Protein 3H16 (pdb70)

Structure (mmCIF, N/CA/C/O backbone):
data_3H16
#
_entry.id   3H16
#
_cell.length_a   80.780
_cell.length_b   85.610
_cell.length_c   89.620
_cell.angle_alpha   90.00
_cell.angle_beta   90.00
_cell.angle_gamma   90.00
#
_symmetry.space_group_name_H-M   'P 21 21 21'
#
loop_
_entity.id
_entity.type
_entity.pdbx_description
1 polymer 'TIR protein'
2 non-polymer 'SULFATE ION'
3 water water
#
loop_
_atom_site.group_PDB
_atom_site.id
_atom_site.type_symbol
_atom_site.label_atom_id
_atom_site.label_alt_id
_atom_site.label_comp_id
_atom_site.label_asym_id
_atom_site.label_entity_id
_atom_site.label_seq_id
_atom_site.pdbx_PDB_ins_code
_atom_site.Cartn_x
_atom_site.Cartn_y
_atom_site.Cartn_z
_atom_site.occupancy
_atom_site.B_iso_or_equiv
_atom_site.auth_seq_id
_atom_site.auth_comp_id
_atom_site.auth_asym_id
_atom_site.auth_atom_id
_atom_site.pdbx_PDB_model_num
ATOM 1 N N . ALA A 1 18 ? -2.584 9.408 -3.216 1.00 72.14 163 ALA A N 1
ATOM 2 C CA . ALA A 1 18 ? -1.973 8.392 -2.309 1.00 67.86 163 ALA A CA 1
ATOM 3 C C . ALA A 1 18 ? -2.926 8.023 -1.175 1.00 64.10 163 ALA A C 1
ATOM 4 O O . ALA A 1 18 ? -3.743 8.837 -0.745 1.00 69.94 163 ALA A O 1
ATOM 6 N N . PRO A 1 19 ? -2.830 6.781 -0.679 1.00 54.21 164 PRO A N 1
ATOM 7 C CA . PRO A 1 19 ? -3.661 6.257 0.407 1.00 46.51 164 PRO A CA 1
ATOM 8 C C . PRO A 1 19 ? -3.349 6.877 1.765 1.00 40.46 164 PRO A C 1
ATOM 9 O O . PRO A 1 19 ? -2.200 7.181 2.083 1.00 38.49 164 PRO A O 1
ATOM 13 N N . PRO A 1 20 ? -4.383 7.063 2.592 1.00 37.94 165 PRO A N 1
ATOM 14 C CA . PRO A 1 20 ? -4.214 7.654 3.923 1.00 38.70 165 PRO A CA 1
ATOM 15 C C . PRO A 1 20 ? -3.514 6.785 4.970 1.00 40.77 165 PRO A C 1
ATOM 16 O O . PRO A 1 20 ? -3.165 7.283 6.041 1.00 49.86 165 PRO A O 1
ATOM 20 N N . HIS A 1 21 ? -3.303 5.503 4.677 1.00 39.70 166 HIS A N 1
ATOM 21 C CA . HIS A 1 21 ? -2.653 4.613 5.637 1.00 35.03 166 HIS A CA 1
ATOM 22 C C . HIS A 1 21 ? -1.473 3.874 5.052 1.00 33.13 166 HIS A C 1
ATOM 23 O O . HIS A 1 21 ? -1.549 3.376 3.933 1.00 33.41 166 HIS A O 1
ATOM 30 N N . ASP A 1 22 ? -0.386 3.777 5.807 1.00 30.95 167 ASP A N 1
ATOM 31 C CA . ASP A 1 22 ? 0.785 3.070 5.304 1.00 29.55 167 ASP A CA 1
ATOM 32 C C . ASP A 1 22 ? 0.604 1.564 5.439 1.00 27.44 167 ASP A C 1
ATOM 33 O O . ASP A 1 22 ? 0.943 0.809 4.529 1.00 25.94 167 ASP A O 1
ATOM 38 N N . ILE A 1 23 ? 0.048 1.135 6.570 1.00 25.07 168 ILE A N 1
ATOM 39 C CA . ILE A 1 23 ? -0.127 -0.283 6.861 1.00 22.77 168 ILE A CA 1
ATOM 40 C C . ILE A 1 23 ? -1.356 -0.567 7.721 1.00 21.86 168 ILE A C 1
ATOM 41 O O . ILE A 1 23 ? -1.705 0.219 8.603 1.00 20.71 168 ILE A O 1
ATOM 46 N N . PHE A 1 24 ? -1.999 -1.702 7.460 1.00 23.86 169 PHE A N 1
ATOM 47 C CA . PHE A 1 24 ? -3.123 -2.160 8.273 1.00 25.84 169 PHE A CA 1
ATOM 48 C C . PHE A 1 24 ? -2.690 -3.551 8.757 1.00 23.79 169 PHE A C 1
ATOM 49 O O . PHE A 1 24 ? -2.019 -4.284 8.035 1.00 25.07 169 PHE A O 1
ATOM 57 N N . ILE A 1 25 ? -3.028 -3.902 9.991 1.00 21.95 170 ILE A N 1
ATOM 58 C CA . ILE A 1 25 ? -2.618 -5.202 10.511 1.00 20.12 170 ILE A CA 1
ATOM 59 C C . ILE A 1 25 ? -3.782 -6.176 10.691 1.00 20.12 170 ILE A C 1
ATOM 60 O O . ILE A 1 25 ? -4.561 -6.057 11.631 1.00 21.12 170 ILE A O 1
ATOM 65 N N . SER A 1 26 ? -3.893 -7.142 9.789 1.00 20.17 171 SER A N 1
ATOM 66 C CA . SER A 1 26 ? -4.960 -8.129 9.859 1.00 21.27 171 SER A CA 1
ATOM 67 C C . SER A 1 26 ? -4.573 -9.191 10.886 1.00 22.51 171 SER A C 1
ATOM 68 O O . SER A 1 26 ? -3.492 -9.772 10.809 1.00 23.64 171 SER A O 1
ATOM 71 N N . HIS A 1 27 ? -5.459 -9.461 11.840 1.00 22.45 172 HIS A N 1
ATOM 72 C CA . HIS A 1 27 ? -5.151 -10.435 12.889 1.00 22.91 172 HIS A CA 1
ATOM 73 C C . HIS A 1 27 ? -6.397 -10.999 13.568 1.00 21.62 172 HIS A C 1
ATOM 74 O O . HIS A 1 27 ? -7.456 -10.381 13.542 1.00 24.16 172 HIS A O 1
ATOM 81 N N . ALA A 1 28 ? -6.262 -12.175 14.175 1.00 20.42 173 ALA A N 1
ATOM 82 C CA . ALA A 1 28 ? -7.376 -12.785 14.905 1.00 21.38 173 ALA A CA 1
ATOM 83 C C . ALA A 1 28 ? -7.514 -11.903 16.134 1.00 21.79 173 ALA A C 1
ATOM 84 O O . ALA A 1 28 ? -6.539 -11.279 16.559 1.00 22.83 173 ALA A O 1
ATOM 86 N N . TRP A 1 29 ? -8.703 -11.849 16.716 1.00 24.53 174 TRP A N 1
ATOM 87 C CA . TRP A 1 29 ? -8.894 -11.001 17.877 1.00 25.04 174 TRP A CA 1
ATOM 88 C C . TRP A 1 29 ? -7.994 -11.405 19.037 1.00 25.74 174 TRP A C 1
ATOM 89 O O . TRP A 1 29 ? -7.539 -10.546 19.792 1.00 23.80 174 TRP A O 1
ATOM 100 N N . GLU A 1 30 ? -7.713 -12.699 19.172 1.00 24.57 175 GLU A N 1
ATOM 101 C CA . GLU A 1 30 ? -6.888 -13.147 20.285 1.00 26.93 175 GLU A CA 1
ATOM 102 C C . GLU A 1 30 ? -5.473 -12.594 20.287 1.00 28.52 175 GLU A C 1
ATOM 103 O O . GLU A 1 30 ? -4.837 -12.537 21.337 1.00 29.23 175 GLU A O 1
ATOM 109 N N . ASP A 1 31 ? -4.976 -12.187 19.126 1.00 28.66 176 ASP A N 1
ATOM 110 C CA . ASP A 1 31 ? -3.622 -11.654 19.048 1.00 29.91 176 ASP A CA 1
ATOM 111 C C . ASP A 1 31 ? -3.544 -10.144 19.229 1.00 28.54 176 ASP A C 1
ATOM 112 O O . ASP A 1 31 ? -2.447 -9.587 19.241 1.00 29.32 176 ASP A O 1
ATOM 117 N N . LYS A 1 32 ? -4.684 -9.477 19.377 1.00 26.76 177 LYS A N 1
ATOM 118 C CA . LYS A 1 32 ? -4.676 -8.023 19.518 1.00 27.99 177 LYS A CA 1
ATOM 119 C C . LYS A 1 32 ? -3.984 -7.503 20.780 1.00 29.54 177 LYS A C 1
ATOM 120 O O . LYS A 1 32 ? -3.159 -6.586 20.718 1.00 30.23 177 LYS A O 1
ATOM 126 N N . ALA A 1 33 ? -4.308 -8.102 21.916 1.00 30.62 178 ALA A N 1
ATOM 127 C CA . ALA A 1 33 ? -3.747 -7.689 23.195 1.00 34.65 178 ALA A CA 1
ATOM 128 C C . ALA A 1 33 ? -2.250 -7.921 23.409 1.00 39.92 178 ALA A C 1
ATOM 129 O O . ALA A 1 33 ? -1.554 -7.021 23.862 1.00 40.80 178 ALA A O 1
ATOM 131 N N . ASP A 1 34 ? -1.749 -9.109 23.083 1.00 48.02 179 ASP A N 1
ATOM 132 C CA . ASP A 1 34 ? -0.341 -9.406 23.332 1.00 54.75 179 ASP A CA 1
ATOM 133 C C . ASP A 1 34 ? 0.653 -9.389 22.175 1.00 48.63 179 ASP A C 1
ATOM 134 O O . ASP A 1 34 ? 1.728 -9.971 22.289 1.00 46.01 179 ASP A O 1
ATOM 139 N N . PHE A 1 35 ? 0.319 -8.743 21.064 1.00 40.42 180 PHE A N 1
ATOM 140 C CA . PHE A 1 35 ? 1.264 -8.670 19.953 1.00 33.33 180 PHE A CA 1
ATOM 141 C C . PHE A 1 35 ? 0.998 -7.524 18.990 1.00 32.02 180 PHE A C 1
ATOM 142 O O . PHE A 1 35 ? 1.848 -6.647 18.799 1.00 30.58 180 PHE A O 1
ATOM 150 N N . VAL A 1 36 ? -0.181 -7.547 18.377 1.00 30.45 181 VAL A N 1
ATOM 151 C CA . VAL A 1 36 ? -0.553 -6.529 17.414 1.00 31.38 181 VAL A CA 1
ATOM 152 C C . VAL A 1 36 ? -0.460 -5.130 18.015 1.00 30.30 181 VAL A C 1
ATOM 153 O O . VAL A 1 36 ? 0.157 -4.248 17.425 1.00 31.38 181 VAL A O 1
ATOM 157 N N . GLU A 1 37 ? -1.056 -4.927 19.186 1.00 27.62 182 GLU A N 1
ATOM 158 C CA . GLU A 1 37 ? -0.993 -3.616 19.826 1.00 27.58 182 GLU A CA 1
ATOM 159 C C . GLU A 1 37 ? 0.474 -3.192 19.941 1.00 25.47 182 GLU A C 1
ATOM 160 O O . GLU A 1 37 ? 0.821 -2.037 19.679 1.00 25.37 182 GLU A O 1
ATOM 166 N N . ALA A 1 38 ? 1.331 -4.138 20.309 1.00 23.79 183 ALA A N 1
ATOM 167 C CA . ALA A 1 38 ? 2.757 -3.866 20.454 1.00 22.94 183 ALA A CA 1
ATOM 168 C C . ALA A 1 38 ? 3.438 -3.569 19.114 1.00 22.30 183 ALA A C 1
ATOM 169 O O . ALA A 1 38 ? 4.230 -2.622 19.012 1.00 21.13 183 ALA A O 1
ATOM 171 N N . LEU A 1 39 ? 3.147 -4.380 18.097 1.00 21.47 184 LEU A N 1
ATOM 172 C CA . LEU A 1 39 ? 3.751 -4.178 16.780 1.00 23.31 184 LEU A CA 1
ATOM 173 C C . LEU A 1 39 ? 3.361 -2.817 16.220 1.00 24.29 184 LEU A C 1
ATOM 174 O O . LEU A 1 39 ? 4.198 -2.108 15.672 1.00 25.02 184 LEU A O 1
ATOM 179 N N . ALA A 1 40 ? 2.092 -2.454 16.383 1.00 25.58 185 ALA A N 1
ATOM 180 C CA . ALA A 1 40 ? 1.579 -1.175 15.894 1.00 27.07 185 ALA A CA 1
ATOM 181 C C . ALA A 1 40 ? 2.248 0.017 16.571 1.00 26.14 185 ALA A C 1
ATOM 182 O O . ALA A 1 40 ? 2.605 1.000 15.908 1.00 28.30 185 ALA A O 1
ATOM 184 N N . HIS A 1 41 ? 2.409 -0.065 17.891 1.00 24.41 186 HIS A N 1
ATOM 185 C CA . HIS A 1 41 ? 3.030 1.023 18.644 1.00 22.95 186 HIS A CA 1
ATOM 186 C C . HIS A 1 41 ? 4.485 1.191 18.239 1.00 22.74 186 HIS A C 1
ATOM 187 O O . HIS A 1 41 ? 4.953 2.317 18.092 1.00 22.09 186 HIS A O 1
ATOM 194 N N . THR A 1 42 ? 5.193 0.078 18.034 1.00 24.18 187 THR A N 1
ATOM 195 C CA . THR A 1 42 ? 6.591 0.141 17.610 1.00 24.32 187 THR A CA 1
ATOM 196 C C . THR A 1 42 ? 6.667 0.756 16.217 1.00 23.44 187 THR A C 1
ATOM 197 O O . THR A 1 42 ? 7.588 1.523 15.939 1.00 25.54 187 THR A O 1
ATOM 201 N N . LEU A 1 43 ? 5.700 0.429 15.351 1.00 20.93 188 LEU A N 1
ATOM 202 C CA . LEU A 1 43 ? 5.667 0.970 13.984 1.00 20.56 188 LEU A CA 1
ATOM 203 C C . LEU A 1 43 ? 5.386 2.467 13.975 1.00 19.91 188 LEU A C 1
ATOM 204 O O . LEU A 1 43 ? 6.077 3.236 13.298 1.00 17.96 188 LEU A O 1
ATOM 209 N N . ARG A 1 44 ? 4.362 2.879 14.715 1.00 19.39 189 ARG A N 1
ATOM 210 C CA . ARG A 1 44 ? 4.009 4.287 14.783 1.00 21.00 189 ARG A CA 1
ATOM 211 C C . ARG A 1 44 ? 5.153 5.147 15.299 1.00 24.22 189 ARG A C 1
ATOM 212 O O . ARG A 1 44 ? 5.324 6.284 14.856 1.00 23.37 189 ARG A O 1
ATOM 220 N N . ALA A 1 45 ? 5.937 4.609 16.229 1.00 25.62 190 ALA A N 1
ATOM 221 C CA . ALA A 1 45 ? 7.050 5.369 16.784 1.00 28.20 190 ALA A CA 1
ATOM 222 C C . ALA A 1 45 ? 8.192 5.448 15.780 1.00 28.55 190 ALA A C 1
ATOM 223 O O . ALA A 1 45 ? 9.036 6.333 15.871 1.00 29.31 190 ALA A O 1
ATOM 225 N N . ALA A 1 46 ? 8.209 4.518 14.829 1.00 27.14 191 ALA A N 1
ATOM 226 C CA . ALA A 1 46 ? 9.242 4.480 13.803 1.00 26.75 191 ALA A CA 1
ATOM 227 C C . ALA A 1 46 ? 8.888 5.412 12.657 1.00 29.01 191 ALA A C 1
ATOM 228 O O . ALA A 1 46 ? 9.697 5.629 11.751 1.00 27.91 191 ALA A O 1
ATOM 230 N N . GLY A 1 47 ? 7.664 5.935 12.682 1.00 31.18 192 GLY A N 1
ATOM 231 C CA . GLY A 1 47 ? 7.239 6.854 11.642 1.00 34.82 192 GLY A CA 1
ATOM 232 C C . GLY A 1 47 ? 6.114 6.388 10.737 1.00 35.43 192 GLY A C 1
ATOM 233 O O . GLY A 1 47 ? 5.637 7.161 9.906 1.00 38.28 192 GLY A O 1
ATOM 234 N N . ALA A 1 48 ? 5.674 5.143 10.883 1.00 33.47 193 ALA A N 1
ATOM 235 C CA . ALA A 1 48 ? 4.599 4.646 10.030 1.00 30.46 193 ALA A CA 1
ATOM 236 C C . ALA A 1 48 ? 3.200 5.009 10.527 1.00 29.61 193 ALA A C 1
ATOM 237 O O . ALA A 1 48 ? 2.962 5.071 11.740 1.00 27.40 193 ALA A O 1
ATOM 239 N N . GLU A 1 49 ? 2.287 5.256 9.583 1.00 27.39 194 GLU A N 1
ATOM 240 C CA . GLU A 1 49 ? 0.887 5.574 9.896 1.00 25.83 194 GLU A CA 1
ATOM 241 C C . GLU A 1 49 ? 0.271 4.178 9.879 1.00 24.41 194 GLU A C 1
ATOM 242 O O . GLU A 1 49 ? 0.415 3.456 8.892 1.00 22.18 194 GLU A O 1
ATOM 248 N N . VAL A 1 50 ? -0.404 3.796 10.962 1.00 23.36 195 VAL A N 1
ATOM 249 C CA . VAL A 1 50 ? -0.965 2.449 11.093 1.00 22.44 195 VAL A CA 1
ATOM 250 C C . VAL A 1 50 ? -2.369 2.372 11.679 1.00 25.18 195 VAL A C 1
ATOM 251 O O . VAL A 1 50 ? -2.686 3.094 12.628 1.00 28.54 195 VAL A O 1
ATOM 255 N N . TRP A 1 51 ? -3.206 1.494 11.123 1.00 24.61 196 TRP A N 1
ATOM 256 C CA . TRP A 1 51 ? -4.549 1.290 11.667 1.00 25.50 196 TRP A CA 1
ATOM 257 C C . TRP A 1 51 ? -4.791 -0.214 11.790 1.00 25.08 196 TRP A C 1
ATOM 258 O O . TRP A 1 51 ? -4.266 -0.993 10.996 1.00 26.90 196 TRP A O 1
ATOM 269 N N . TYR A 1 52 ? -5.548 -0.625 12.805 1.00 24.47 197 TYR A N 1
ATOM 270 C CA . TYR A 1 52 ? -5.804 -2.046 13.026 1.00 24.41 197 TYR A CA 1
ATOM 271 C C . TYR A 1 52 ? -7.020 -2.330 13.908 1.00 25.35 197 TYR A C 1
ATOM 272 O O . TYR A 1 52 ? -7.470 -3.482 14.002 1.00 21.24 197 TYR A O 1
ATOM 281 N N . ASP A 1 53 ? -7.547 -1.297 14.559 1.00 23.97 198 ASP A N 1
ATOM 282 C CA . ASP A 1 53 ? -8.693 -1.490 15.430 1.00 24.25 198 ASP A CA 1
ATOM 283 C C . ASP A 1 53 ? -9.828 -2.236 14.738 1.00 25.05 198 ASP A C 1
ATOM 284 O O . ASP A 1 53 ? -10.426 -3.131 15.330 1.00 25.50 198 ASP A O 1
ATOM 289 N N . ASP A 1 54 ? -10.130 -1.886 13.491 1.00 25.99 199 ASP A N 1
ATOM 290 C CA . ASP A 1 54 ? -11.201 -2.570 12.780 1.00 27.87 199 ASP A CA 1
ATOM 291 C C . ASP A 1 54 ? -10.722 -3.813 12.032 1.00 25.82 199 ASP A C 1
ATOM 292 O O . ASP A 1 54 ? -11.430 -4.331 11.180 1.00 26.78 199 ASP A O 1
ATOM 297 N N . PHE A 1 55 ? -9.536 -4.311 12.337 1.00 25.01 200 PHE A N 1
ATOM 298 C CA . PHE A 1 55 ? -9.062 -5.483 11.616 1.00 26.43 200 PHE A CA 1
ATOM 299 C C . PHE A 1 55 ? -8.899 -6.740 12.470 1.00 28.05 200 PHE A C 1
ATOM 300 O O . PHE A 1 55 ? -8.190 -7.674 12.097 1.00 29.87 200 PHE A O 1
ATOM 308 N N . SER A 1 56 ? -9.566 -6.761 13.618 1.00 31.12 201 SER A N 1
ATOM 309 C CA . SER A 1 56 ? -9.525 -7.932 14.486 1.00 35.17 201 SER A CA 1
ATOM 310 C C . SER A 1 56 ? -10.550 -8.918 13.927 1.00 35.23 201 SER A C 1
ATOM 311 O O . SER A 1 56 ? -11.732 -8.603 13.819 1.00 39.11 201 SER A O 1
ATOM 314 N N . LEU A 1 57 ? -10.087 -10.101 13.553 1.00 33.84 202 LEU A N 1
ATOM 315 C CA . LEU A 1 57 ? -10.971 -11.119 13.001 1.00 31.02 202 LEU A CA 1
ATOM 316 C C . LEU A 1 57 ? -11.539 -12.028 14.086 1.00 32.19 202 LEU A C 1
ATOM 317 O O . LEU A 1 57 ? -10.804 -12.571 14.915 1.00 30.08 202 LEU A O 1
ATOM 322 N N . ARG A 1 58 ? -12.854 -12.180 14.080 1.00 34.17 203 ARG A N 1
ATOM 323 C CA . ARG A 1 58 ? -13.521 -13.041 15.039 1.00 38.62 203 ARG A CA 1
ATOM 324 C C . ARG A 1 58 ? -14.264 -14.074 14.218 1.00 35.35 203 ARG A C 1
ATOM 325 O O . ARG A 1 58 ? -14.437 -13.902 13.014 1.00 34.99 203 ARG A O 1
ATOM 333 N N . PRO A 1 59 ? -14.693 -15.176 14.847 1.00 34.13 204 PRO A N 1
ATOM 334 C CA . PRO A 1 59 ? -15.421 -16.181 14.068 1.00 34.57 204 PRO A CA 1
ATOM 335 C C . PRO A 1 59 ? -16.643 -15.538 13.415 1.00 38.58 204 PRO A C 1
ATOM 336 O O . PRO A 1 59 ? -17.412 -14.838 14.073 1.00 39.89 204 PRO A O 1
ATOM 340 N N . GLY A 1 60 ? -16.809 -15.770 12.117 1.00 43.01 205 GLY A N 1
ATOM 341 C CA . GLY A 1 60 ? -17.937 -15.201 11.406 1.00 46.92 205 GLY A CA 1
ATOM 342 C C . GLY A 1 60 ? -17.529 -14.158 10.386 1.00 47.20 205 GLY A C 1
ATOM 343 O O . GLY A 1 60 ? -18.163 -14.025 9.339 1.00 50.79 205 GLY A O 1
ATOM 344 N N . ASP A 1 61 ? -16.464 -13.421 10.684 1.00 45.01 206 ASP A N 1
ATOM 345 C CA . ASP A 1 61 ? -15.985 -12.383 9.787 1.00 39.63 206 ASP A CA 1
ATOM 346 C C . ASP A 1 61 ? -15.524 -12.915 8.439 1.00 37.80 206 ASP A C 1
ATOM 347 O O . ASP A 1 61 ? -15.149 -14.080 8.299 1.00 35.36 206 ASP A O 1
ATOM 352 N N . SER A 1 62 ? -15.554 -12.037 7.445 1.00 35.59 207 SER A N 1
ATOM 353 C CA . SER A 1 62 ? -15.110 -12.385 6.110 1.00 34.42 207 SER A CA 1
ATOM 354 C C . SER A 1 62 ? -13.664 -11.932 6.002 1.00 32.50 207 SER A C 1
ATOM 355 O O . SER A 1 62 ? -13.362 -10.764 6.201 1.00 30.84 207 SER A O 1
ATOM 358 N N . LEU A 1 63 ? -12.770 -12.861 5.699 1.00 32.38 208 LEU A N 1
ATOM 359 C CA . LEU A 1 63 ? -11.363 -12.531 5.586 1.00 33.31 208 LEU A CA 1
ATOM 360 C C . LEU A 1 63 ? -11.084 -11.670 4.359 1.00 36.00 208 LEU A C 1
ATOM 361 O O . LEU A 1 63 ? -10.417 -10.647 4.457 1.00 38.19 208 LEU A O 1
ATOM 366 N N . ARG A 1 64 ? -11.605 -12.066 3.204 1.00 40.20 209 ARG A N 1
ATOM 367 C CA . ARG A 1 64 ? -11.370 -11.311 1.975 1.00 43.35 209 ARG A CA 1
ATOM 368 C C . ARG A 1 64 ? -11.944 -9.895 2.023 1.00 41.06 209 ARG A C 1
ATOM 369 O O . ARG A 1 64 ? -11.313 -8.950 1.554 1.00 39.54 209 ARG A O 1
ATOM 377 N N . ARG A 1 65 ? -13.135 -9.758 2.593 1.00 39.85 210 ARG A N 1
ATOM 378 C CA . ARG A 1 65 ? -13.805 -8.471 2.708 1.00 39.89 210 ARG A CA 1
ATOM 379 C C . ARG A 1 65 ? -12.998 -7.505 3.559 1.00 36.92 210 ARG A C 1
ATOM 380 O O . ARG A 1 65 ? -12.965 -6.301 3.302 1.00 35.95 210 ARG A O 1
ATOM 388 N N . SER A 1 66 ? -12.347 -8.048 4.578 1.00 33.92 211 SER A N 1
ATOM 389 C CA . SER A 1 66 ? -11.530 -7.260 5.491 1.00 31.69 211 SER A CA 1
ATOM 390 C C . SER A 1 66 ? -10.238 -6.810 4.817 1.00 29.50 211 SER A C 1
ATOM 391 O O . SER A 1 66 ? -9.816 -5.657 4.950 1.00 28.79 211 SER A O 1
ATOM 394 N N . ILE A 1 67 ? -9.614 -7.741 4.106 1.00 28.07 212 ILE A N 1
ATOM 395 C CA . ILE A 1 67 ? -8.376 -7.470 3.406 1.00 28.05 212 ILE A CA 1
ATOM 396 C C . ILE A 1 67 ? -8.627 -6.399 2.357 1.00 32.10 212 ILE A C 1
ATOM 397 O O . ILE A 1 67 ? -7.799 -5.502 2.171 1.00 33.06 212 ILE A O 1
ATOM 402 N N . ASP A 1 68 ? -9.781 -6.481 1.690 1.00 34.04 213 ASP A N 1
ATOM 403 C CA . ASP A 1 68 ? -10.137 -5.510 0.655 1.00 36.09 213 ASP A CA 1
ATOM 404 C C . ASP A 1 68 ? -10.312 -4.107 1.206 1.00 34.54 213 ASP A C 1
ATOM 405 O O . ASP A 1 68 ? -9.897 -3.132 0.580 1.00 33.50 213 ASP A O 1
ATOM 410 N N . LYS A 1 69 ? -10.947 -4.003 2.369 1.00 32.12 214 LYS A N 1
ATOM 411 C CA . LYS A 1 69 ? -11.152 -2.702 2.987 1.00 31.84 214 LYS A CA 1
ATOM 412 C C . LYS A 1 69 ? -9.795 -2.138 3.364 1.00 31.02 214 LYS A C 1
ATOM 413 O O . LYS A 1 69 ? -9.610 -0.927 3.382 1.00 33.72 214 LYS A O 1
ATOM 419 N N . GLY A 1 70 ? -8.851 -3.031 3.661 1.00 29.35 215 GLY A N 1
ATOM 420 C CA . GLY A 1 70 ? -7.508 -2.624 4.041 1.00 24.39 215 GLY A CA 1
ATOM 421 C C . GLY A 1 70 ? -6.666 -2.087 2.894 1.00 21.61 215 GLY A C 1
ATOM 422 O O . GLY A 1 70 ? -6.113 -0.998 2.998 1.00 20.65 215 GLY A O 1
ATOM 423 N N . LEU A 1 71 ? -6.552 -2.845 1.807 1.00 22.36 216 LEU A N 1
ATOM 424 C CA . LEU A 1 71 ? -5.769 -2.410 0.655 1.00 22.57 216 LEU A CA 1
ATOM 425 C C . LEU A 1 71 ? -6.487 -1.263 -0.019 1.00 23.55 216 LEU A C 1
ATOM 426 O O . LEU A 1 71 ? -5.884 -0.508 -0.778 1.00 21.22 216 LEU A O 1
ATOM 431 N N . GLY A 1 72 ? -7.775 -1.132 0.293 1.00 24.75 217 GLY A N 1
ATOM 432 C CA . GLY A 1 72 ? -8.591 -0.072 -0.271 1.00 28.02 217 GLY A CA 1
ATOM 433 C C . GLY A 1 72 ? -8.099 1.320 0.074 1.00 31.20 217 GLY A C 1
ATOM 434 O O . GLY A 1 72 ? -8.415 2.285 -0.631 1.00 30.68 217 GLY A O 1
ATOM 435 N N . SER A 1 73 ? -7.334 1.440 1.159 1.00 31.67 218 SER A N 1
ATOM 436 C CA . SER A 1 73 ? -6.808 2.741 1.551 1.00 32.39 218 SER A CA 1
ATOM 437 C C . SER A 1 73 ? -5.514 2.651 2.344 1.00 30.86 218 SER A C 1
ATOM 438 O O . SER A 1 73 ? -5.217 3.521 3.161 1.00 30.58 218 SER A O 1
ATOM 441 N N . SER A 1 74 ? -4.745 1.597 2.100 1.00 28.68 219 SER A N 1
ATOM 442 C CA . SER A 1 74 ? -3.466 1.413 2.774 1.00 26.88 219 SER A CA 1
ATOM 443 C C . SER A 1 74 ? -2.466 1.010 1.708 1.00 24.99 219 SER A C 1
ATOM 444 O O . SER A 1 74 ? -2.842 0.371 0.724 1.00 23.39 219 SER A O 1
ATOM 447 N N . ARG A 1 75 ? -1.202 1.376 1.891 1.00 24.43 220 ARG A N 1
ATOM 448 C CA . ARG A 1 75 ? -0.181 1.026 0.911 1.00 27.59 220 ARG A CA 1
ATOM 449 C C . ARG A 1 75 ? 0.216 -0.439 1.018 1.00 28.92 220 ARG A C 1
ATOM 450 O O . ARG A 1 75 ? 0.466 -1.090 0.014 1.00 28.86 220 ARG A O 1
ATOM 458 N N . PHE A 1 76 ? 0.274 -0.949 2.244 1.00 30.16 221 PHE A N 1
ATOM 459 C CA . PHE A 1 76 ? 0.641 -2.335 2.484 1.00 32.64 221 PHE A CA 1
ATOM 460 C C . PHE A 1 76 ? -0.238 -2.952 3.549 1.00 32.90 221 PHE A C 1
ATOM 461 O O . PHE A 1 76 ? -1.058 -2.278 4.175 1.00 36.13 221 PHE A O 1
ATOM 469 N N . GLY A 1 77 ? -0.040 -4.245 3.764 1.00 32.07 222 GLY A N 1
ATOM 470 C CA . GLY A 1 77 ? -0.807 -4.947 4.770 1.00 27.98 222 GLY A CA 1
ATOM 471 C C . GLY A 1 77 ? 0.021 -6.048 5.395 1.00 25.20 222 GLY A C 1
ATOM 472 O O . GLY A 1 77 ? 0.852 -6.671 4.726 1.00 24.62 222 GLY A O 1
ATOM 473 N N . ILE A 1 78 ? -0.201 -6.280 6.681 1.00 21.80 223 ILE A N 1
ATOM 474 C CA . ILE A 1 78 ? 0.493 -7.327 7.410 1.00 20.99 223 ILE A CA 1
ATOM 475 C C . ILE A 1 78 ? -0.560 -8.282 7.960 1.00 20.64 223 ILE A C 1
ATOM 476 O O . ILE A 1 78 ? -1.553 -7.837 8.544 1.00 20.18 223 ILE A O 1
ATOM 481 N N . VAL A 1 79 ? -0.352 -9.583 7.788 1.00 18.75 224 VAL A N 1
ATOM 482 C CA . VAL A 1 79 ? -1.291 -10.551 8.333 1.00 19.62 224 VAL A CA 1
ATOM 483 C C . VAL A 1 79 ? -0.533 -11.368 9.381 1.00 19.55 224 VAL A C 1
ATOM 484 O O . VAL A 1 79 ? 0.500 -11.973 9.075 1.00 18.63 224 VAL A O 1
ATOM 488 N N . VAL A 1 80 ? -1.043 -11.376 10.614 1.00 17.65 225 VAL A N 1
ATOM 489 C CA . VAL A 1 80 ? -0.417 -12.116 11.701 1.00 15.75 225 VAL A CA 1
ATOM 490 C C . VAL A 1 80 ? -0.847 -13.571 11.635 1.00 17.92 225 VAL A C 1
ATOM 491 O O . VAL A 1 80 ? -1.951 -13.922 12.057 1.00 21.37 225 VAL A O 1
ATOM 495 N N . LEU A 1 81 ? 0.033 -14.413 11.101 1.00 17.51 226 LEU A N 1
ATOM 496 C CA . LEU A 1 81 ? -0.233 -15.831 10.980 1.00 18.62 226 LEU A CA 1
ATOM 497 C C . LEU A 1 81 ? 0.153 -16.571 12.262 1.00 19.62 226 LEU A C 1
ATOM 498 O O . LEU A 1 81 ? 1.279 -17.051 12.418 1.00 19.37 226 LEU A O 1
ATOM 503 N N . SER A 1 82 ? -0.802 -16.647 13.181 1.00 21.12 227 SER A N 1
ATOM 504 C CA . SER A 1 82 ? -0.615 -17.324 14.462 1.00 22.49 227 SER A CA 1
ATOM 505 C C . SER A 1 82 ? -1.528 -18.539 14.486 1.00 22.61 227 SER A C 1
ATOM 506 O O . SER A 1 82 ? -2.246 -18.797 13.522 1.00 21.87 227 SER A O 1
ATOM 509 N N . THR A 1 83 ? -1.522 -19.280 15.588 1.00 23.32 228 THR A N 1
ATOM 510 C CA . THR A 1 83 ? -2.383 -20.444 15.669 1.00 24.60 228 THR A CA 1
ATOM 511 C C . THR A 1 83 ? -3.842 -20.011 15.755 1.00 24.23 228 THR A C 1
ATOM 512 O O . THR A 1 83 ? -4.715 -20.653 15.176 1.00 25.05 228 THR A O 1
ATOM 516 N N . HIS A 1 84 ? -4.107 -18.914 16.454 1.00 25.91 229 HIS A N 1
ATOM 517 C CA . HIS A 1 84 ? -5.477 -18.416 16.552 1.00 28.82 229 HIS A CA 1
ATOM 518 C C . HIS A 1 84 ? -6.001 -17.983 15.187 1.00 26.39 229 HIS A C 1
ATOM 519 O O . HIS A 1 84 ? -7.192 -18.127 14.905 1.00 25.87 229 HIS A O 1
ATOM 526 N N . PHE A 1 85 ? -5.126 -17.432 14.346 1.00 24.50 230 PHE A N 1
ATOM 527 C CA . PHE A 1 85 ? -5.563 -17.005 13.024 1.00 24.13 230 PHE A CA 1
ATOM 528 C C . PHE A 1 85 ? -6.034 -18.222 12.242 1.00 24.08 230 PHE A C 1
ATOM 529 O O . PHE A 1 85 ? -7.123 -18.217 11.674 1.00 26.37 230 PHE A O 1
ATOM 537 N N . PHE A 1 86 ? -5.219 -19.269 12.218 1.00 23.49 231 PHE A N 1
ATOM 538 C CA . PHE A 1 86 ? -5.585 -20.477 11.496 1.00 23.68 231 PHE A CA 1
ATOM 539 C C . PHE A 1 86 ? -6.828 -21.167 12.063 1.00 24.10 231 PHE A C 1
ATOM 540 O O . PHE A 1 86 ? -7.653 -21.685 11.310 1.00 22.50 231 PHE A O 1
ATOM 548 N N . LYS A 1 87 ? -6.983 -21.163 13.383 1.00 23.62 232 LYS A N 1
ATOM 549 C CA . LYS A 1 87 ? -8.143 -21.816 13.981 1.00 25.24 232 LYS A CA 1
ATOM 550 C C . LYS A 1 87 ? -9.492 -21.183 13.626 1.00 24.25 232 LYS A C 1
ATOM 551 O O . LYS A 1 87 ? -10.538 -21.740 13.945 1.00 23.39 232 LYS A O 1
ATOM 557 N N . LYS A 1 88 ? -9.463 -20.028 12.968 1.00 23.98 233 LYS A N 1
ATOM 558 C CA . LYS A 1 88 ? -10.681 -19.342 12.529 1.00 25.07 233 LYS A CA 1
ATOM 559 C C . LYS A 1 88 ? -11.275 -20.088 11.311 1.00 27.47 233 LYS A C 1
ATOM 560 O O . LYS A 1 88 ? -12.394 -19.819 10.874 1.00 25.55 233 LYS A O 1
ATOM 566 N N . GLU A 1 89 ? -10.498 -21.015 10.762 1.00 32.48 234 GLU A N 1
ATOM 567 C CA . GLU A 1 89 ? -10.921 -21.844 9.638 1.00 36.15 234 GLU A CA 1
ATOM 568 C C . GLU A 1 89 ? -11.465 -21.132 8.413 1.00 36.69 234 GLU A C 1
ATOM 569 O O . GLU A 1 89 ? -12.620 -21.314 8.024 1.00 36.14 234 GLU A O 1
ATOM 575 N N . TRP A 1 90 ? -10.594 -20.348 7.791 1.00 37.25 235 TRP A N 1
ATOM 576 C CA . TRP A 1 90 ? -10.920 -19.586 6.595 1.00 38.73 235 TRP A CA 1
ATOM 577 C C . TRP A 1 90 ? -10.941 -20.504 5.381 1.00 39.88 235 TRP A C 1
ATOM 578 O O . TRP A 1 90 ? -10.498 -21.650 5.456 1.00 43.56 235 TRP A O 1
ATOM 589 N N . PRO A 1 91 ? -11.471 -20.010 4.245 1.00 37.14 236 PRO A N 1
ATOM 590 C CA . PRO A 1 91 ? -11.526 -20.800 3.009 1.00 34.06 236 PRO A CA 1
ATOM 591 C C . PRO A 1 91 ? -10.084 -20.871 2.498 1.00 31.85 236 PRO A C 1
ATOM 592 O O . PRO A 1 91 ? -9.409 -19.849 2.396 1.00 27.84 236 PRO A O 1
ATOM 596 N N . GLN A 1 92 ? -9.607 -22.069 2.189 1.00 30.61 237 GLN A N 1
ATOM 597 C CA . GLN A 1 92 ? -8.236 -22.226 1.724 1.00 31.57 237 GLN A CA 1
ATOM 598 C C . GLN A 1 92 ? -7.963 -21.443 0.428 1.00 31.32 237 GLN A C 1
ATOM 599 O O . GLN A 1 92 ? -6.824 -21.106 0.119 1.00 31.47 237 GLN A O 1
ATOM 605 N N . LYS A 1 93 ? -9.011 -21.147 -0.327 1.00 30.95 238 LYS A N 1
ATOM 606 C CA . LYS A 1 93 ? -8.845 -20.400 -1.556 1.00 30.86 238 LYS A CA 1
ATOM 607 C C . LYS A 1 93 ? -8.487 -18.949 -1.221 1.00 31.33 238 LYS A C 1
ATOM 608 O O . LYS A 1 93 ? -7.553 -18.386 -1.790 1.00 28.49 238 LYS A O 1
ATOM 614 N N . GLU A 1 94 ? -9.230 -18.344 -0.296 1.00 32.47 239 GLU A N 1
ATOM 615 C CA . GLU A 1 94 ? -8.958 -16.963 0.106 1.00 35.29 239 GLU A CA 1
ATOM 616 C C . GLU A 1 94 ? -7.572 -16.899 0.737 1.00 35.79 239 GLU A C 1
ATOM 617 O O . GLU A 1 94 ? -6.757 -16.029 0.407 1.00 36.58 239 GLU A O 1
ATOM 623 N N . LEU A 1 95 ? -7.314 -17.836 1.645 1.00 34.46 240 LEU A N 1
ATOM 624 C CA . LEU A 1 95 ? -6.045 -17.904 2.342 1.00 32.67 240 LEU A CA 1
ATOM 625 C C . LEU A 1 95 ? -4.893 -18.007 1.366 1.00 32.64 240 LEU A C 1
ATOM 626 O O . LEU A 1 95 ? -3.935 -17.254 1.469 1.00 27.72 240 LEU A O 1
ATOM 631 N N . ASP A 1 96 ? -4.978 -18.948 0.427 1.00 35.32 241 ASP A N 1
ATOM 632 C CA . ASP A 1 96 ? -3.924 -19.121 -0.565 1.00 40.17 241 ASP A CA 1
ATOM 633 C C . ASP A 1 96 ? -3.786 -17.867 -1.424 1.00 42.11 241 ASP A C 1
ATOM 634 O O . ASP A 1 96 ? -2.720 -17.587 -1.964 1.00 40.14 241 ASP A O 1
ATOM 639 N N . GLY A 1 97 ? -4.873 -17.112 -1.536 1.00 43.61 242 GLY A N 1
ATOM 640 C CA . GLY A 1 97 ? -4.856 -15.898 -2.327 1.00 46.37 242 GLY A CA 1
ATOM 641 C C . GLY A 1 97 ? -4.123 -14.738 -1.675 1.00 46.68 242 GLY A C 1
ATOM 642 O O . GLY A 1 97 ? -3.351 -14.045 -2.334 1.00 50.63 242 GLY A O 1
ATOM 643 N N . LEU A 1 98 ? -4.354 -14.520 -0.386 1.00 44.89 243 LEU A N 1
ATOM 644 C CA . LEU A 1 98 ? -3.707 -13.424 0.326 1.00 40.35 243 LEU A CA 1
ATOM 645 C C . LEU A 1 98 ? -2.248 -13.168 -0.015 1.00 41.29 243 LEU A C 1
ATOM 646 O O . LEU A 1 98 ? -1.796 -12.028 0.019 1.00 36.33 243 LEU A O 1
ATOM 651 N N . PHE A 1 99 ? -1.510 -14.213 -0.362 1.00 45.57 244 PHE A N 1
ATOM 652 C CA . PHE A 1 99 ? -0.098 -14.021 -0.623 1.00 53.60 244 PHE A CA 1
ATOM 653 C C . PHE A 1 99 ? 0.418 -14.085 -2.055 1.00 60.80 244 PHE A C 1
ATOM 654 O O . PHE A 1 99 ? 1.622 -14.242 -2.279 1.00 63.21 244 PHE A O 1
ATOM 662 N N . GLN A 1 100 ? -0.486 -13.955 -3.020 1.00 67.55 245 GLN A N 1
ATOM 663 C CA . GLN A 1 100 ? -0.094 -13.943 -4.425 1.00 73.65 245 GLN A CA 1
ATOM 664 C C . GLN A 1 100 ? 0.598 -12.596 -4.652 1.00 72.06 245 GLN A C 1
ATOM 665 O O . GLN A 1 100 ? 0.109 -11.563 -4.196 1.00 74.48 245 GLN A O 1
ATOM 671 N N . LEU A 1 101 ? 1.734 -12.598 -5.342 1.00 69.79 246 LEU A N 1
ATOM 672 C CA . LEU A 1 101 ? 2.450 -11.348 -5.576 1.00 63.78 246 LEU A CA 1
ATOM 673 C C . LEU A 1 101 ? 1.806 -10.524 -6.684 1.00 61.21 246 LEU A C 1
ATOM 674 O O . LEU A 1 101 ? 1.150 -11.064 -7.578 1.00 57.03 246 LEU A O 1
ATOM 679 N N . GLU A 1 102 ? 1.993 -9.210 -6.608 1.00 59.30 247 GLU A N 1
ATOM 680 C CA . GLU A 1 102 ? 1.424 -8.284 -7.584 1.00 61.82 247 GLU A CA 1
ATOM 681 C C . GLU A 1 102 ? 2.156 -8.357 -8.927 1.00 61.23 247 GLU A C 1
ATOM 682 O O . GLU A 1 102 ? 3.377 -8.522 -8.978 1.00 64.03 247 GLU A O 1
ATOM 688 N N . SER A 1 103 ? 1.402 -8.230 -10.013 1.00 59.16 248 SER A N 1
ATOM 689 C CA . SER A 1 103 ? 1.981 -8.285 -11.346 1.00 56.64 248 SER A CA 1
ATOM 690 C C . SER A 1 103 ? 3.052 -7.216 -11.535 1.00 58.03 248 SER A C 1
ATOM 691 O O . SER A 1 103 ? 3.720 -7.170 -12.565 1.00 59.48 248 SER A O 1
ATOM 694 N N . SER A 1 104 ? 3.220 -6.368 -10.528 1.00 58.73 249 SER A N 1
ATOM 695 C CA . SER A 1 104 ? 4.216 -5.307 -10.571 1.00 57.86 249 SER A CA 1
ATOM 696 C C . SER A 1 104 ? 5.503 -5.781 -9.907 1.00 53.30 249 SER A C 1
ATOM 697 O O . SER A 1 104 ? 6.513 -5.075 -9.903 1.00 51.71 249 SER A O 1
ATOM 700 N N . GLY A 1 105 ? 5.461 -6.980 -9.341 1.00 48.76 250 GLY A N 1
ATOM 701 C CA . GLY A 1 105 ? 6.626 -7.500 -8.652 1.00 45.06 250 GLY A CA 1
ATOM 702 C C . GLY A 1 105 ? 6.524 -7.120 -7.190 1.00 45.84 250 GLY A C 1
ATOM 703 O O . GLY A 1 105 ? 6.939 -7.864 -6.313 1.00 41.57 250 GLY A O 1
ATOM 704 N N . ARG A 1 106 ? 5.946 -5.950 -6.936 1.00 52.13 251 ARG A N 1
ATOM 705 C CA . ARG A 1 106 ? 5.767 -5.433 -5.585 1.00 59.11 251 ARG A CA 1
ATOM 706 C C . ARG A 1 106 ? 4.889 -6.340 -4.735 1.00 57.40 251 ARG A C 1
ATOM 707 O O . ARG A 1 106 ? 3.932 -6.937 -5.227 1.00 52.90 251 ARG A O 1
ATOM 715 N N . SER A 1 107 ? 5.227 -6.438 -3.453 1.00 57.56 252 SER A N 1
ATOM 716 C CA . SER A 1 107 ? 4.471 -7.258 -2.514 1.00 57.15 252 SER A CA 1
ATOM 717 C C . SER A 1 107 ? 3.614 -6.334 -1.668 1.00 49.26 252 SER A C 1
ATOM 718 O O . SER A 1 107 ? 4.130 -5.414 -1.037 1.00 46.06 252 SER A O 1
ATOM 721 N N . ARG A 1 108 ? 2.307 -6.565 -1.652 1.00 41.40 253 ARG A N 1
ATOM 722 C CA . ARG A 1 108 ? 1.446 -5.712 -0.855 1.00 35.54 253 ARG A CA 1
ATOM 723 C C . ARG A 1 108 ? 1.073 -6.315 0.497 1.00 33.27 253 ARG A C 1
ATOM 724 O O . ARG A 1 108 ? 0.934 -5.589 1.487 1.00 32.60 253 ARG A O 1
ATOM 732 N N . ILE A 1 109 ? 0.927 -7.634 0.561 1.00 31.03 254 ILE A N 1
ATOM 733 C CA . ILE A 1 109 ? 0.571 -8.255 1.827 1.00 31.62 254 ILE A CA 1
ATOM 734 C C . ILE A 1 109 ? 1.707 -9.082 2.437 1.00 31.84 254 ILE A C 1
ATOM 735 O O . ILE A 1 109 ? 2.046 -10.162 1.962 1.00 31.00 254 ILE A O 1
ATOM 740 N N . LEU A 1 110 ? 2.279 -8.558 3.513 1.00 31.95 255 LEU A N 1
ATOM 741 C CA . LEU A 1 110 ? 3.392 -9.202 4.191 1.00 32.55 255 LEU A CA 1
ATOM 742 C C . LEU A 1 110 ? 2.966 -10.014 5.414 1.00 30.40 255 LEU A C 1
ATOM 743 O O . LEU A 1 110 ? 2.385 -9.478 6.370 1.00 30.78 255 LEU A O 1
ATOM 748 N N . PRO A 1 111 ? 3.251 -11.328 5.402 1.00 29.07 256 PRO A N 1
ATOM 749 C CA . PRO A 1 111 ? 2.886 -12.197 6.529 1.00 27.85 256 PRO A CA 1
ATOM 750 C C . PRO A 1 111 ? 3.943 -12.254 7.640 1.00 25.88 256 PRO A C 1
ATOM 751 O O . PRO A 1 111 ? 5.151 -12.187 7.393 1.00 27.35 256 PRO A O 1
ATOM 755 N N . ILE A 1 112 ? 3.470 -12.376 8.868 1.00 27.02 257 ILE A N 1
ATOM 756 C CA . ILE A 1 112 ? 4.360 -12.502 10.001 1.00 25.75 257 ILE A CA 1
ATOM 757 C C . ILE A 1 112 ? 3.891 -13.762 10.714 1.00 26.33 257 ILE A C 1
ATOM 758 O O . ILE A 1 112 ? 2.754 -13.820 11.188 1.00 25.63 257 ILE A O 1
ATOM 763 N N . TRP A 1 113 ? 4.748 -14.780 10.751 1.00 25.72 258 TRP A N 1
ATOM 764 C CA . TRP A 1 113 ? 4.417 -16.007 11.452 1.00 26.02 258 TRP A CA 1
ATOM 765 C C . TRP A 1 113 ? 4.617 -15.688 12.919 1.00 26.09 258 TRP A C 1
ATOM 766 O O . TRP A 1 113 ? 5.583 -15.004 13.287 1.00 25.91 258 TRP A O 1
ATOM 777 N N . HIS A 1 114 ? 3.708 -16.174 13.758 1.00 25.23 259 HIS A N 1
ATOM 778 C CA . HIS A 1 114 ? 3.802 -15.898 15.183 1.00 23.84 259 HIS A CA 1
ATOM 779 C C . HIS A 1 114 ? 3.436 -17.079 16.084 1.00 23.41 259 HIS A C 1
ATOM 780 O O . HIS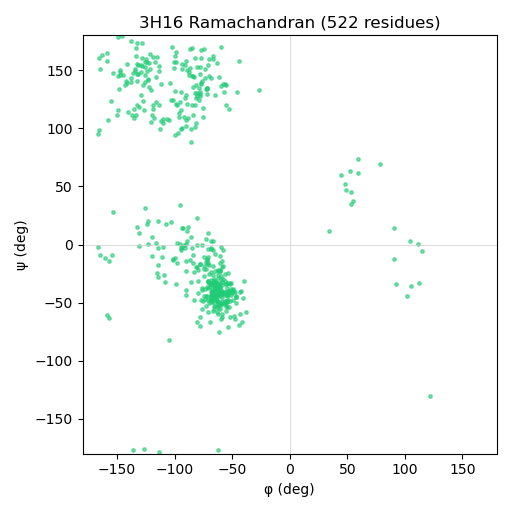 A 1 114 ? 2.288 -17.530 16.115 1.00 25.22 259 HIS A O 1
ATOM 787 N N . LYS A 1 115 ? 4.427 -17.572 16.817 1.00 25.09 260 LYS A N 1
ATOM 788 C CA . LYS A 1 115 ? 4.250 -18.687 17.746 1.00 26.45 260 LYS A CA 1
ATOM 789 C C . LYS A 1 115 ? 3.501 -19.899 17.188 1.00 25.76 260 LYS A C 1
ATOM 790 O O . LYS A 1 115 ? 2.530 -20.375 17.785 1.00 27.95 260 LYS A O 1
ATOM 796 N N . VAL A 1 116 ? 3.945 -20.401 16.043 1.00 24.77 261 VAL A N 1
ATOM 797 C CA . VAL A 1 116 ? 3.306 -21.573 15.463 1.00 23.83 261 VAL A CA 1
ATOM 798 C C . VAL A 1 116 ? 4.326 -22.663 15.221 1.00 25.10 261 VAL A C 1
ATOM 799 O O . VAL A 1 116 ? 5.522 -22.405 15.170 1.00 21.77 261 VAL A O 1
ATOM 803 N N . SER A 1 117 ? 3.836 -23.889 15.108 1.00 28.98 262 SER A N 1
ATOM 804 C CA . SER A 1 117 ? 4.684 -25.032 14.818 1.00 32.04 262 SER A CA 1
ATOM 805 C C . SER A 1 117 ? 4.425 -25.328 13.353 1.00 32.01 262 SER A C 1
ATOM 806 O O . SER A 1 117 ? 3.272 -25.274 12.903 1.00 31.20 262 SER A O 1
ATOM 809 N N . LYS A 1 118 ? 5.486 -25.638 12.616 1.00 30.89 263 LYS A N 1
ATOM 810 C CA . LYS A 1 118 ? 5.366 -25.953 11.201 1.00 29.13 263 LYS A CA 1
ATOM 811 C C . LYS A 1 118 ? 4.496 -27.197 11.022 1.00 29.83 263 LYS A C 1
ATOM 812 O O . LYS A 1 118 ? 3.549 -27.192 10.237 1.00 27.32 263 LYS A O 1
ATOM 818 N N . ASP A 1 119 ? 4.814 -28.256 11.763 1.00 30.75 264 ASP A N 1
ATOM 819 C CA . ASP A 1 119 ? 4.049 -29.499 11.677 1.00 34.40 264 ASP A CA 1
ATOM 820 C C . ASP A 1 119 ? 2.599 -29.292 12.095 1.00 35.34 264 ASP A C 1
ATOM 821 O O . ASP A 1 119 ? 1.684 -29.908 11.544 1.00 35.35 264 ASP A O 1
ATOM 826 N N . GLU A 1 120 ? 2.398 -28.417 13.071 1.00 36.17 265 GLU A N 1
ATOM 827 C CA . GLU A 1 120 ? 1.069 -28.160 13.603 1.00 37.61 265 GLU A CA 1
ATOM 828 C C . GLU A 1 120 ? 0.095 -27.452 12.664 1.00 34.43 265 GLU A C 1
ATOM 829 O O . GLU A 1 120 ? -1.118 -27.598 12.803 1.00 32.59 265 GLU A O 1
ATOM 835 N N . VAL A 1 121 ? 0.618 -26.713 11.692 1.00 31.43 266 VAL A N 1
ATOM 836 C CA . VAL A 1 121 ? -0.242 -25.954 10.808 1.00 28.61 266 VAL A CA 1
ATOM 837 C C . VAL A 1 121 ? -0.108 -26.236 9.310 1.00 29.11 266 VAL A C 1
ATOM 838 O O . VAL A 1 121 ? -0.537 -25.432 8.482 1.00 26.18 266 VAL A O 1
ATOM 842 N N . ALA A 1 122 ? 0.452 -27.389 8.964 1.00 29.58 267 ALA A N 1
ATOM 843 C CA . ALA A 1 122 ? 0.673 -27.747 7.568 1.00 32.34 267 ALA A CA 1
ATOM 844 C C . ALA A 1 122 ? -0.564 -27.981 6.694 1.00 35.57 267 ALA A C 1
ATOM 845 O O . ALA A 1 122 ? -0.491 -27.829 5.473 1.00 41.22 267 ALA A O 1
ATOM 847 N N . SER A 1 123 ? -1.686 -28.362 7.291 1.00 37.52 268 SER A N 1
ATOM 848 C CA . SER A 1 123 ? -2.893 -28.599 6.503 1.00 37.41 268 SER A CA 1
ATOM 849 C C . SER A 1 123 ? -3.510 -27.308 5.983 1.00 35.52 268 SER A C 1
ATOM 850 O O . SER A 1 123 ? -4.338 -27.343 5.074 1.00 34.33 268 SER A O 1
ATOM 853 N N . PHE A 1 124 ? -3.121 -26.176 6.567 1.00 32.39 269 PHE A N 1
ATOM 854 C CA . PHE A 1 124 ? -3.643 -24.881 6.143 1.00 31.35 269 PHE A CA 1
ATOM 855 C C . PHE A 1 124 ? -2.537 -23.919 5.725 1.00 29.90 269 PHE A C 1
ATOM 856 O O . PHE A 1 124 ? -2.832 -22.780 5.380 1.00 26.44 269 PHE A O 1
ATOM 864 N N . SER A 1 125 ? -1.277 -24.344 5.777 1.00 30.87 270 SER A N 1
ATOM 865 C CA . SER A 1 125 ? -0.187 -23.440 5.407 1.00 33.39 270 SER A CA 1
ATOM 866 C C . SER A 1 125 ? -0.428 -22.921 4.014 1.00 33.04 270 SER A C 1
ATOM 867 O O . SER A 1 125 ? -0.498 -23.689 3.063 1.00 32.73 270 SER A O 1
ATOM 870 N N . PRO A 1 126 ? -0.551 -21.603 3.873 1.00 34.33 271 PRO A N 1
ATOM 871 C CA . PRO A 1 126 ? -0.796 -21.005 2.565 1.00 37.71 271 PRO A CA 1
ATOM 872 C C . PRO A 1 126 ? 0.413 -20.898 1.647 1.00 44.03 271 PRO A C 1
ATOM 873 O O . PRO A 1 126 ? 1.550 -20.706 2.093 1.00 40.66 271 PRO A O 1
ATOM 877 N N . THR A 1 127 ? 0.127 -21.035 0.354 1.00 51.32 272 THR A N 1
ATOM 878 C CA . THR A 1 127 ? 1.111 -20.955 -0.720 1.00 60.94 272 THR A CA 1
ATOM 879 C C . THR A 1 127 ? 1.503 -19.490 -0.935 1.00 61.22 272 THR A C 1
ATOM 880 O O . THR A 1 127 ? 0.710 -18.696 -1.440 1.00 63.64 272 THR A O 1
ATOM 884 N N . MET A 1 128 ? 2.725 -19.136 -0.559 1.00 62.12 273 MET A N 1
ATOM 885 C CA . MET A 1 128 ? 3.173 -17.760 -0.700 1.00 62.42 273 MET A CA 1
ATOM 886 C C . MET A 1 128 ? 4.473 -17.643 -1.469 1.00 67.57 273 MET A C 1
ATOM 887 O O . MET A 1 128 ? 4.997 -18.636 -1.967 1.00 69.89 273 MET A O 1
ATOM 892 N N . ALA A 1 129 ? 4.986 -16.417 -1.558 1.00 71.45 274 ALA A N 1
ATOM 893 C CA . ALA A 1 129 ? 6.235 -16.135 -2.259 1.00 78.78 274 ALA A CA 1
ATOM 894 C C . ALA A 1 129 ? 7.420 -16.859 -1.620 1.00 88.48 274 ALA A C 1
ATOM 895 O O . ALA A 1 129 ? 7.259 -17.622 -0.668 1.00 88.68 274 ALA A O 1
ATOM 897 N N . ASP A 1 130 ? 8.613 -16.609 -2.149 1.00 103.84 275 ASP A N 1
ATOM 898 C CA . ASP A 1 130 ? 9.822 -17.244 -1.642 1.00 119.24 275 ASP A CA 1
ATOM 899 C C . ASP A 1 130 ? 10.513 -16.361 -0.610 1.00 123.73 275 ASP A C 1
ATOM 900 O O . ASP A 1 130 ? 10.981 -15.268 -0.931 1.00 129.19 275 ASP A O 1
ATOM 905 N N . LYS A 1 131 ? 10.573 -16.841 0.628 1.00 118.32 276 LYS A N 1
ATOM 906 C CA . LYS A 1 131 ? 11.211 -16.102 1.713 1.00 107.93 276 LYS A CA 1
ATOM 907 C C . LYS A 1 131 ? 10.630 -14.687 1.797 1.00 100.85 276 LYS A C 1
ATOM 908 O O . LYS A 1 131 ? 11.367 -13.710 1.924 1.00 104.24 276 LYS A O 1
ATOM 914 N N . LEU A 1 132 ? 9.303 -14.594 1.726 1.00 92.19 277 LEU A N 1
ATOM 915 C CA . LEU A 1 132 ? 8.588 -13.318 1.775 1.00 82.91 277 LEU A CA 1
ATOM 916 C C . LEU A 1 132 ? 8.006 -13.000 3.152 1.00 80.33 277 LEU A C 1
ATOM 917 O O . LEU A 1 132 ? 7.573 -11.875 3.406 1.00 85.56 277 LEU A O 1
ATOM 922 N N . ALA A 1 133 ? 8.003 -13.986 4.042 1.00 74.45 278 ALA A N 1
ATOM 923 C CA . ALA A 1 133 ? 7.436 -13.799 5.371 1.00 63.74 278 ALA A CA 1
ATOM 924 C C . ALA A 1 133 ? 8.435 -13.496 6.486 1.00 56.53 278 ALA A C 1
ATOM 925 O O . ALA A 1 133 ? 9.624 -13.813 6.393 1.00 54.73 278 ALA A O 1
ATOM 927 N N . PHE A 1 134 ? 7.924 -12.866 7.539 1.00 47.65 279 PHE A N 1
ATOM 928 C CA . PHE A 1 134 ? 8.707 -12.535 8.722 1.00 39.94 279 PHE A CA 1
ATOM 929 C C . PHE A 1 134 ? 8.371 -13.645 9.721 1.00 36.00 279 PHE A C 1
ATOM 930 O O . PHE A 1 134 ? 7.410 -14.389 9.512 1.00 34.16 279 PHE A O 1
ATOM 938 N N . ASN A 1 135 ? 9.154 -13.779 10.787 1.00 30.21 280 ASN A N 1
ATOM 939 C CA . ASN A 1 135 ? 8.890 -14.818 11.791 1.00 26.75 280 ASN A CA 1
ATOM 940 C C . ASN A 1 135 ? 9.377 -14.261 13.113 1.00 25.98 280 ASN A C 1
ATOM 941 O O . ASN A 1 135 ? 10.573 -14.009 13.267 1.00 26.60 280 ASN A O 1
ATOM 946 N N . THR A 1 136 ? 8.476 -14.053 14.071 1.00 23.04 281 THR A N 1
ATOM 947 C CA . THR A 1 136 ? 8.924 -13.505 15.336 1.00 21.01 281 THR A CA 1
ATOM 948 C C . THR A 1 136 ? 9.831 -14.462 16.097 1.00 22.78 281 THR A C 1
ATOM 949 O O . THR A 1 136 ? 10.363 -14.103 17.143 1.00 22.62 281 THR A O 1
ATOM 953 N N . SER A 1 137 ? 10.007 -15.674 15.560 1.00 24.20 282 SER A N 1
ATOM 954 C CA . SER A 1 137 ? 10.878 -16.693 16.146 1.00 26.19 282 SER A CA 1
ATOM 955 C C . SER A 1 137 ? 12.308 -16.445 15.704 1.00 27.45 282 SER A C 1
ATOM 956 O O . SER A 1 137 ? 13.255 -16.875 16.362 1.00 27.88 282 SER A O 1
ATOM 959 N N . THR A 1 138 ? 12.470 -15.761 14.579 1.00 28.41 283 THR A N 1
ATOM 960 C CA . THR A 1 138 ? 13.807 -15.496 14.071 1.00 30.83 283 THR A CA 1
ATOM 961 C C . THR A 1 138 ? 14.171 -14.018 14.178 1.00 32.42 283 THR A C 1
ATOM 962 O O . THR A 1 138 ? 15.335 -13.635 13.988 1.00 33.81 283 THR A O 1
ATOM 966 N N . LYS A 1 139 ? 13.172 -13.197 14.499 1.00 30.81 284 LYS A N 1
ATOM 967 C CA . LYS A 1 139 ? 13.371 -11.761 14.627 1.00 28.85 284 LYS A CA 1
ATOM 968 C C . LYS A 1 139 ? 12.485 -11.131 15.682 1.00 28.88 284 LYS A C 1
ATOM 969 O O . LYS A 1 139 ? 11.369 -11.587 15.935 1.00 29.58 284 LYS A O 1
ATOM 975 N N . SER A 1 140 ? 12.996 -10.076 16.304 1.00 28.42 285 SER A N 1
ATOM 976 C CA . SER A 1 140 ? 12.250 -9.363 17.328 1.00 26.17 285 SER A CA 1
ATOM 977 C C . SER A 1 140 ? 11.387 -8.326 16.626 1.00 25.13 285 SER A C 1
ATOM 978 O O . SER A 1 140 ? 11.559 -8.080 15.436 1.00 24.31 285 SER A O 1
ATOM 981 N N . VAL A 1 141 ? 10.452 -7.735 17.360 1.00 25.84 286 VAL A N 1
ATOM 982 C CA . VAL A 1 141 ? 9.581 -6.704 16.814 1.00 26.47 286 VAL A CA 1
ATOM 983 C C . VAL A 1 141 ? 10.393 -5.544 16.218 1.00 26.94 286 VAL A C 1
ATOM 984 O O . VAL A 1 141 ? 10.041 -5.029 15.154 1.00 25.46 286 VAL A O 1
ATOM 988 N N . ASP A 1 142 ? 11.473 -5.141 16.893 1.00 27.76 287 ASP A N 1
ATOM 989 C CA . ASP A 1 142 ? 12.328 -4.057 16.397 1.00 28.79 287 ASP A CA 1
ATOM 990 C C . ASP A 1 142 ? 12.911 -4.400 15.033 1.00 29.13 287 ASP A C 1
ATOM 991 O O . ASP A 1 142 ? 12.814 -3.612 14.083 1.00 25.59 287 ASP A O 1
ATOM 996 N N . GLU A 1 143 ? 13.532 -5.573 14.951 1.00 32.06 288 GLU A N 1
ATOM 997 C CA . GLU A 1 143 ? 14.135 -6.045 13.710 1.00 37.16 288 GLU A CA 1
ATOM 998 C C . GLU A 1 143 ? 13.138 -6.035 12.550 1.00 32.97 288 GLU A C 1
ATOM 999 O O . GLU A 1 143 ? 13.444 -5.547 11.468 1.00 31.84 288 GLU A O 1
ATOM 1005 N N . ILE A 1 144 ? 11.947 -6.579 12.790 1.00 30.06 289 ILE A N 1
ATOM 1006 C CA . ILE A 1 144 ? 10.888 -6.642 11.780 1.00 27.33 289 ILE A CA 1
ATOM 1007 C C . ILE A 1 144 ? 10.392 -5.243 11.394 1.00 27.34 289 ILE A C 1
ATOM 1008 O O . ILE A 1 144 ? 10.108 -4.976 10.225 1.00 23.57 289 ILE A O 1
ATOM 1013 N N . VAL A 1 145 ? 10.275 -4.358 12.383 1.00 29.30 290 VAL A N 1
ATOM 1014 C CA . VAL A 1 145 ? 9.828 -2.995 12.120 1.00 31.44 290 VAL A CA 1
ATOM 1015 C C . VAL A 1 145 ? 10.897 -2.262 11.322 1.00 31.28 290 VAL A C 1
ATOM 1016 O O . VAL A 1 145 ? 10.581 -1.421 10.495 1.00 33.73 290 VAL A O 1
ATOM 1020 N N . ALA A 1 146 ? 12.163 -2.578 11.563 1.00 31.01 291 ALA A N 1
ATOM 1021 C CA . ALA A 1 146 ? 13.230 -1.937 10.808 1.00 30.07 291 ALA A CA 1
ATOM 1022 C C . ALA A 1 146 ? 13.065 -2.361 9.360 1.00 31.19 291 ALA A C 1
ATOM 1023 O O . ALA A 1 146 ? 13.143 -1.543 8.447 1.00 31.57 291 ALA A O 1
ATOM 1025 N N . ASP A 1 147 ? 12.823 -3.649 9.149 1.00 31.55 292 ASP A N 1
ATOM 1026 C CA . ASP A 1 147 ? 12.661 -4.166 7.797 1.00 32.71 292 ASP A CA 1
ATOM 1027 C C . ASP A 1 147 ? 11.437 -3.583 7.119 1.00 32.15 292 ASP A C 1
ATOM 1028 O O . ASP A 1 147 ? 11.507 -3.147 5.972 1.00 30.79 292 ASP A O 1
ATOM 1033 N N . LEU A 1 148 ? 10.315 -3.576 7.832 1.00 32.61 293 LEU A N 1
ATOM 1034 C CA . LEU A 1 148 ? 9.082 -3.040 7.286 1.00 32.40 293 LEU A CA 1
ATOM 1035 C C . LEU A 1 148 ? 9.267 -1.582 6.887 1.00 34.62 293 LEU A C 1
ATOM 1036 O O . LEU A 1 148 ? 8.779 -1.154 5.834 1.00 35.42 293 LEU A O 1
ATOM 1041 N N . MET A 1 149 ? 9.975 -0.813 7.711 1.00 34.98 294 MET A N 1
ATOM 1042 C CA . MET A 1 149 ? 10.189 0.587 7.376 1.00 36.59 294 MET A CA 1
ATOM 1043 C C . MET A 1 149 ? 10.999 0.670 6.081 1.00 38.24 294 MET A C 1
ATOM 1044 O O . MET A 1 149 ? 10.742 1.527 5.227 1.00 39.77 294 MET A O 1
ATOM 1049 N N . ALA A 1 150 ? 11.976 -0.220 5.936 1.00 38.41 295 ALA A N 1
ATOM 1050 C CA . ALA A 1 150 ? 12.784 -0.245 4.730 1.00 38.72 295 ALA A CA 1
ATOM 1051 C C . ALA A 1 150 ? 11.834 -0.444 3.557 1.00 39.72 295 ALA A C 1
ATOM 1052 O O . ALA A 1 150 ? 11.961 0.213 2.525 1.00 39.81 295 ALA A O 1
ATOM 1054 N N . ILE A 1 151 ? 10.870 -1.344 3.735 1.00 40.54 296 ILE A N 1
ATOM 1055 C CA . ILE A 1 151 ? 9.881 -1.640 2.702 1.00 43.75 296 ILE A CA 1
ATOM 1056 C C . ILE A 1 151 ? 8.898 -0.493 2.416 1.00 49.03 296 ILE A C 1
ATOM 1057 O O . ILE A 1 151 ? 8.428 -0.351 1.288 1.00 52.04 296 ILE A O 1
ATOM 1062 N N . ILE A 1 152 ? 8.589 0.317 3.426 1.00 54.12 297 ILE A N 1
ATOM 1063 C CA . ILE A 1 152 ? 7.661 1.442 3.265 1.00 58.76 297 ILE A CA 1
ATOM 1064 C C . ILE A 1 152 ? 8.313 2.647 2.588 1.00 63.67 297 ILE A C 1
ATOM 1065 O O . ILE A 1 152 ? 7.619 3.540 2.105 1.00 65.31 297 ILE A O 1
ATOM 1070 N N . ARG A 1 153 ? 9.641 2.667 2.549 1.00 66.55 298 ARG A N 1
ATOM 1071 C CA . ARG A 1 153 ? 10.374 3.778 1.949 1.00 68.21 298 ARG A CA 1
ATOM 1072 C C . ARG A 1 153 ? 10.982 3.464 0.582 1.00 65.17 298 ARG A C 1
ATOM 1073 O O . ARG A 1 153 ? 10.762 2.352 0.067 1.00 65.70 298 ARG A O 1
ATOM 1081 N N . ALA B 1 18 ? 1.661 -35.558 -13.494 1.00 75.23 163 ALA B N 1
ATOM 1082 C CA . ALA B 1 18 ? 2.437 -36.827 -13.372 1.00 74.58 163 ALA B CA 1
ATOM 1083 C C . ALA B 1 18 ? 1.623 -37.913 -12.668 1.00 74.00 163 ALA B C 1
ATOM 1084 O O . ALA B 1 18 ? 1.496 -39.028 -13.176 1.00 76.02 163 ALA B O 1
ATOM 1086 N N . PRO B 1 19 ? 1.073 -37.609 -11.477 1.00 70.95 164 PRO B N 1
ATOM 1087 C CA . PRO B 1 19 ? 0.283 -38.630 -10.780 1.00 64.80 164 PRO B CA 1
ATOM 1088 C C . PRO B 1 19 ? -1.051 -38.827 -11.488 1.00 54.58 164 PRO B C 1
ATOM 1089 O O . PRO B 1 19 ? -1.722 -37.862 -11.844 1.00 56.31 164 PRO B O 1
ATOM 1093 N N . PRO B 1 20 ? -1.445 -40.086 -11.709 1.00 42.94 165 PRO B N 1
ATOM 1094 C CA . PRO B 1 20 ? -2.712 -40.378 -12.383 1.00 39.33 165 PRO B CA 1
ATOM 1095 C C . PRO B 1 20 ? -3.945 -40.062 -11.532 1.00 38.46 165 PRO B C 1
ATOM 1096 O O . PRO B 1 20 ? -5.061 -39.980 -12.051 1.00 41.75 165 PRO B O 1
ATOM 1100 N N . HIS B 1 21 ? -3.743 -39.892 -10.227 1.00 36.43 166 HIS B N 1
ATOM 1101 C CA . HIS B 1 21 ? -4.839 -39.567 -9.316 1.00 32.12 166 HIS B CA 1
ATOM 1102 C C . HIS B 1 21 ? -4.516 -38.279 -8.570 1.00 29.27 166 HIS B C 1
ATOM 1103 O O . HIS B 1 21 ? -3.349 -37.974 -8.318 1.00 23.56 166 HIS B O 1
ATOM 1110 N N . ASP B 1 22 ? -5.546 -37.517 -8.225 1.00 26.94 167 ASP B N 1
ATOM 1111 C CA . ASP B 1 22 ? -5.314 -36.286 -7.495 1.00 27.67 167 ASP B CA 1
ATOM 1112 C C . ASP B 1 22 ? -5.362 -36.602 -6.010 1.00 25.89 167 ASP B C 1
ATOM 1113 O O . ASP B 1 22 ? -4.508 -36.163 -5.232 1.00 22.63 167 ASP B O 1
ATOM 1118 N N . ILE B 1 23 ? -6.348 -37.411 -5.637 1.00 24.59 168 ILE B N 1
ATOM 1119 C CA . ILE B 1 23 ? -6.581 -37.739 -4.246 1.00 24.53 168 ILE B CA 1
ATOM 1120 C C . ILE B 1 23 ? -7.024 -39.159 -3.972 1.00 24.97 168 ILE B C 1
ATOM 1121 O O . ILE B 1 23 ? -7.877 -39.705 -4.684 1.00 25.37 168 ILE B O 1
ATOM 1126 N N . PHE B 1 24 ? -6.450 -39.759 -2.932 1.00 24.65 169 PHE B N 1
ATOM 1127 C CA . PHE B 1 24 ? -6.879 -41.086 -2.506 1.00 24.20 169 PHE B CA 1
ATOM 1128 C C . PHE B 1 24 ? -7.434 -40.839 -1.110 1.00 23.38 169 PHE B C 1
ATOM 1129 O O . PHE B 1 24 ? -6.922 -39.984 -0.397 1.00 23.36 169 PHE B O 1
ATOM 1137 N N . ILE B 1 25 ? -8.492 -41.551 -0.733 1.00 25.59 170 ILE B N 1
ATOM 1138 C CA . ILE B 1 25 ? -9.110 -41.362 0.585 1.00 26.94 170 ILE B CA 1
ATOM 1139 C C . ILE B 1 25 ? -8.975 -42.550 1.548 1.00 27.31 170 ILE B C 1
ATOM 1140 O O . ILE B 1 25 ? -9.736 -43.519 1.457 1.00 29.14 170 ILE B O 1
ATOM 1145 N N . SER B 1 26 ? -8.014 -42.468 2.466 1.00 28.27 171 SER B N 1
ATOM 1146 C CA . SER B 1 26 ? -7.799 -43.519 3.463 1.00 29.35 171 SER B CA 1
ATOM 1147 C C . SER B 1 26 ? -8.960 -43.451 4.463 1.00 29.30 171 SER B C 1
ATOM 1148 O O . SER B 1 26 ? -9.322 -42.367 4.934 1.00 30.05 171 SER B O 1
ATOM 1151 N N . HIS B 1 27 ? -9.538 -44.599 4.797 1.00 25.77 172 HIS B N 1
ATOM 1152 C CA . HIS B 1 27 ? -10.676 -44.624 5.703 1.00 24.28 172 HIS B CA 1
ATOM 1153 C C . HIS B 1 27 ? -10.942 -46.032 6.218 1.00 25.24 172 HIS B C 1
ATOM 1154 O O . HIS B 1 27 ? -10.521 -47.020 5.604 1.00 24.84 172 HIS B O 1
ATOM 1161 N N . ALA B 1 28 ? -11.666 -46.112 7.332 1.00 25.09 173 ALA B N 1
ATOM 1162 C CA . ALA B 1 28 ? -12.047 -47.391 7.934 1.00 27.02 173 ALA B CA 1
ATOM 1163 C C . ALA B 1 28 ? -13.236 -47.920 7.118 1.00 28.61 173 ALA B C 1
ATOM 1164 O O . ALA B 1 28 ? -14.168 -47.170 6.817 1.00 30.43 173 ALA B O 1
ATOM 1166 N N . TRP B 1 29 ? -13.218 -49.202 6.766 1.00 31.24 174 TRP B N 1
ATOM 1167 C CA . TRP B 1 29 ? -14.290 -49.758 5.942 1.00 33.50 174 TRP B CA 1
ATOM 1168 C C . TRP B 1 29 ? -15.698 -49.321 6.338 1.00 34.48 174 TRP B C 1
ATOM 1169 O O . TRP B 1 29 ? -16.536 -49.036 5.480 1.00 35.53 174 TRP B O 1
ATOM 1180 N N . GLU B 1 30 ? -15.956 -49.259 7.635 1.00 34.63 175 GLU B N 1
ATOM 1181 C CA . GLU B 1 30 ? -17.264 -48.860 8.125 1.00 33.95 175 GLU B CA 1
ATOM 1182 C C . GLU B 1 30 ? -17.710 -47.490 7.614 1.00 35.11 175 GLU B C 1
ATOM 1183 O O . GLU B 1 30 ? -18.902 -47.218 7.539 1.00 35.99 175 GLU B O 1
ATOM 1189 N N . ASP B 1 31 ? -16.763 -46.626 7.259 1.00 34.86 176 ASP B N 1
ATOM 1190 C CA . ASP B 1 31 ? -17.119 -45.297 6.772 1.00 35.61 176 ASP B CA 1
ATOM 1191 C C . ASP B 1 31 ? -17.217 -45.184 5.258 1.00 36.22 176 ASP B C 1
ATOM 1192 O O . ASP B 1 31 ? -17.567 -44.121 4.753 1.00 35.68 176 ASP B O 1
ATOM 1197 N N . LYS B 1 32 ? -16.913 -46.260 4.534 1.00 37.28 177 LYS B N 1
ATOM 1198 C CA . LYS B 1 32 ? -16.988 -46.218 3.074 1.00 40.54 177 LYS B CA 1
ATOM 1199 C C . LYS B 1 32 ? -18.406 -45.972 2.592 1.00 44.07 177 LYS B C 1
ATOM 1200 O O . LYS B 1 32 ? -18.676 -45.008 1.871 1.00 42.52 177 LYS B O 1
ATOM 1206 N N . ALA B 1 33 ? -19.304 -46.859 2.995 1.00 52.17 178 ALA B N 1
ATOM 1207 C CA . ALA B 1 33 ? -20.701 -46.782 2.606 1.00 60.81 178 ALA B CA 1
ATOM 1208 C C . ALA B 1 33 ? -21.277 -45.376 2.626 1.00 65.19 178 ALA B C 1
ATOM 1209 O O . ALA B 1 33 ? -21.604 -44.823 1.580 1.00 64.84 178 ALA B O 1
ATOM 1211 N N . ASP B 1 34 ? -21.380 -44.799 3.816 1.00 68.19 179 ASP B N 1
ATOM 1212 C CA . ASP B 1 34 ? -21.970 -43.476 3.991 1.00 73.95 179 ASP B CA 1
ATOM 1213 C C . ASP B 1 34 ? -21.145 -42.236 3.645 1.00 68.67 179 ASP B C 1
ATOM 1214 O O . ASP B 1 34 ? -21.436 -41.549 2.661 1.00 74.63 179 ASP B O 1
ATOM 1219 N N . PHE B 1 35 ? -20.125 -41.952 4.451 1.00 59.45 180 PHE B N 1
ATOM 1220 C CA . PHE B 1 35 ? -19.298 -40.754 4.281 1.00 44.64 180 PHE B CA 1
ATOM 1221 C C . PHE B 1 35 ? -18.380 -40.663 3.069 1.00 39.99 180 PHE B C 1
ATOM 1222 O O . PHE B 1 35 ? -18.562 -39.812 2.199 1.00 38.65 180 PHE B O 1
ATOM 1230 N N . VAL B 1 36 ? -17.378 -41.528 3.032 1.00 34.68 181 VAL B N 1
ATOM 1231 C CA . VAL B 1 36 ? -16.406 -41.525 1.959 1.00 32.28 181 VAL B CA 1
ATOM 1232 C C . VAL B 1 36 ? -17.020 -41.490 0.567 1.00 34.04 181 VAL B C 1
ATOM 1233 O O . VAL B 1 36 ? -16.503 -40.812 -0.320 1.00 35.49 181 VAL B O 1
ATOM 1237 N N . GLU B 1 37 ? -18.123 -42.202 0.371 1.00 36.15 182 GLU B N 1
ATOM 1238 C CA . GLU B 1 37 ? -18.771 -42.218 -0.932 1.00 37.10 182 GLU B CA 1
ATOM 1239 C C . GLU B 1 37 ? -19.337 -40.838 -1.232 1.00 36.48 182 GLU B C 1
ATOM 1240 O O . GLU B 1 37 ? -19.096 -40.283 -2.302 1.00 34.32 182 GLU B O 1
ATOM 1246 N N . ALA B 1 38 ? -20.077 -40.282 -0.280 1.00 37.43 183 ALA B N 1
ATOM 1247 C CA . ALA B 1 38 ? -20.655 -38.954 -0.446 1.00 39.08 183 ALA B CA 1
ATOM 1248 C C . ALA B 1 38 ? -19.547 -37.971 -0.785 1.00 38.22 183 ALA B C 1
ATOM 1249 O O . ALA B 1 38 ? -19.655 -37.182 -1.722 1.00 40.58 183 ALA B O 1
ATOM 1251 N N . LEU B 1 39 ? -18.476 -38.032 -0.008 1.00 36.03 184 LEU B N 1
ATOM 1252 C CA . LEU B 1 39 ? -17.327 -37.160 -0.200 1.00 33.22 184 LEU B CA 1
ATOM 1253 C C . LEU B 1 39 ? -16.670 -37.343 -1.578 1.00 32.19 184 LEU B C 1
ATOM 1254 O O . LEU B 1 39 ? -16.298 -36.366 -2.235 1.00 32.18 184 LEU B O 1
ATOM 1259 N N . ALA B 1 40 ? -16.537 -38.596 -2.008 1.00 31.90 185 ALA B N 1
ATOM 1260 C CA . ALA B 1 40 ? -15.920 -38.918 -3.296 1.00 32.92 185 ALA B CA 1
ATOM 1261 C C . ALA B 1 40 ? -16.731 -38.347 -4.447 1.00 35.56 185 ALA B C 1
ATOM 1262 O O . ALA B 1 40 ? -16.173 -37.798 -5.394 1.00 33.51 185 ALA B O 1
ATOM 1264 N N . HIS B 1 41 ? -18.049 -38.487 -4.360 1.00 42.65 186 HIS B N 1
ATOM 1265 C CA . HIS B 1 41 ? -18.944 -37.977 -5.390 1.00 50.08 186 HIS B CA 1
ATOM 1266 C C . HIS B 1 41 ? -18.769 -36.460 -5.486 1.00 44.50 186 HIS B C 1
ATOM 1267 O O . HIS B 1 41 ? -18.468 -35.923 -6.562 1.00 40.42 186 HIS B O 1
ATOM 1274 N N . THR B 1 42 ? -18.938 -35.785 -4.348 1.00 38.12 187 THR B N 1
ATOM 1275 C CA . THR B 1 42 ? -18.804 -34.333 -4.272 1.00 32.33 187 THR B CA 1
ATOM 1276 C C . THR B 1 42 ? -17.472 -33.829 -4.808 1.00 30.74 187 THR B C 1
ATOM 1277 O O . THR B 1 42 ? -17.431 -32.824 -5.513 1.00 30.89 187 THR B O 1
ATOM 1281 N N . LEU B 1 43 ? -16.387 -34.515 -4.468 1.00 29.44 188 LEU B N 1
ATOM 1282 C CA . LEU B 1 43 ? -15.070 -34.132 -4.947 1.00 30.06 188 LEU B CA 1
ATOM 1283 C C . LEU B 1 43 ? -14.946 -34.283 -6.467 1.00 32.82 188 LEU B C 1
ATOM 1284 O O . LEU B 1 43 ? -14.428 -33.391 -7.144 1.00 34.25 188 LEU B O 1
ATOM 1289 N N . ARG B 1 44 ? -15.410 -35.407 -7.010 1.00 34.14 189 ARG B N 1
ATOM 1290 C CA . ARG B 1 44 ? -15.335 -35.628 -8.458 1.00 36.17 189 ARG B CA 1
ATOM 1291 C C . ARG B 1 44 ? -16.195 -34.612 -9.207 1.00 35.91 189 ARG B C 1
ATOM 1292 O O . ARG B 1 44 ? -15.802 -34.106 -10.258 1.00 36.31 189 ARG B O 1
ATOM 1300 N N . ALA B 1 45 ? -17.370 -34.323 -8.657 1.00 33.70 190 ALA B N 1
ATOM 1301 C CA . ALA B 1 45 ? -18.278 -33.350 -9.249 1.00 30.70 190 ALA B CA 1
ATOM 1302 C C . ALA B 1 45 ? -17.576 -32.008 -9.329 1.00 30.98 190 ALA B C 1
ATOM 1303 O O . ALA B 1 45 ? -17.899 -31.190 -10.188 1.00 35.21 190 ALA B O 1
ATOM 1305 N N . ALA B 1 46 ? -16.619 -31.778 -8.434 1.00 29.02 191 ALA B N 1
ATOM 1306 C CA . ALA B 1 46 ? -15.894 -30.516 -8.428 1.00 27.25 191 ALA B CA 1
ATOM 1307 C C . ALA B 1 46 ? -14.650 -30.576 -9.305 1.00 28.15 191 ALA B C 1
ATOM 1308 O O . ALA B 1 46 ? -13.900 -29.601 -9.404 1.00 26.31 191 ALA B O 1
ATOM 1310 N N . GLY B 1 47 ? -14.421 -31.722 -9.936 1.00 27.80 192 GLY B N 1
ATOM 1311 C CA . GLY B 1 47 ? -13.278 -31.828 -10.822 1.00 30.06 192 GLY B CA 1
ATOM 1312 C C . GLY B 1 47 ? -12.074 -32.601 -10.332 1.00 32.28 192 GLY B C 1
ATOM 1313 O O . GLY B 1 47 ? -11.065 -32.667 -11.029 1.00 33.22 192 GLY B O 1
ATOM 1314 N N . ALA B 1 48 ? -12.150 -33.187 -9.144 1.00 33.12 193 ALA B N 1
ATOM 1315 C CA . ALA B 1 48 ? -11.009 -33.947 -8.658 1.00 33.87 193 ALA B CA 1
ATOM 1316 C C . ALA B 1 48 ? -11.097 -35.385 -9.146 1.00 35.58 193 ALA B C 1
ATOM 1317 O O . ALA B 1 48 ? -12.184 -35.925 -9.341 1.00 37.01 193 ALA B O 1
ATOM 1319 N N . GLU B 1 49 ? -9.938 -35.987 -9.368 1.00 39.30 194 GLU B N 1
ATOM 1320 C CA . GLU B 1 49 ? -9.849 -37.374 -9.804 1.00 41.63 194 GLU B CA 1
ATOM 1321 C C . GLU B 1 49 ? -9.621 -38.111 -8.482 1.00 39.88 194 GLU B C 1
ATOM 1322 O O . GLU B 1 49 ? -8.573 -37.954 -7.848 1.00 40.15 194 GLU B O 1
ATOM 1328 N N . VAL B 1 50 ? -10.605 -38.908 -8.072 1.00 35.51 195 VAL B N 1
ATOM 1329 C CA . VAL B 1 50 ? -10.550 -39.601 -6.792 1.00 31.09 195 VAL B CA 1
ATOM 1330 C C . VAL B 1 50 ? -10.667 -41.124 -6.803 1.00 30.97 195 VAL B C 1
ATOM 1331 O O . VAL B 1 50 ? -11.523 -41.680 -7.494 1.00 32.27 195 VAL B O 1
ATOM 1335 N N . TRP B 1 51 ? -9.808 -41.787 -6.029 1.00 30.67 196 TRP B N 1
ATOM 1336 C CA . TRP B 1 51 ? -9.886 -43.234 -5.868 1.00 30.83 196 TRP B CA 1
ATOM 1337 C C . TRP B 1 51 ? -9.811 -43.533 -4.374 1.00 32.11 196 TRP B C 1
ATOM 1338 O O . TRP B 1 51 ? -9.174 -42.801 -3.615 1.00 30.37 196 TRP B O 1
ATOM 1349 N N . TYR B 1 52 ? -10.500 -44.588 -3.953 1.00 33.01 197 TYR B N 1
ATOM 1350 C CA . TYR B 1 52 ? -10.547 -44.959 -2.542 1.00 35.67 197 TYR B CA 1
ATOM 1351 C C . TYR B 1 52 ? -11.062 -46.382 -2.309 1.00 36.57 197 TYR B C 1
ATOM 1352 O O . TYR B 1 52 ? -11.014 -46.882 -1.188 1.00 39.13 197 TYR B O 1
ATOM 1361 N N . ASP B 1 53 ? -11.563 -47.030 -3.352 1.00 36.33 198 ASP B N 1
ATOM 1362 C CA . ASP B 1 53 ? -12.093 -48.370 -3.194 1.00 34.59 198 ASP B CA 1
ATOM 1363 C C . ASP B 1 53 ? -11.098 -49.363 -2.588 1.00 35.39 198 ASP B C 1
ATOM 1364 O O . ASP B 1 53 ? -11.473 -50.188 -1.754 1.00 30.29 198 ASP B O 1
ATOM 1369 N N . ASP B 1 54 ? -9.834 -49.287 -3.002 1.00 37.04 199 ASP B N 1
ATOM 1370 C CA . ASP B 1 54 ? -8.809 -50.185 -2.478 1.00 40.07 199 ASP B CA 1
ATOM 1371 C C . ASP B 1 54 ? -8.073 -49.528 -1.329 1.00 39.71 199 ASP B C 1
ATOM 1372 O O . ASP B 1 54 ? -6.870 -49.738 -1.145 1.00 41.85 199 ASP B O 1
ATOM 1377 N N . PHE B 1 55 ? -8.797 -48.728 -0.557 1.00 37.00 200 PHE B N 1
ATOM 1378 C CA . PHE B 1 55 ? -8.199 -48.032 0.565 1.00 34.28 200 PHE B CA 1
ATOM 1379 C C . PHE B 1 55 ? -9.012 -48.146 1.846 1.00 33.92 200 PHE B C 1
ATOM 1380 O O . PHE B 1 55 ? -8.786 -47.391 2.799 1.00 35.67 200 PHE B O 1
ATOM 1388 N N . SER B 1 56 ? -9.954 -49.088 1.868 1.00 31.45 201 SER B N 1
ATOM 1389 C CA . SER B 1 56 ? -10.762 -49.327 3.062 1.00 30.41 201 SER B CA 1
ATOM 1390 C C . SER B 1 56 ? -9.849 -50.087 4.013 1.00 28.51 201 SER B C 1
ATOM 1391 O O . SER B 1 56 ? -9.089 -50.954 3.587 1.00 25.70 201 SER B O 1
ATOM 1394 N N . LEU B 1 57 ? -9.915 -49.769 5.297 1.00 26.66 202 LEU B N 1
ATOM 1395 C CA . LEU B 1 57 ? -9.059 -50.442 6.253 1.00 25.76 202 LEU B CA 1
ATOM 1396 C C . LEU B 1 57 ? -9.806 -51.327 7.255 1.00 26.80 202 LEU B C 1
ATOM 1397 O O . LEU B 1 57 ? -10.959 -51.059 7.621 1.00 23.43 202 LEU B O 1
ATOM 1402 N N . ARG B 1 58 ? -9.126 -52.391 7.678 1.00 29.71 203 ARG B N 1
ATOM 1403 C CA . ARG B 1 58 ? -9.645 -53.359 8.642 1.00 33.33 203 ARG B CA 1
ATOM 1404 C C . ARG B 1 58 ? -8.546 -53.643 9.673 1.00 31.38 203 ARG B C 1
ATOM 1405 O O . ARG B 1 58 ? -7.358 -53.563 9.353 1.00 28.83 203 ARG B O 1
ATOM 1413 N N . PRO B 1 59 ? -8.929 -53.992 10.919 1.00 31.34 204 PRO B N 1
ATOM 1414 C CA . PRO B 1 59 ? -7.945 -54.272 11.970 1.00 31.31 204 PRO B CA 1
ATOM 1415 C C . PRO B 1 59 ? -6.851 -55.163 11.434 1.00 32.96 204 PRO B C 1
ATOM 1416 O O . PRO B 1 59 ? -7.139 -56.167 10.800 1.00 32.63 204 PRO B O 1
ATOM 1420 N N . GLY B 1 60 ? -5.599 -54.797 11.673 1.00 33.95 205 GLY B N 1
ATOM 1421 C CA . GLY B 1 60 ? -4.517 -55.627 11.186 1.00 38.20 205 GLY B CA 1
ATOM 1422 C C . GLY B 1 60 ? -3.878 -55.083 9.931 1.00 41.45 205 GLY B C 1
ATOM 1423 O O . GLY B 1 60 ? -2.649 -55.069 9.827 1.00 41.45 205 GLY B O 1
ATOM 1424 N N . ASP B 1 61 ? -4.699 -54.643 8.978 1.00 42.74 206 ASP B N 1
ATOM 1425 C CA . ASP B 1 61 ? -4.179 -54.081 7.736 1.00 43.31 206 ASP B CA 1
ATOM 1426 C C . ASP B 1 61 ? -3.039 -53.130 8.040 1.00 38.95 206 ASP B C 1
ATOM 1427 O O . ASP B 1 61 ? -2.936 -52.607 9.154 1.00 37.14 206 ASP B O 1
ATOM 1432 N N . SER B 1 62 ? -2.190 -52.900 7.045 1.00 33.21 207 SER B N 1
ATOM 1433 C CA . SER B 1 62 ? -1.056 -52.009 7.213 1.00 29.22 207 SER B CA 1
ATOM 1434 C C . SER B 1 62 ? -1.330 -50.599 6.707 1.00 29.67 207 SER B C 1
ATOM 1435 O O . SER B 1 62 ? -1.186 -50.327 5.510 1.00 28.97 207 SER B O 1
ATOM 1438 N N . LEU B 1 63 ? -1.720 -49.703 7.611 1.00 29.34 208 LEU B N 1
ATOM 1439 C CA . LEU B 1 63 ? -1.963 -48.319 7.226 1.00 31.03 208 LEU B CA 1
ATOM 1440 C C . LEU B 1 63 ? -0.695 -47.862 6.513 1.00 35.32 208 LEU B C 1
ATOM 1441 O O . LEU B 1 63 ? -0.749 -47.167 5.496 1.00 32.84 208 LEU B O 1
ATOM 1446 N N . ARG B 1 64 ? 0.445 -48.287 7.056 1.00 43.38 209 ARG B N 1
ATOM 1447 C CA . ARG B 1 64 ? 1.760 -47.969 6.508 1.00 50.35 209 ARG B CA 1
ATOM 1448 C C . ARG B 1 64 ? 1.808 -48.128 4.986 1.00 47.47 209 ARG B C 1
ATOM 1449 O O . ARG B 1 64 ? 1.903 -47.146 4.254 1.00 43.19 209 ARG B O 1
ATOM 1457 N N . ARG B 1 65 ? 1.732 -49.374 4.523 1.00 46.71 210 ARG B N 1
ATOM 1458 C CA . ARG B 1 65 ? 1.798 -49.683 3.099 1.00 47.20 210 ARG B CA 1
ATOM 1459 C C . ARG B 1 65 ? 0.684 -49.047 2.297 1.00 45.06 210 ARG B C 1
ATOM 1460 O O . ARG B 1 65 ? 0.897 -48.630 1.158 1.00 42.87 210 ARG B O 1
ATOM 1468 N N . SER B 1 66 ? -0.506 -48.982 2.884 1.00 42.76 211 SER B N 1
ATOM 1469 C CA . SER B 1 66 ? -1.644 -48.389 2.198 1.00 41.62 211 SER B CA 1
ATOM 1470 C C . SER B 1 66 ? -1.349 -46.941 1.821 1.00 39.36 211 SER B C 1
ATOM 1471 O O . SER B 1 66 ? -1.690 -46.496 0.720 1.00 39.17 211 SER B O 1
ATOM 1474 N N . ILE B 1 67 ? -0.718 -46.213 2.740 1.00 36.95 212 ILE B N 1
ATOM 1475 C CA . ILE B 1 67 ? -0.379 -44.815 2.516 1.00 34.99 212 ILE B CA 1
ATOM 1476 C C . ILE B 1 67 ? 0.680 -44.685 1.429 1.00 39.49 212 ILE B C 1
ATOM 1477 O O . ILE B 1 67 ? 0.573 -43.823 0.556 1.00 39.64 212 ILE B O 1
ATOM 1482 N N . ASP B 1 68 ? 1.702 -45.538 1.479 1.00 46.17 213 ASP B N 1
ATOM 1483 C CA . ASP B 1 68 ? 2.770 -45.504 0.475 1.00 52.26 213 ASP B CA 1
ATOM 1484 C C . ASP B 1 68 ? 2.160 -45.680 -0.903 1.00 50.92 213 ASP B C 1
ATOM 1485 O O . ASP B 1 68 ? 2.431 -44.906 -1.815 1.00 52.37 213 ASP B O 1
ATOM 1490 N N . LYS B 1 69 ? 1.330 -46.709 -1.038 1.00 49.56 214 LYS B N 1
ATOM 1491 C CA . LYS B 1 69 ? 0.652 -47.009 -2.290 1.00 47.02 214 LYS B CA 1
ATOM 1492 C C . LYS B 1 69 ? -0.121 -45.785 -2.760 1.00 46.36 214 LYS B C 1
ATOM 1493 O O . LYS B 1 69 ? 0.102 -45.291 -3.868 1.00 46.82 214 LYS B O 1
ATOM 1499 N N . GLY B 1 70 ? -1.025 -45.298 -1.910 1.00 44.86 215 GLY B N 1
ATOM 1500 C CA . GLY B 1 70 ? -1.820 -44.134 -2.260 1.00 41.06 215 GLY B CA 1
ATOM 1501 C C . GLY B 1 70 ? -0.998 -42.934 -2.705 1.00 38.41 215 GLY B C 1
ATOM 1502 O O . GLY B 1 70 ? -1.361 -42.230 -3.651 1.00 36.84 215 GLY B O 1
ATOM 1503 N N . LEU B 1 71 ? 0.119 -42.702 -2.025 1.00 35.39 216 LEU B N 1
ATOM 1504 C CA . LEU B 1 71 ? 0.975 -41.575 -2.344 1.00 34.56 216 LEU B CA 1
ATOM 1505 C C . LEU B 1 71 ? 1.833 -41.836 -3.570 1.00 37.87 216 LEU B C 1
ATOM 1506 O O . LEU B 1 71 ? 2.367 -40.905 -4.176 1.00 37.64 216 LEU B O 1
ATOM 1511 N N . GLY B 1 72 ? 1.947 -43.104 -3.946 1.00 40.67 217 GLY B N 1
ATOM 1512 C CA . GLY B 1 72 ? 2.745 -43.456 -5.106 1.00 45.29 217 GLY B CA 1
ATOM 1513 C C . GLY B 1 72 ? 2.096 -43.122 -6.439 1.00 46.42 217 GLY B C 1
ATOM 1514 O O . GLY B 1 72 ? 2.782 -43.036 -7.458 1.00 49.32 217 GLY B O 1
ATOM 1515 N N . SER B 1 73 ? 0.779 -42.925 -6.439 1.00 44.73 218 SER B N 1
ATOM 1516 C CA . SER B 1 73 ? 0.050 -42.617 -7.669 1.00 42.06 218 SER B CA 1
ATOM 1517 C C . SER B 1 73 ? -0.873 -41.405 -7.527 1.00 39.81 218 SER B C 1
ATOM 1518 O O . SER B 1 73 ? -1.545 -41.021 -8.482 1.00 39.53 218 SER B O 1
ATOM 1521 N N . SER B 1 74 ? -0.914 -40.810 -6.339 1.00 36.73 219 SER B N 1
ATOM 1522 C CA . SER B 1 74 ? -1.775 -39.660 -6.101 1.00 34.49 219 SER B CA 1
ATOM 1523 C C . SER B 1 74 ? -0.957 -38.450 -5.718 1.00 35.74 219 SER B C 1
ATOM 1524 O O . SER B 1 74 ? 0.196 -38.571 -5.308 1.00 34.26 219 SER B O 1
ATOM 1527 N N . ARG B 1 75 ? -1.569 -37.281 -5.847 1.00 38.62 220 ARG B N 1
ATOM 1528 C CA . ARG B 1 75 ? -0.916 -36.028 -5.508 1.00 42.62 220 ARG B CA 1
ATOM 1529 C C . ARG B 1 75 ? -1.045 -35.792 -4.012 1.00 40.00 220 ARG B C 1
ATOM 1530 O O . ARG B 1 75 ? -0.076 -35.460 -3.335 1.00 37.69 220 ARG B O 1
ATOM 1538 N N . PHE B 1 76 ? -2.259 -35.961 -3.504 1.00 37.52 221 PHE B N 1
ATOM 1539 C CA . PHE B 1 76 ? -2.524 -35.786 -2.085 1.00 37.40 221 PHE B CA 1
ATOM 1540 C C . PHE B 1 76 ? -3.366 -36.956 -1.600 1.00 34.96 221 PHE B C 1
ATOM 1541 O O . PHE B 1 76 ? -3.982 -37.680 -2.391 1.00 34.39 221 PHE B O 1
ATOM 1549 N N . GLY B 1 77 ? -3.378 -37.141 -0.290 1.00 32.54 222 GLY B N 1
ATOM 1550 C CA . GLY B 1 77 ? -4.168 -38.198 0.290 1.00 28.42 222 GLY B CA 1
ATOM 1551 C C . GLY B 1 77 ? -4.995 -37.564 1.377 1.00 27.09 222 GLY B C 1
ATOM 1552 O O . GLY B 1 77 ? -4.612 -36.530 1.926 1.00 22.94 222 GLY B O 1
ATOM 1553 N N . ILE B 1 78 ? -6.138 -38.171 1.665 1.00 26.50 223 ILE B N 1
ATOM 1554 C CA . ILE B 1 78 ? -7.049 -37.704 2.709 1.00 27.96 223 ILE B CA 1
ATOM 1555 C C . ILE B 1 78 ? -7.233 -38.882 3.653 1.00 26.98 223 ILE B C 1
ATOM 1556 O O . ILE B 1 78 ? -7.284 -40.036 3.214 1.00 26.87 223 ILE B O 1
ATOM 1561 N N . VAL B 1 79 ? -7.307 -38.610 4.948 1.00 26.28 224 VAL B N 1
ATOM 1562 C CA . VAL B 1 79 ? -7.551 -39.685 5.890 1.00 24.67 224 VAL B CA 1
ATOM 1563 C C . VAL B 1 79 ? -8.749 -39.262 6.741 1.00 23.64 224 VAL B C 1
ATOM 1564 O O . VAL B 1 79 ? -8.763 -38.174 7.323 1.00 25.31 224 VAL B O 1
ATOM 1568 N N . VAL B 1 80 ? -9.784 -40.095 6.761 1.00 23.40 225 VAL B N 1
ATOM 1569 C CA . VAL B 1 80 ? -10.969 -39.785 7.551 1.00 23.55 225 VAL B CA 1
ATOM 1570 C C . VAL B 1 80 ? -10.730 -40.226 8.987 1.00 26.64 225 VAL B C 1
ATOM 1571 O O . VAL B 1 80 ? -10.626 -41.426 9.272 1.00 26.67 225 VAL B O 1
ATOM 1575 N N . LEU B 1 81 ? -10.616 -39.253 9.888 1.00 27.98 226 LEU B N 1
ATOM 1576 C CA . LEU B 1 81 ? -10.390 -39.569 11.291 1.00 29.04 226 LEU B CA 1
ATOM 1577 C C . LEU B 1 81 ? -11.708 -39.644 12.046 1.00 28.02 226 LEU B C 1
ATOM 1578 O O . LEU B 1 81 ? -12.285 -38.628 12.412 1.00 28.10 226 LEU B O 1
ATOM 1583 N N . SER B 1 82 ? -12.184 -40.862 12.270 1.00 28.23 227 SER B N 1
ATOM 1584 C CA . SER B 1 82 ? -13.433 -41.079 12.994 1.00 28.50 227 SER B CA 1
ATOM 1585 C C . SER B 1 82 ? -13.243 -42.158 14.057 1.00 29.77 227 SER B C 1
ATOM 1586 O O . SER B 1 82 ? -12.200 -42.817 14.122 1.00 30.55 227 SER B O 1
ATOM 1589 N N . THR B 1 83 ? -14.268 -42.348 14.878 1.00 29.96 228 THR B N 1
ATOM 1590 C CA . THR B 1 83 ? -14.225 -43.363 15.917 1.00 28.86 228 THR B CA 1
ATOM 1591 C C . THR B 1 83 ? -13.874 -44.713 15.305 1.00 28.68 228 THR B C 1
ATOM 1592 O O . THR B 1 83 ? -13.080 -45.459 15.875 1.00 28.59 228 THR B O 1
ATOM 1596 N N . HIS B 1 84 ? -14.481 -45.019 14.156 1.00 28.64 229 HIS B N 1
ATOM 1597 C CA . HIS B 1 84 ? -14.249 -46.277 13.434 1.00 27.81 229 HIS B CA 1
ATOM 1598 C C . HIS B 1 84 ? -12.798 -46.463 13.049 1.00 25.85 229 HIS B C 1
ATOM 1599 O O . HIS B 1 84 ? -12.267 -47.570 13.112 1.00 24.09 229 HIS B O 1
ATOM 1606 N N . PHE B 1 85 ? -12.160 -45.381 12.621 1.00 25.45 230 PHE B N 1
ATOM 1607 C CA . PHE B 1 85 ? -10.764 -45.473 12.236 1.00 25.84 230 PHE B CA 1
ATOM 1608 C C . PHE B 1 85 ? -9.920 -45.579 13.502 1.00 26.30 230 PHE B C 1
ATOM 1609 O O . PHE B 1 85 ? -8.828 -46.157 13.486 1.00 28.27 230 PHE B O 1
ATOM 1617 N N . PHE B 1 86 ? -10.430 -45.035 14.605 1.00 25.17 231 PHE B N 1
ATOM 1618 C CA . PHE B 1 86 ? -9.696 -45.098 15.867 1.00 27.84 231 PHE B CA 1
ATOM 1619 C C . PHE B 1 86 ? -9.778 -46.480 16.509 1.00 29.63 231 PHE B C 1
ATOM 1620 O O . PHE B 1 86 ? -8.791 -46.975 17.057 1.00 28.82 231 PHE B O 1
ATOM 1628 N N . LYS B 1 87 ? -10.948 -47.103 16.435 1.00 31.64 232 LYS B N 1
ATOM 1629 C CA . LYS B 1 87 ? -11.136 -48.411 17.028 1.00 35.23 232 LYS B CA 1
ATOM 1630 C C . LYS B 1 87 ? -10.418 -49.533 16.306 1.00 34.77 232 LYS B C 1
ATOM 1631 O O . LYS B 1 87 ? -10.644 -50.699 16.606 1.00 33.69 232 LYS B O 1
ATOM 1637 N N . LYS B 1 88 ? -9.548 -49.190 15.362 1.00 34.46 233 LYS B N 1
ATOM 1638 C CA . LYS B 1 88 ? -8.802 -50.215 14.636 1.00 37.66 233 LYS B CA 1
ATOM 1639 C C . LYS B 1 88 ? -7.524 -50.598 15.391 1.00 43.43 233 LYS B C 1
ATOM 1640 O O . LYS B 1 88 ? -6.884 -51.599 15.071 1.00 43.67 233 LYS B O 1
ATOM 1646 N N . GLU B 1 89 ? -7.155 -49.795 16.387 1.00 51.13 234 GLU B N 1
ATOM 1647 C CA . GLU B 1 89 ? -5.961 -50.051 17.193 1.00 57.72 234 GLU B CA 1
ATOM 1648 C C . GLU B 1 89 ? -4.665 -50.090 16.382 1.00 54.26 234 GLU B C 1
ATOM 1649 O O . GLU B 1 89 ? -3.985 -51.113 16.342 1.00 51.08 234 GLU B O 1
ATOM 1655 N N . TRP B 1 90 ? -4.316 -48.987 15.738 1.00 50.67 235 TRP B N 1
ATOM 1656 C CA . TRP B 1 90 ? -3.090 -48.967 14.960 1.00 46.69 235 TRP B CA 1
ATOM 1657 C C . TRP B 1 90 ? -1.935 -48.713 15.909 1.00 47.07 235 TRP B C 1
ATOM 1658 O O . TRP B 1 90 ? -2.045 -47.878 16.805 1.00 45.33 235 TRP B O 1
ATOM 1669 N N . PRO B 1 91 ? -0.814 -49.432 15.736 1.00 49.04 236 PRO B N 1
ATOM 1670 C CA . PRO B 1 91 ? 0.354 -49.238 16.606 1.00 49.87 236 PRO B CA 1
ATOM 1671 C C . PRO B 1 91 ? 0.943 -47.870 16.264 1.00 50.33 236 PRO B C 1
ATOM 1672 O O . PRO B 1 91 ? 0.686 -47.344 15.177 1.00 52.57 236 PRO B O 1
ATOM 1676 N N . GLN B 1 92 ? 1.728 -47.288 17.166 1.00 49.37 237 GLN B N 1
ATOM 1677 C CA . GLN B 1 92 ? 2.318 -45.976 16.887 1.00 47.70 237 GLN B CA 1
ATOM 1678 C C . GLN B 1 92 ? 3.118 -45.985 15.579 1.00 48.50 237 GLN B C 1
ATOM 1679 O O . GLN B 1 92 ? 3.023 -45.062 14.770 1.00 46.02 237 GLN B O 1
ATOM 1685 N N . LYS B 1 93 ? 3.906 -47.037 15.384 1.00 50.48 238 LYS B N 1
ATOM 1686 C CA . LYS B 1 93 ? 4.735 -47.170 14.195 1.00 54.67 238 LYS B CA 1
ATOM 1687 C C . LYS B 1 93 ? 3.897 -47.207 12.907 1.00 53.24 238 LYS B C 1
ATOM 1688 O O . LYS B 1 93 ? 4.419 -47.017 11.806 1.00 51.90 238 LYS B O 1
ATOM 1694 N N . GLU B 1 94 ? 2.598 -47.441 13.043 1.00 50.48 239 GLU B N 1
ATOM 1695 C CA . GLU B 1 94 ? 1.728 -47.508 11.879 1.00 47.82 239 GLU B CA 1
ATOM 1696 C C . GLU B 1 94 ? 1.169 -46.120 11.559 1.00 44.51 239 GLU B C 1
ATOM 1697 O O . GLU B 1 94 ? 0.775 -45.842 10.427 1.00 42.39 239 GLU B O 1
ATOM 1703 N N . LEU B 1 95 ? 1.142 -45.254 12.567 1.00 40.57 240 LEU B N 1
ATOM 1704 C CA . LEU B 1 95 ? 0.634 -43.905 12.406 1.00 37.51 240 LEU B CA 1
ATOM 1705 C C . LEU B 1 95 ? 1.689 -42.942 11.891 1.00 40.93 240 LEU B C 1
ATOM 1706 O O . LEU B 1 95 ? 1.368 -42.009 11.161 1.00 40.22 240 LEU B O 1
ATOM 1711 N N . ASP B 1 96 ? 2.946 -43.184 12.260 1.00 45.14 241 ASP B N 1
ATOM 1712 C CA . ASP B 1 96 ? 4.072 -42.324 11.879 1.00 51.03 241 ASP B CA 1
ATOM 1713 C C . ASP B 1 96 ? 4.139 -41.787 10.444 1.00 54.73 241 ASP B C 1
ATOM 1714 O O . ASP B 1 96 ? 4.519 -40.633 10.232 1.00 57.14 241 ASP B O 1
ATOM 1719 N N . GLY B 1 97 ? 3.791 -42.607 9.459 1.00 57.52 242 GLY B N 1
ATOM 1720 C CA . GLY B 1 97 ? 3.852 -42.140 8.085 1.00 59.91 242 GLY B CA 1
ATOM 1721 C C . GLY B 1 97 ? 2.792 -41.101 7.758 1.00 60.37 242 GLY B C 1
ATOM 1722 O O . GLY B 1 97 ? 2.968 -40.268 6.867 1.00 61.01 242 GLY B O 1
ATOM 1723 N N . LEU B 1 98 ? 1.694 -41.151 8.504 1.00 59.08 243 LEU B N 1
ATOM 1724 C CA . LEU B 1 98 ? 0.555 -40.262 8.318 1.00 56.56 243 LEU B CA 1
ATOM 1725 C C . LEU B 1 98 ? 0.828 -38.794 8.635 1.00 58.55 243 LEU B C 1
ATOM 1726 O O . LEU B 1 98 ? -0.076 -37.962 8.558 1.00 59.19 243 LEU B O 1
ATOM 1731 N N . PHE B 1 99 ? 2.064 -38.463 8.986 1.00 60.63 244 PHE B N 1
ATOM 1732 C CA . PHE B 1 99 ? 2.386 -37.081 9.326 1.00 62.47 244 PHE B CA 1
ATOM 1733 C C . PHE B 1 99 ? 3.367 -36.435 8.362 1.00 62.56 244 PHE B C 1
ATOM 1734 O O . PHE B 1 99 ? 3.394 -35.212 8.224 1.00 62.77 244 PHE B O 1
ATOM 1742 N N . GLN B 1 100 ? 4.166 -37.264 7.699 1.00 62.02 245 GLN B N 1
ATOM 1743 C CA . GLN B 1 100 ? 5.180 -36.794 6.767 1.00 61.61 245 GLN B CA 1
ATOM 1744 C C . GLN B 1 100 ? 4.870 -35.442 6.123 1.00 58.57 245 GLN B C 1
ATOM 1745 O O . GLN B 1 100 ? 3.757 -35.193 5.651 1.00 55.74 245 GLN B O 1
ATOM 1751 N N . LEU B 1 101 ? 5.869 -34.569 6.123 1.00 57.82 246 LEU B N 1
ATOM 1752 C CA . LEU B 1 101 ? 5.734 -33.237 5.548 1.00 58.93 246 LEU B CA 1
ATOM 1753 C C . LEU B 1 101 ? 6.630 -33.081 4.318 1.00 61.22 246 LEU B C 1
ATOM 1754 O O . LEU B 1 101 ? 7.650 -33.762 4.186 1.00 60.83 246 LEU B O 1
ATOM 1759 N N . GLU B 1 102 ? 6.241 -32.191 3.414 1.00 63.70 247 GLU B N 1
ATOM 1760 C CA . GLU B 1 102 ? 7.022 -31.944 2.209 1.00 67.99 247 GLU B CA 1
ATOM 1761 C C . GLU B 1 102 ? 7.804 -30.645 2.368 1.00 68.81 247 GLU B C 1
ATOM 1762 O O . GLU B 1 102 ? 7.581 -29.887 3.313 1.00 70.89 247 GLU B O 1
ATOM 1768 N N . SER B 1 103 ? 8.718 -30.400 1.436 1.00 69.39 248 SER B N 1
ATOM 1769 C CA . SER B 1 103 ? 9.545 -29.203 1.448 1.00 65.92 248 SER B CA 1
ATOM 1770 C C . SER B 1 103 ? 8.720 -27.930 1.644 1.00 61.81 248 SER B C 1
ATOM 1771 O O . SER B 1 103 ? 9.125 -27.037 2.387 1.00 57.90 248 SER B O 1
ATOM 1774 N N . SER B 1 104 ? 7.564 -27.854 0.985 1.00 58.14 249 SER B N 1
ATOM 1775 C CA . SER B 1 104 ? 6.680 -26.687 1.088 1.00 57.17 249 SER B CA 1
ATOM 1776 C C . SER B 1 104 ? 6.209 -26.456 2.521 1.00 58.84 249 SER B C 1
ATOM 1777 O O . SER B 1 104 ? 5.605 -25.426 2.830 1.00 60.95 249 SER B O 1
ATOM 1780 N N . GLY B 1 105 ? 6.475 -27.424 3.390 1.00 59.49 250 GLY B N 1
ATOM 1781 C CA . GLY B 1 105 ? 6.054 -27.302 4.772 1.00 56.97 250 GLY B CA 1
ATOM 1782 C C . GLY B 1 105 ? 4.677 -27.910 4.911 1.00 54.78 250 GLY B C 1
ATOM 1783 O O . GLY B 1 105 ? 4.185 -28.138 6.016 1.00 54.88 250 GLY B O 1
ATOM 1784 N N . ARG B 1 106 ? 4.054 -28.176 3.768 1.00 52.52 251 ARG B N 1
ATOM 1785 C CA . ARG B 1 106 ? 2.727 -28.764 3.751 1.00 49.38 251 ARG B CA 1
ATOM 1786 C C . ARG B 1 106 ? 2.823 -30.286 3.731 1.00 48.69 251 ARG B C 1
ATOM 1787 O O . ARG B 1 106 ? 3.845 -30.850 3.345 1.00 44.03 251 ARG B O 1
ATOM 1795 N N . SER B 1 107 ? 1.752 -30.941 4.166 1.00 51.63 252 SER B N 1
ATOM 1796 C CA . SER B 1 107 ? 1.704 -32.395 4.201 1.00 55.06 252 SER B CA 1
ATOM 1797 C C . SER B 1 107 ? 0.916 -32.894 3.004 1.00 51.22 252 SER B C 1
ATOM 1798 O O . SER B 1 107 ? 0.051 -32.189 2.492 1.00 47.26 252 SER B O 1
ATOM 1801 N N . ARG B 1 108 ? 1.222 -34.103 2.549 1.00 47.85 253 ARG B N 1
ATOM 1802 C CA . ARG B 1 108 ? 0.506 -34.665 1.411 1.00 46.38 253 ARG B CA 1
ATOM 1803 C C . ARG B 1 108 ? -0.680 -35.473 1.907 1.00 43.93 253 ARG B C 1
ATOM 1804 O O . ARG B 1 108 ? -1.438 -36.032 1.119 1.00 43.52 253 ARG B O 1
ATOM 1812 N N . ILE B 1 109 ? -0.834 -35.532 3.223 1.00 42.05 254 ILE B N 1
ATOM 1813 C CA . ILE B 1 109 ? -1.950 -36.247 3.816 1.00 39.07 254 ILE B CA 1
ATOM 1814 C C . ILE B 1 109 ? -2.797 -35.278 4.632 1.00 35.07 254 ILE B C 1
ATOM 1815 O O . ILE B 1 109 ? -2.373 -34.764 5.670 1.00 30.37 254 ILE B O 1
ATOM 1820 N N . LEU B 1 110 ? -4.001 -35.028 4.132 1.00 30.63 255 LEU B N 1
ATOM 1821 C CA . LEU B 1 110 ? -4.929 -34.121 4.772 1.00 25.34 255 LEU B CA 1
ATOM 1822 C C . LEU B 1 110 ? -5.930 -34.905 5.583 1.00 24.04 255 LEU B C 1
ATOM 1823 O O . LEU B 1 110 ? -6.640 -35.769 5.059 1.00 25.81 255 LEU B O 1
ATOM 1828 N N . PRO B 1 111 ? -5.980 -34.641 6.891 1.00 23.53 256 PRO B N 1
ATOM 1829 C CA . PRO B 1 111 ? -6.923 -35.347 7.762 1.00 23.52 256 PRO B CA 1
ATOM 1830 C C . PRO B 1 111 ? -8.259 -34.614 7.844 1.00 23.74 256 PRO B C 1
ATOM 1831 O O . PRO B 1 111 ? -8.317 -33.388 7.721 1.00 23.49 256 PRO B O 1
ATOM 1835 N N . ILE B 1 112 ? -9.331 -35.365 8.048 1.00 25.05 257 ILE B N 1
ATOM 1836 C CA . ILE B 1 112 ? -10.654 -34.774 8.174 1.00 24.61 257 ILE B CA 1
ATOM 1837 C C . ILE B 1 112 ? -11.311 -35.412 9.388 1.00 24.13 257 ILE B C 1
ATOM 1838 O O . ILE B 1 112 ? -11.613 -36.608 9.366 1.00 24.06 257 ILE B O 1
ATOM 1843 N N . TRP B 1 113 ? -11.510 -34.623 10.445 1.00 23.57 258 TRP B N 1
ATOM 1844 C CA . TRP B 1 113 ? -12.148 -35.111 11.663 1.00 22.20 258 TRP B CA 1
ATOM 1845 C C . TRP B 1 113 ? -13.615 -35.300 11.347 1.00 21.57 258 TRP B C 1
ATOM 1846 O O . TRP B 1 113 ? -14.236 -34.435 10.739 1.00 22.80 258 TRP B O 1
ATOM 1857 N N . HIS B 1 114 ? -14.168 -36.433 11.760 1.00 23.04 259 HIS B N 1
ATOM 1858 C CA . HIS B 1 114 ? -15.562 -36.738 11.490 1.00 24.94 259 HIS B CA 1
ATOM 1859 C C . HIS B 1 114 ? -16.301 -37.347 12.692 1.00 26.53 259 HIS B C 1
ATOM 1860 O O . HIS B 1 114 ? -16.035 -38.485 13.110 1.00 26.41 259 HIS B O 1
ATOM 1867 N N . LYS B 1 115 ? -17.228 -36.567 13.238 1.00 27.31 260 LYS B N 1
ATOM 1868 C CA . LYS B 1 115 ? -18.034 -36.981 14.376 1.00 28.34 260 LYS B CA 1
ATOM 1869 C C . LYS B 1 115 ? -17.201 -37.461 15.565 1.00 26.54 260 LYS B C 1
ATOM 1870 O O . LYS B 1 115 ? -17.602 -38.356 16.308 1.00 26.17 260 LYS B O 1
ATOM 1876 N N . VAL B 1 116 ? -16.040 -36.840 15.750 1.00 26.39 261 VAL B N 1
ATOM 1877 C CA . VAL B 1 116 ? -15.155 -37.180 16.861 1.00 24.53 261 VAL B CA 1
ATOM 1878 C C . VAL B 1 116 ? -14.877 -35.969 17.759 1.00 26.18 261 VAL B C 1
ATOM 1879 O O . VAL B 1 116 ? -14.890 -34.820 17.305 1.00 26.42 261 VAL B O 1
ATOM 1883 N N . SER B 1 117 ? -14.631 -36.239 19.038 1.00 27.35 262 SER B N 1
ATOM 1884 C CA . SER B 1 117 ? -14.308 -35.181 19.987 1.00 27.85 262 SER B CA 1
ATOM 1885 C C . SER B 1 117 ? -12.786 -35.072 20.035 1.00 28.88 262 SER B C 1
ATOM 1886 O O . SER B 1 117 ? -12.075 -36.035 19.734 1.00 27.73 262 SER B O 1
ATOM 1889 N N . LYS B 1 118 ? -12.297 -33.895 20.406 1.00 31.18 263 LYS B N 1
ATOM 1890 C CA . LYS B 1 118 ? -10.863 -33.634 20.513 1.00 33.31 263 LYS B CA 1
ATOM 1891 C C . LYS B 1 118 ? -10.216 -34.561 21.551 1.00 33.77 263 LYS B C 1
ATOM 1892 O O . LYS B 1 118 ? -9.127 -35.099 21.327 1.00 31.31 263 LYS B O 1
ATOM 1898 N N . ASP B 1 119 ? -10.886 -34.746 22.685 1.00 35.00 264 ASP B N 1
ATOM 1899 C CA . ASP B 1 119 ? -10.360 -35.615 23.737 1.00 38.84 264 ASP B CA 1
ATOM 1900 C C . ASP B 1 119 ? -10.252 -37.012 23.170 1.00 36.54 264 ASP B C 1
ATOM 1901 O O . ASP B 1 119 ? -9.317 -37.748 23.471 1.00 31.61 264 ASP B O 1
ATOM 1906 N N . GLU B 1 120 ? -11.225 -37.360 22.335 1.00 36.27 265 GLU B N 1
ATOM 1907 C CA . GLU B 1 120 ? -11.267 -38.665 21.693 1.00 36.41 265 GLU B CA 1
ATOM 1908 C C . GLU B 1 120 ? -10.045 -38.792 20.783 1.00 34.94 265 GLU B C 1
ATOM 1909 O O . GLU B 1 120 ? -9.367 -39.824 20.766 1.00 37.46 265 GLU B O 1
ATOM 1915 N N . VAL B 1 121 ? -9.765 -37.729 20.036 1.00 32.10 266 VAL B N 1
ATOM 1916 C CA . VAL B 1 121 ? -8.626 -37.713 19.133 1.00 27.79 266 VAL B CA 1
ATOM 1917 C C . VAL B 1 121 ? -7.348 -37.870 19.960 1.00 26.84 266 VAL B C 1
ATOM 1918 O O . VAL B 1 121 ? -6.559 -38.779 19.715 1.00 26.07 266 VAL B O 1
ATOM 1922 N N . ALA B 1 122 ? -7.159 -37.010 20.955 1.00 23.07 267 ALA B N 1
ATOM 1923 C CA . ALA B 1 122 ? -5.979 -37.108 21.814 1.00 24.43 267 ALA B CA 1
ATOM 1924 C C . ALA B 1 122 ? -5.764 -38.525 22.342 1.00 25.35 267 ALA B C 1
ATOM 1925 O O . ALA B 1 122 ? -4.624 -38.982 22.433 1.00 26.17 267 ALA B O 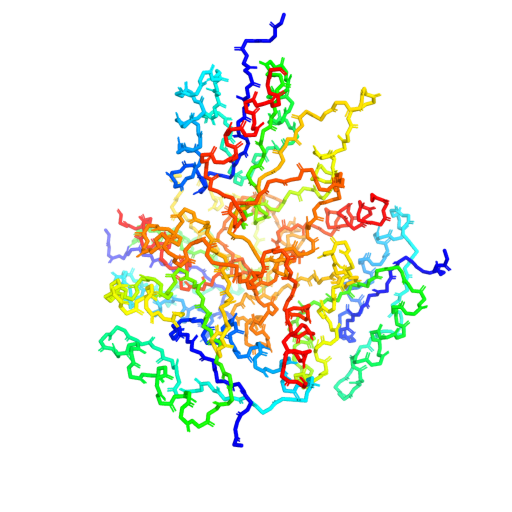1
ATOM 1927 N N . SER B 1 123 ? -6.850 -39.209 22.705 1.00 28.84 268 SER B N 1
ATOM 1928 C CA . SER B 1 123 ? -6.759 -40.577 23.220 1.00 32.96 268 SER B CA 1
ATOM 1929 C C . SER B 1 123 ? -6.130 -41.510 22.193 1.00 37.18 268 SER B C 1
ATOM 1930 O O . SER B 1 123 ? -5.359 -42.411 22.535 1.00 37.96 268 SER B O 1
ATOM 1933 N N . PHE B 1 124 ? -6.464 -41.290 20.929 1.00 40.00 269 PHE B N 1
ATOM 1934 C CA . PHE B 1 124 ? -5.928 -42.111 19.864 1.00 43.51 269 PHE B CA 1
ATOM 1935 C C . PHE B 1 124 ? -4.493 -41.703 19.548 1.00 41.73 269 PHE B C 1
ATOM 1936 O O . PHE B 1 124 ? -3.607 -42.555 19.451 1.00 43.86 269 PHE B O 1
ATOM 1944 N N . SER B 1 125 ? -4.265 -40.398 19.403 1.00 37.43 270 SER B N 1
ATOM 1945 C CA . SER B 1 125 ? -2.945 -39.879 19.066 1.00 33.68 270 SER B CA 1
ATOM 1946 C C . SER B 1 125 ? -2.787 -38.419 19.477 1.00 34.27 270 SER B C 1
ATOM 1947 O O . SER B 1 125 ? -3.344 -37.527 18.841 1.00 35.00 270 SER B O 1
ATOM 1950 N N . PRO B 1 126 ? -2.001 -38.158 20.536 1.00 33.48 271 PRO B N 1
ATOM 1951 C CA . PRO B 1 126 ? -1.756 -36.804 21.047 1.00 32.57 271 PRO B CA 1
ATOM 1952 C C . PRO B 1 126 ? -1.300 -35.821 19.970 1.00 33.32 271 PRO B C 1
ATOM 1953 O O . PRO B 1 126 ? -1.836 -34.718 19.858 1.00 34.26 271 PRO B O 1
ATOM 1957 N N . THR B 1 127 ? -0.310 -36.220 19.181 1.00 32.76 272 THR B N 1
ATOM 1958 C CA . THR B 1 127 ? 0.213 -35.354 18.128 1.00 33.58 272 THR B CA 1
ATOM 1959 C C . THR B 1 127 ? -0.882 -34.951 17.135 1.00 33.97 272 THR B C 1
ATOM 1960 O O . THR B 1 127 ? -0.966 -33.795 16.716 1.00 30.66 272 THR B O 1
ATOM 1964 N N . MET B 1 128 ? -1.726 -35.910 16.776 1.00 35.67 273 MET B N 1
ATOM 1965 C CA . MET B 1 128 ? -2.812 -35.681 15.829 1.00 38.00 273 MET B CA 1
ATOM 1966 C C . MET B 1 128 ? -3.857 -34.695 16.356 1.00 34.58 273 MET B C 1
ATOM 1967 O O . MET B 1 128 ? -4.474 -33.947 15.582 1.00 30.98 273 MET B O 1
ATOM 1972 N N . ALA B 1 129 ? -4.045 -34.694 17.672 1.00 28.75 274 ALA B N 1
ATOM 1973 C CA . ALA B 1 129 ? -5.033 -33.835 18.302 1.00 25.91 274 ALA B CA 1
ATOM 1974 C C . ALA B 1 129 ? -4.647 -32.363 18.296 1.00 26.86 274 ALA B C 1
ATOM 1975 O O . ALA B 1 129 ? -5.479 -31.494 18.569 1.00 25.17 274 ALA B O 1
ATOM 1977 N N . ASP B 1 130 ? -3.384 -32.088 17.992 1.00 28.40 275 ASP B N 1
ATOM 1978 C CA . ASP B 1 130 ? -2.891 -30.722 17.951 1.00 31.22 275 ASP B CA 1
ATOM 1979 C C . ASP B 1 130 ? -2.577 -30.253 16.536 1.00 30.52 275 ASP B C 1
ATOM 1980 O O . ASP B 1 130 ? -2.171 -29.115 16.332 1.00 29.93 275 ASP B O 1
ATOM 1985 N N . LYS B 1 131 ? -2.751 -31.128 15.556 1.00 30.53 276 LYS B N 1
ATOM 1986 C CA . LYS B 1 131 ? -2.483 -30.764 14.169 1.00 30.26 276 LYS B CA 1
ATOM 1987 C C . LYS B 1 131 ? -3.768 -30.183 13.571 1.00 26.16 276 LYS B C 1
ATOM 1988 O O . LYS B 1 131 ? -4.797 -30.840 13.558 1.00 22.10 276 LYS B O 1
ATOM 1994 N N . LEU B 1 132 ? -3.716 -28.946 13.094 1.00 24.58 277 LEU B N 1
ATOM 1995 C CA . LEU B 1 132 ? -4.907 -28.342 12.529 1.00 25.04 277 LEU B CA 1
ATOM 1996 C C . LEU B 1 132 ? -5.393 -29.177 11.348 1.00 26.11 277 LEU B C 1
ATOM 1997 O O . LEU B 1 132 ? -4.596 -29.625 10.510 1.00 28.28 277 LEU B O 1
ATOM 2002 N N . ALA B 1 133 ? -6.701 -29.401 11.285 1.00 22.52 278 ALA B N 1
ATOM 2003 C CA . ALA B 1 133 ? -7.252 -30.207 10.217 1.00 21.67 278 ALA B CA 1
ATOM 2004 C C . ALA B 1 133 ? -8.632 -29.750 9.763 1.00 21.56 278 ALA B C 1
ATOM 2005 O O . ALA B 1 133 ? -9.168 -28.778 10.271 1.00 22.55 278 ALA B O 1
ATOM 2007 N N . PHE B 1 134 ? -9.194 -30.444 8.778 1.00 23.03 279 PHE B N 1
ATOM 2008 C CA . PHE B 1 134 ? -10.533 -30.134 8.304 1.00 24.31 279 PHE B CA 1
ATOM 2009 C C . PHE B 1 134 ? -11.447 -30.893 9.251 1.00 25.70 279 PHE B C 1
ATOM 2010 O O . PHE B 1 134 ? -11.108 -31.991 9.710 1.00 26.21 279 PHE B O 1
ATOM 2018 N N . ASN B 1 135 ? -12.597 -30.298 9.540 1.00 26.61 280 ASN B N 1
ATOM 2019 C CA . ASN B 1 135 ? -13.558 -30.849 10.488 1.00 26.82 280 ASN B CA 1
ATOM 2020 C C . ASN B 1 135 ? -14.993 -30.766 9.919 1.00 26.43 280 ASN B C 1
ATOM 2021 O O . ASN B 1 135 ? -15.506 -29.666 9.701 1.00 27.78 280 ASN B O 1
ATOM 2026 N N . THR B 1 136 ? -15.649 -31.904 9.693 1.00 24.20 281 THR B N 1
ATOM 2027 C CA . THR B 1 136 ? -17.010 -31.862 9.153 1.00 23.71 281 THR B CA 1
ATOM 2028 C C . THR B 1 136 ? -18.002 -31.291 10.173 1.00 24.20 281 THR B C 1
ATOM 2029 O O . THR B 1 136 ? -19.185 -31.113 9.881 1.00 22.63 281 THR B O 1
ATOM 2033 N N . SER B 1 137 ? -17.506 -30.993 11.368 1.00 25.35 282 SER B N 1
ATOM 2034 C CA . SER B 1 137 ? -18.337 -30.448 12.430 1.00 27.82 282 SER B CA 1
ATOM 2035 C C . SER B 1 137 ? -18.321 -28.925 12.344 1.00 28.25 282 SER B C 1
ATOM 2036 O O . SER B 1 137 ? -19.152 -28.246 12.952 1.00 25.36 282 SER B O 1
ATOM 2039 N N . THR B 1 138 ? -17.372 -28.396 11.573 1.00 27.90 283 THR B N 1
ATOM 2040 C CA . THR B 1 138 ? -17.231 -26.954 11.419 1.00 27.95 283 THR B CA 1
ATOM 2041 C C . THR B 1 138 ? -17.384 -26.492 9.977 1.00 28.26 283 THR B C 1
ATOM 2042 O O . THR B 1 138 ? -17.464 -25.299 9.701 1.00 31.22 283 THR B O 1
ATOM 2046 N N . LYS B 1 139 ? -17.414 -27.440 9.056 1.00 28.13 284 LYS B N 1
ATOM 2047 C CA . LYS B 1 139 ? -17.590 -27.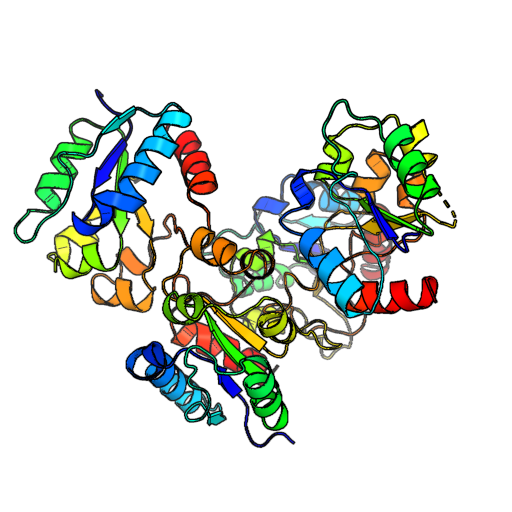119 7.652 1.00 27.33 284 LYS B CA 1
ATOM 2048 C C . LYS B 1 139 ? -18.413 -28.216 7.008 1.00 28.43 284 LYS B C 1
ATOM 2049 O O . LYS B 1 139 ? -18.326 -29.381 7.404 1.00 28.75 284 LYS B O 1
ATOM 2055 N N . SER B 1 140 ? -19.236 -27.843 6.036 1.00 27.09 285 SER B N 1
ATOM 2056 C CA . SER B 1 140 ? -20.044 -28.828 5.329 1.00 28.80 285 SER B CA 1
ATOM 2057 C C . SER B 1 140 ? -19.087 -29.570 4.390 1.00 28.92 285 SER B C 1
ATOM 2058 O O . SER B 1 140 ? -17.939 -29.146 4.208 1.00 31.66 285 SER B O 1
ATOM 2061 N N . VAL B 1 141 ? -19.531 -30.674 3.803 1.00 26.69 286 VAL B N 1
ATOM 2062 C CA . VAL B 1 141 ? -18.653 -31.379 2.891 1.00 25.50 286 VAL B CA 1
ATOM 2063 C C . VAL B 1 141 ? -18.302 -30.488 1.703 1.00 25.84 286 VAL B C 1
ATOM 2064 O O . VAL B 1 141 ? -17.192 -30.561 1.171 1.00 23.30 286 VAL B O 1
ATOM 2068 N N . ASP B 1 142 ? -19.240 -29.636 1.296 1.00 25.49 287 ASP B N 1
ATOM 2069 C CA . ASP B 1 142 ? -18.991 -28.739 0.173 1.00 27.34 287 ASP B CA 1
ATOM 2070 C C . ASP B 1 142 ? -17.874 -27.754 0.477 1.00 26.69 287 ASP B C 1
ATOM 2071 O O . ASP B 1 142 ? -16.970 -27.549 -0.336 1.00 26.72 287 ASP B O 1
ATOM 2076 N N . GLU B 1 143 ? -17.939 -27.142 1.650 1.00 27.56 288 GLU B N 1
ATOM 2077 C CA . GLU B 1 143 ? -16.924 -26.181 2.039 1.00 29.42 288 GLU B CA 1
ATOM 2078 C C . GLU B 1 143 ? -15.579 -26.878 2.082 1.00 27.57 288 GLU B C 1
ATOM 2079 O O . GLU B 1 143 ? -14.590 -26.349 1.574 1.00 26.89 288 GLU B O 1
ATOM 2085 N N . ILE B 1 144 ? -15.545 -28.074 2.666 1.00 25.47 289 ILE B N 1
ATOM 2086 C CA . ILE B 1 144 ? -14.297 -28.829 2.740 1.00 24.49 289 ILE B CA 1
ATOM 2087 C C . ILE B 1 144 ? -13.803 -29.155 1.324 1.00 24.15 289 ILE B C 1
ATOM 2088 O O . ILE B 1 144 ? -12.607 -29.067 1.042 1.00 21.78 289 ILE B O 1
ATOM 2093 N N . VAL B 1 145 ? -14.726 -29.526 0.439 1.00 23.85 290 VAL B N 1
ATOM 2094 C CA . VAL B 1 145 ? -14.359 -29.853 -0.926 1.00 24.09 290 VAL B CA 1
ATOM 2095 C C . VAL B 1 145 ? -13.791 -28.618 -1.640 1.00 24.51 290 VAL B C 1
ATOM 2096 O O . VAL B 1 145 ? -12.853 -28.733 -2.439 1.00 22.66 290 VAL B O 1
ATOM 2100 N N . ALA B 1 146 ? -14.345 -27.441 -1.351 1.00 21.54 291 ALA B N 1
ATOM 2101 C CA . ALA B 1 146 ? -13.825 -26.221 -1.967 1.00 21.81 291 ALA B CA 1
ATOM 2102 C C . ALA B 1 146 ? -12.372 -26.033 -1.509 1.00 23.49 291 ALA B C 1
ATOM 2103 O O . ALA B 1 146 ? -11.509 -25.688 -2.315 1.00 26.14 291 ALA B O 1
ATOM 2105 N N . ASP B 1 147 ? -12.102 -26.269 -0.223 1.00 25.50 292 ASP B N 1
ATOM 2106 C CA . AS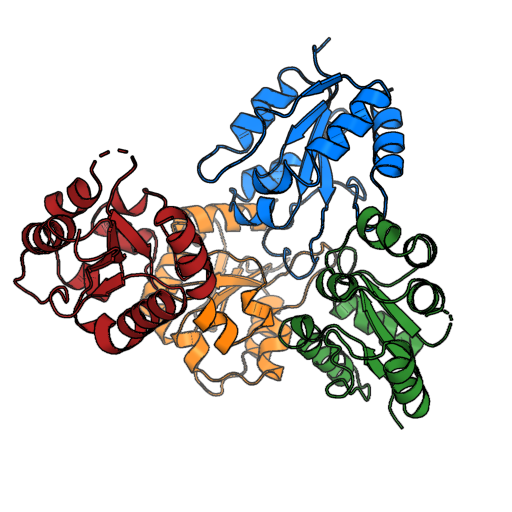P B 1 147 ? -10.743 -26.145 0.302 1.00 28.08 292 ASP B CA 1
ATOM 2107 C C . ASP B 1 147 ? -9.800 -27.150 -0.366 1.00 28.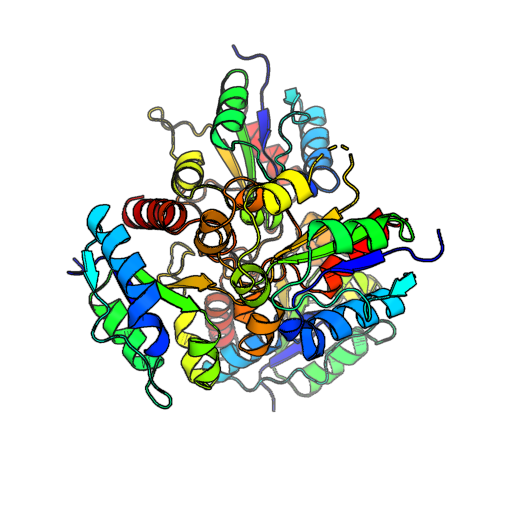96 292 ASP B C 1
ATOM 2108 O O . ASP B 1 147 ? -8.665 -26.813 -0.710 1.00 27.58 292 ASP B O 1
ATOM 2113 N N . LEU B 1 148 ? -10.272 -28.384 -0.547 1.00 28.05 293 LEU B N 1
ATOM 2114 C CA . LEU B 1 148 ? -9.464 -29.423 -1.165 1.00 28.12 293 LEU B CA 1
ATOM 2115 C C . LEU B 1 148 ? -9.145 -29.111 -2.627 1.00 28.96 293 LEU B C 1
ATOM 2116 O O . LEU B 1 148 ? -8.038 -29.379 -3.095 1.00 28.52 293 LEU B O 1
ATOM 2121 N N . MET B 1 149 ? -10.111 -28.547 -3.346 1.00 29.13 294 MET B N 1
ATOM 2122 C CA . MET B 1 149 ? -9.898 -28.185 -4.742 1.00 30.01 294 MET B CA 1
ATOM 2123 C C . MET B 1 149 ? -8.899 -27.037 -4.790 1.00 30.76 294 MET B C 1
ATOM 2124 O O . MET B 1 149 ? -8.083 -26.947 -5.705 1.00 33.39 294 MET B O 1
ATOM 2129 N N . ALA B 1 150 ? -8.968 -26.157 -3.796 1.00 29.00 295 ALA B N 1
ATOM 2130 C CA . ALA B 1 150 ? -8.054 -25.032 -3.727 1.00 27.35 295 ALA B CA 1
ATOM 2131 C C . ALA B 1 150 ? -6.641 -25.561 -3.553 1.00 29.10 295 ALA B C 1
ATOM 2132 O O . ALA B 1 150 ? -5.707 -25.071 -4.187 1.00 27.86 295 ALA B O 1
ATOM 2134 N N . ILE B 1 151 ? -6.499 -26.566 -2.688 1.00 31.49 296 ILE B N 1
ATOM 2135 C CA . ILE B 1 151 ? -5.211 -27.188 -2.399 1.00 34.78 296 ILE B CA 1
ATOM 2136 C C . ILE B 1 151 ? -4.696 -27.984 -3.591 1.00 38.76 296 ILE B C 1
ATOM 2137 O O . ILE B 1 151 ? -3.490 -28.065 -3.818 1.00 40.81 296 ILE B O 1
ATOM 2142 N N . ILE B 1 152 ? -5.605 -28.576 -4.352 1.00 42.45 297 ILE B N 1
ATOM 2143 C CA . ILE B 1 152 ? -5.209 -29.336 -5.528 1.00 45.03 297 ILE B CA 1
ATOM 2144 C C . ILE B 1 152 ? -4.651 -28.384 -6.594 1.00 46.93 297 ILE B C 1
ATOM 2145 O O . ILE B 1 152 ? -3.632 -28.671 -7.224 1.00 42.87 297 ILE B O 1
ATOM 2150 N N . ARG B 1 153 ? -5.327 -27.251 -6.779 1.00 50.23 298 ARG B N 1
ATOM 2151 C CA . ARG B 1 153 ? -4.947 -26.248 -7.774 1.00 55.12 298 ARG B CA 1
ATOM 2152 C C . ARG B 1 153 ? -3.818 -25.290 -7.384 1.00 58.50 298 ARG B C 1
ATOM 2153 O O . ARG B 1 153 ? -2.738 -25.318 -7.984 1.00 59.38 298 ARG B O 1
ATOM 2161 N N . ASP B 1 154 ? -4.078 -24.438 -6.394 1.00 60.94 299 ASP B N 1
ATOM 2162 C CA . ASP B 1 154 ? -3.099 -23.455 -5.926 1.00 63.94 299 ASP B CA 1
ATOM 2163 C C . ASP B 1 154 ? -1.763 -24.084 -5.561 1.00 66.48 299 ASP B C 1
ATOM 2164 O O . ASP B 1 154 ? -0.723 -23.573 -6.030 1.00 71.14 299 ASP B O 1
ATOM 2169 N N . PRO C 1 20 ? 26.473 -44.793 26.829 1.00 65.00 165 PRO C N 1
ATOM 2170 C CA . PRO C 1 20 ? 25.460 -44.642 27.903 1.00 64.74 165 PRO C CA 1
ATOM 2171 C C . PRO C 1 20 ? 24.093 -44.254 27.329 1.00 62.44 165 PRO C C 1
ATOM 2172 O O . PRO C 1 20 ? 23.208 -45.094 27.178 1.00 66.47 165 PRO C O 1
ATOM 2176 N N . HIS C 1 21 ? 23.936 -42.973 27.018 1.00 56.94 166 HIS C N 1
ATOM 2177 C CA . HIS C 1 21 ? 22.705 -42.438 26.445 1.00 47.46 166 HIS C CA 1
ATOM 2178 C C . HIS C 1 21 ? 23.125 -41.391 25.438 1.00 41.47 166 HIS C C 1
ATOM 2179 O O . HIS C 1 21 ? 24.068 -40.644 25.687 1.00 36.23 166 HIS C O 1
ATOM 2186 N N . ASP C 1 22 ? 22.441 -41.318 24.305 1.00 37.93 167 ASP C N 1
ATOM 2187 C CA . ASP C 1 22 ? 22.804 -40.310 23.327 1.00 38.00 167 ASP C CA 1
ATOM 2188 C C . ASP C 1 22 ? 22.247 -38.969 23.771 1.00 36.29 167 ASP C C 1
ATOM 2189 O O . ASP C 1 22 ? 22.997 -38.036 24.057 1.00 35.60 167 ASP C O 1
ATOM 2194 N N . ILE C 1 23 ? 20.923 -38.896 23.857 1.00 35.31 168 ILE C N 1
ATOM 2195 C CA . ILE C 1 23 ? 20.231 -37.666 24.224 1.00 35.73 168 ILE C CA 1
ATOM 2196 C C . ILE C 1 23 ? 19.280 -37.819 25.413 1.00 35.59 168 ILE C C 1
ATOM 2197 O O . ILE C 1 23 ? 18.655 -38.869 25.596 1.00 37.97 168 ILE C O 1
ATOM 2202 N N . PHE C 1 24 ? 19.185 -36.764 26.219 1.00 34.40 169 PHE C N 1
ATOM 2203 C CA . PHE C 1 24 ? 18.243 -36.727 27.325 1.00 32.29 169 PHE C CA 1
ATOM 2204 C C . PHE C 1 24 ? 17.477 -35.432 27.043 1.00 30.96 169 PHE C C 1
ATOM 2205 O O . PHE C 1 24 ? 18.071 -34.446 26.614 1.00 30.11 169 PHE C O 1
ATOM 2213 N N . ILE C 1 25 ? 16.162 -35.434 27.249 1.00 27.99 170 ILE C N 1
ATOM 2214 C CA . ILE C 1 25 ? 15.354 -34.250 26.941 1.00 26.60 170 ILE C CA 1
ATOM 2215 C C . ILE C 1 25 ? 14.898 -33.440 28.153 1.00 26.85 170 ILE C C 1
ATOM 2216 O O . ILE C 1 25 ? 14.006 -33.867 28.898 1.00 29.56 170 ILE C O 1
ATOM 2221 N N . SER C 1 26 ? 15.511 -32.273 28.331 1.00 25.86 171 SER C N 1
ATOM 2222 C CA . SER C 1 26 ? 15.186 -31.372 29.429 1.00 27.78 171 SER C CA 1
ATOM 2223 C C . SER C 1 26 ? 13.949 -30.587 29.009 1.00 26.76 171 SER C C 1
ATOM 2224 O O . SER C 1 26 ? 13.943 -29.956 27.939 1.00 25.17 171 SER C O 1
ATOM 2227 N N . HIS C 1 27 ? 12.911 -30.607 29.845 1.00 23.24 172 HIS C N 1
ATOM 2228 C CA . HIS C 1 27 ? 11.658 -29.925 29.501 1.00 23.31 172 HIS C CA 1
ATOM 2229 C C . HIS C 1 27 ? 10.712 -29.686 30.678 1.00 22.22 172 HIS C C 1
ATOM 2230 O O . HIS C 1 27 ? 10.819 -30.334 31.721 1.00 22.05 172 HIS C O 1
ATOM 2237 N N . ALA C 1 28 ? 9.761 -28.775 30.473 1.00 21.47 173 ALA C N 1
ATOM 2238 C CA . ALA C 1 28 ? 8.740 -28.455 31.469 1.00 19.04 173 ALA C CA 1
ATOM 2239 C C . ALA C 1 28 ? 7.740 -29.607 31.404 1.00 20.60 173 ALA C C 1
ATOM 2240 O O . ALA C 1 28 ? 7.389 -30.061 30.313 1.00 19.21 173 ALA C O 1
ATOM 2242 N N . TRP C 1 29 ? 7.271 -30.072 32.558 1.00 24.88 174 TRP C N 1
ATOM 2243 C CA . TRP C 1 29 ? 6.355 -31.204 32.589 1.00 25.86 174 TRP C CA 1
ATOM 2244 C C . TRP C 1 29 ? 5.149 -31.060 31.667 1.00 27.15 174 TRP C C 1
ATOM 2245 O O . TRP C 1 29 ? 4.667 -32.048 31.111 1.00 28.30 174 TRP C O 1
ATOM 2256 N N . GLU C 1 30 ? 4.667 -29.838 31.490 1.00 27.82 175 GLU C N 1
ATOM 2257 C CA . GLU C 1 30 ? 3.516 -29.616 30.618 1.00 28.56 175 GLU C CA 1
ATOM 2258 C C . GLU C 1 30 ? 3.771 -29.990 29.154 1.00 27.83 175 GLU C C 1
ATOM 2259 O O . GLU C 1 30 ? 2.828 -30.254 28.415 1.00 29.47 175 GLU C O 1
ATOM 2265 N N . ASP C 1 31 ? 5.032 -30.038 28.732 1.00 25.40 176 ASP C N 1
ATOM 2266 C CA . ASP C 1 31 ? 5.325 -30.365 27.342 1.00 23.94 176 ASP C CA 1
ATOM 2267 C C . ASP C 1 31 ? 5.652 -31.833 27.060 1.00 23.08 176 ASP C C 1
ATOM 2268 O O . ASP C 1 31 ? 5.905 -32.205 25.905 1.00 21.20 176 ASP C O 1
ATOM 2273 N N . LYS C 1 32 ? 5.639 -32.667 28.092 1.00 19.98 177 LYS C N 1
ATOM 2274 C CA . LYS C 1 32 ? 5.957 -34.081 27.899 1.00 21.18 177 LYS C CA 1
ATOM 2275 C C . LYS C 1 32 ? 4.993 -34.817 26.982 1.00 20.12 177 LYS C C 1
ATOM 2276 O O . LYS C 1 32 ? 5.387 -35.379 25.946 1.00 17.55 177 LYS C O 1
ATOM 2282 N N . ALA C 1 33 ? 3.731 -34.819 27.387 1.00 20.38 178 ALA C N 1
ATOM 2283 C CA . ALA C 1 33 ? 2.679 -35.506 26.659 1.00 22.90 178 ALA C CA 1
ATOM 2284 C C . ALA C 1 33 ? 2.475 -35.047 25.211 1.00 25.78 178 ALA C C 1
ATOM 2285 O O . ALA C 1 33 ? 2.452 -35.867 24.297 1.00 21.57 178 ALA C O 1
ATOM 2287 N N . ASP C 1 34 ? 2.352 -33.742 25.005 1.00 32.10 179 ASP C N 1
ATOM 2288 C CA . ASP C 1 34 ? 2.109 -33.208 23.674 1.00 38.17 179 ASP C CA 1
ATOM 2289 C C . ASP C 1 34 ? 3.319 -32.780 22.855 1.00 35.05 179 ASP C C 1
ATOM 2290 O O . ASP C 1 34 ? 3.157 -32.082 21.855 1.00 36.23 179 ASP C O 1
ATOM 2295 N N . PHE C 1 35 ? 4.526 -33.161 23.256 1.00 31.79 180 PHE C N 1
ATOM 2296 C CA . PHE C 1 35 ? 5.686 -32.783 22.447 1.00 29.69 180 PHE C CA 1
ATOM 2297 C C . PHE C 1 35 ? 6.932 -33.638 22.604 1.00 28.25 180 PHE C C 1
ATOM 2298 O O . PHE C 1 35 ? 7.370 -34.266 21.641 1.00 27.09 180 PHE C O 1
ATOM 2306 N N . VAL C 1 36 ? 7.524 -33.662 23.796 1.00 26.77 181 VAL C N 1
ATOM 2307 C CA . VAL C 1 36 ? 8.730 -34.451 23.939 1.00 28.44 181 VAL C CA 1
ATOM 2308 C C . VAL C 1 36 ? 8.496 -35.955 23.766 1.00 29.90 181 VAL C C 1
ATOM 2309 O O . VAL C 1 36 ? 9.372 -36.657 23.275 1.00 29.93 181 VAL C O 1
ATOM 2313 N N . GLU C 1 37 ? 7.325 -36.463 24.128 1.00 33.41 182 GLU C N 1
ATOM 2314 C CA . GLU C 1 37 ? 7.093 -37.891 23.937 1.00 36.13 182 GLU C CA 1
ATOM 2315 C C . GLU C 1 37 ? 7.252 -38.217 22.446 1.00 34.21 182 GLU C C 1
ATOM 2316 O O . GLU C 1 37 ? 7.978 -39.143 22.078 1.00 34.18 182 GLU C O 1
ATOM 2322 N N . ALA C 1 38 ? 6.599 -37.436 21.590 1.00 29.51 183 ALA C N 1
ATOM 2323 C CA . ALA C 1 38 ? 6.675 -37.657 20.146 1.00 27.21 183 ALA C CA 1
ATOM 2324 C C . ALA C 1 38 ? 8.082 -37.408 19.601 1.00 26.22 183 ALA C C 1
ATOM 2325 O O . ALA C 1 38 ? 8.535 -38.093 18.687 1.00 27.27 183 ALA C O 1
ATOM 2327 N N . LEU C 1 39 ? 8.770 -36.423 20.163 1.00 27.03 184 LEU C N 1
ATOM 2328 C CA . LEU C 1 39 ? 10.125 -36.109 19.732 1.00 26.28 184 LEU C CA 1
ATOM 2329 C C . LEU C 1 39 ? 11.070 -37.270 20.029 1.00 27.47 184 LEU C C 1
ATOM 2330 O O . LEU C 1 39 ? 11.869 -37.652 19.180 1.00 30.02 184 LEU C O 1
ATOM 2335 N N . ALA C 1 40 ? 10.980 -37.824 21.234 1.00 26.90 185 ALA C N 1
ATOM 2336 C CA . ALA C 1 40 ? 11.835 -38.939 21.634 1.00 27.52 185 ALA C CA 1
ATOM 2337 C C . ALA C 1 40 ? 11.566 -40.149 20.761 1.00 28.99 185 ALA C C 1
ATOM 2338 O O . ALA C 1 40 ? 12.474 -40.912 20.455 1.00 29.82 185 ALA C O 1
ATOM 2340 N N . HIS C 1 41 ? 10.311 -40.325 20.362 1.00 32.32 186 HIS C N 1
ATOM 2341 C CA . HIS C 1 41 ? 9.937 -41.449 19.500 1.00 36.39 186 HIS C CA 1
ATOM 2342 C C . HIS C 1 41 ? 10.544 -41.318 18.091 1.00 38.23 186 HIS C C 1
ATOM 2343 O O . HIS C 1 41 ? 10.996 -42.310 17.505 1.00 42.75 186 HIS C O 1
ATOM 2350 N N . THR C 1 42 ? 10.551 -40.096 17.557 1.00 37.58 187 THR C N 1
ATOM 2351 C CA . THR C 1 42 ? 11.105 -39.846 16.233 1.00 34.27 187 THR C CA 1
ATOM 2352 C C . THR C 1 42 ? 12.620 -39.974 16.240 1.00 34.23 187 THR C C 1
ATOM 2353 O O . THR C 1 42 ? 13.216 -40.362 15.239 1.00 35.21 187 THR C O 1
ATOM 2357 N N . LEU C 1 43 ? 13.244 -39.639 17.365 1.00 33.61 188 LEU C N 1
ATOM 2358 C CA . LEU C 1 43 ? 14.696 -39.755 17.503 1.00 33.54 188 LEU C CA 1
ATOM 2359 C C . LEU C 1 43 ? 15.082 -41.233 17.590 1.00 35.51 188 LEU C C 1
ATOM 2360 O O . LEU C 1 43 ? 16.036 -41.680 16.951 1.00 38.99 188 LEU C O 1
ATOM 2365 N N . ARG C 1 44 ? 14.336 -41.990 18.386 1.00 35.89 189 ARG C N 1
ATOM 2366 C CA . ARG C 1 44 ? 14.620 -43.410 18.555 1.00 36.89 189 ARG C CA 1
ATOM 2367 C C . ARG C 1 44 ? 14.438 -44.179 17.260 1.00 36.47 189 ARG C C 1
ATOM 2368 O O . ARG C 1 44 ? 15.136 -45.162 17.020 1.00 39.18 189 ARG C O 1
ATOM 2376 N N . ALA C 1 45 ? 13.494 -43.730 16.437 1.00 34.32 190 ALA C N 1
ATOM 2377 C CA . ALA C 1 45 ? 13.234 -44.361 15.149 1.00 31.47 190 ALA C CA 1
ATOM 2378 C C . ALA C 1 45 ? 14.378 -44.023 14.200 1.00 31.40 190 ALA C C 1
ATOM 2379 O O . ALA C 1 45 ? 14.592 -44.715 13.207 1.00 34.20 190 ALA C O 1
ATOM 2381 N N . ALA C 1 46 ? 15.108 -42.954 14.506 1.00 30.88 191 ALA C N 1
ATOM 2382 C CA . ALA C 1 46 ? 16.254 -42.552 13.685 1.00 33.11 191 ALA C CA 1
ATOM 2383 C C . ALA C 1 46 ? 17.489 -43.270 14.236 1.00 35.61 191 ALA C C 1
ATOM 2384 O O . ALA C 1 46 ? 18.617 -43.058 13.777 1.00 35.19 191 ALA C O 1
ATOM 2386 N N . GLY C 1 47 ? 17.256 -44.114 15.236 1.00 36.90 192 GLY C N 1
ATOM 2387 C CA . GLY C 1 47 ? 18.334 -44.866 15.838 1.00 41.01 192 GLY C CA 1
ATOM 2388 C C . GLY C 1 47 ? 19.150 -44.036 16.800 1.00 43.46 192 GLY C C 1
ATOM 2389 O O . GLY C 1 47 ? 20.299 -43.708 16.516 1.00 47.02 192 GLY C O 1
ATOM 2390 N N . ALA C 1 48 ? 18.555 -43.684 17.936 1.00 42.39 193 ALA C N 1
ATOM 2391 C CA . ALA C 1 48 ? 19.248 -42.895 18.951 1.00 41.51 193 ALA C CA 1
ATOM 2392 C C . ALA C 1 48 ? 18.732 -43.277 20.331 1.00 44.64 193 ALA C C 1
ATOM 2393 O O . ALA C 1 48 ? 17.529 -43.396 20.525 1.00 42.15 193 ALA C O 1
ATOM 2395 N N . GLU C 1 49 ? 19.634 -43.498 21.281 1.00 53.22 194 GLU C N 1
ATOM 2396 C CA . GLU C 1 49 ? 19.201 -43.844 22.624 1.00 60.84 194 GLU C CA 1
ATOM 2397 C C . GLU C 1 49 ? 18.779 -42.527 23.251 1.00 47.52 194 GLU C C 1
ATOM 2398 O O . GLU C 1 49 ? 19.557 -41.580 23.303 1.00 37.24 194 GLU C O 1
ATOM 2404 N N . VAL C 1 50 ? 17.542 -42.470 23.725 1.00 35.54 195 VAL C N 1
ATOM 2405 C CA . VAL C 1 50 ? 17.001 -41.250 24.307 1.00 26.49 195 VAL C CA 1
ATOM 2406 C C . VAL C 1 50 ? 16.135 -41.529 25.517 1.00 26.74 195 VAL C C 1
ATOM 2407 O O . VAL C 1 50 ? 15.352 -42.475 25.520 1.00 23.94 195 VAL C O 1
ATOM 2411 N N . TRP C 1 51 ? 16.263 -40.702 26.545 1.00 30.63 196 TRP C N 1
ATOM 2412 C CA . TRP C 1 51 ? 15.416 -40.862 27.718 1.00 35.53 196 TRP C CA 1
ATOM 2413 C C . TRP C 1 51 ? 15.042 -39.473 28.200 1.00 34.38 196 TRP C C 1
ATOM 2414 O O . TRP C 1 51 ? 15.751 -38.509 27.919 1.00 33.09 196 TRP C O 1
ATOM 2425 N N . TYR C 1 52 ? 13.925 -39.358 28.910 1.00 33.56 197 TYR C N 1
ATOM 2426 C CA . TYR C 1 52 ? 13.485 -38.040 29.333 1.00 32.17 197 TYR C CA 1
ATOM 2427 C C . TYR C 1 52 ? 12.564 -38.016 30.535 1.00 31.94 197 TYR C C 1
ATOM 2428 O O . TYR C 1 52 ? 12.347 -36.947 31.108 1.00 33.40 197 TYR C O 1
ATOM 2437 N N . ASP C 1 53 ? 12.007 -39.167 30.912 1.00 30.27 198 ASP C N 1
ATOM 2438 C CA . ASP C 1 53 ? 11.097 -39.224 32.062 1.00 27.29 198 ASP C CA 1
ATOM 2439 C C . ASP C 1 53 ? 11.685 -38.607 33.329 1.00 28.48 198 ASP C C 1
ATOM 2440 O O . ASP C 1 53 ? 10.959 -38.033 34.150 1.00 28.38 198 ASP C O 1
ATOM 2445 N N . ASP C 1 54 ? 12.998 -38.730 33.492 1.00 28.91 199 ASP C N 1
ATOM 2446 C CA . ASP C 1 54 ? 13.665 -38.203 34.675 1.00 31.67 199 ASP C CA 1
ATOM 2447 C C . ASP C 1 54 ? 14.037 -36.738 34.552 1.00 32.34 199 ASP C C 1
ATOM 2448 O O . ASP C 1 54 ? 14.708 -36.193 35.432 1.00 32.29 199 ASP C O 1
ATOM 2453 N N . PHE C 1 55 ? 13.598 -36.093 33.478 1.00 30.58 200 PHE C N 1
ATOM 2454 C CA . PHE C 1 55 ? 13.931 -34.691 33.282 1.00 31.69 200 PHE C CA 1
ATOM 2455 C C . PHE C 1 55 ? 12.726 -33.774 33.071 1.00 31.60 200 PHE C C 1
ATOM 2456 O O . PHE C 1 55 ? 12.817 -32.774 32.356 1.00 30.43 200 PHE C O 1
ATOM 2464 N N . SER C 1 56 ? 11.600 -34.126 33.690 1.00 33.38 201 SER C N 1
ATOM 2465 C CA . SER C 1 56 ? 10.381 -33.319 33.614 1.00 36.01 201 SER C CA 1
ATOM 2466 C C . SER C 1 56 ? 10.450 -32.320 34.749 1.00 36.14 201 SER C C 1
ATOM 2467 O O . SER C 1 56 ? 10.308 -32.692 35.912 1.00 39.36 201 SER C O 1
ATOM 2470 N N . LEU C 1 57 ? 10.658 -31.055 34.408 1.00 35.13 202 LEU C N 1
ATOM 2471 C CA . LEU C 1 57 ? 10.773 -30.004 35.407 1.00 34.72 202 LEU C CA 1
ATOM 2472 C C . LEU C 1 57 ? 9.447 -29.411 35.895 1.00 36.95 202 LEU C C 1
ATOM 2473 O O . LEU C 1 57 ? 8.539 -29.133 35.109 1.00 37.67 202 LEU C O 1
ATOM 2478 N N . ARG C 1 58 ? 9.354 -29.237 37.209 1.00 39.14 203 ARG C N 1
ATOM 2479 C CA . ARG C 1 58 ? 8.190 -28.646 37.856 1.00 41.97 203 ARG C CA 1
ATOM 2480 C C . ARG C 1 58 ? 8.730 -27.497 38.696 1.00 39.61 203 ARG C C 1
ATOM 2481 O O . ARG C 1 58 ? 9.908 -27.495 39.058 1.00 36.81 203 ARG C O 1
ATOM 2489 N N . PRO C 1 59 ? 7.885 -26.505 39.019 1.00 39.30 204 PRO C N 1
ATOM 2490 C CA . PRO C 1 59 ? 8.389 -25.394 39.826 1.00 40.37 204 PRO C CA 1
ATOM 2491 C C . PRO C 1 59 ? 8.976 -25.946 41.126 1.00 43.26 204 PRO C C 1
ATOM 2492 O O . PRO C 1 59 ? 8.411 -26.861 41.731 1.00 48.31 204 PRO C O 1
ATOM 2496 N N . GLY C 1 60 ? 10.115 -25.406 41.545 1.00 43.85 205 GLY C N 1
ATOM 2497 C CA . GLY C 1 60 ? 10.745 -25.902 42.751 1.00 42.75 205 GLY C CA 1
ATOM 2498 C C . GLY C 1 60 ? 11.956 -26.732 42.374 1.00 41.97 205 GLY C C 1
ATOM 2499 O O . GLY C 1 60 ? 12.968 -26.714 43.071 1.00 41.67 205 GLY C O 1
ATOM 2500 N N . ASP C 1 61 ? 11.856 -27.467 41.269 1.00 41.22 206 ASP C N 1
ATOM 2501 C CA . ASP C 1 61 ? 12.975 -28.278 40.811 1.00 40.46 206 ASP C CA 1
ATOM 2502 C C . ASP C 1 61 ? 14.155 -27.359 40.551 1.00 39.41 206 ASP C C 1
ATOM 2503 O O . ASP C 1 61 ? 14.014 -26.136 40.549 1.00 34.67 206 ASP C O 1
ATOM 2508 N N . SER C 1 62 ? 15.316 -27.963 40.320 1.00 40.59 207 SER C N 1
ATOM 2509 C CA . SER C 1 62 ? 16.536 -27.216 40.030 1.00 42.46 207 SER C CA 1
ATOM 2510 C C . SER C 1 62 ? 16.959 -27.492 38.600 1.00 40.19 207 SER C C 1
ATOM 2511 O O . SER C 1 62 ? 17.222 -28.637 38.240 1.00 38.94 207 SER C O 1
ATOM 2514 N N . LEU C 1 63 ? 17.024 -26.445 37.786 1.00 38.06 208 LEU C N 1
ATOM 2515 C CA . LEU C 1 63 ? 17.439 -26.606 36.400 1.00 34.85 208 LEU C CA 1
ATOM 2516 C C . LEU C 1 63 ? 18.911 -26.994 36.372 1.00 34.41 208 LEU C C 1
ATOM 2517 O O . LEU C 1 63 ? 19.318 -27.871 35.615 1.00 30.72 208 LEU C O 1
ATOM 2522 N N . ARG C 1 64 ? 19.703 -26.340 37.211 1.00 38.79 209 ARG C N 1
ATOM 2523 C CA . ARG C 1 64 ? 21.136 -26.607 37.284 1.00 42.84 209 ARG C CA 1
ATOM 2524 C C . ARG C 1 64 ? 21.405 -28.093 37.526 1.00 41.13 209 ARG C C 1
ATOM 2525 O O . ARG C 1 64 ? 22.139 -28.734 36.766 1.00 36.58 209 ARG C O 1
ATOM 2533 N N . ARG C 1 65 ? 20.803 -28.645 38.574 1.00 41.74 210 ARG C N 1
ATOM 2534 C CA . ARG C 1 65 ? 21.011 -30.053 38.877 1.00 45.45 210 ARG C CA 1
ATOM 2535 C C . ARG C 1 65 ? 20.595 -30.957 37.716 1.00 41.84 210 ARG C C 1
ATOM 2536 O O . ARG C 1 65 ? 21.429 -31.669 37.147 1.00 40.91 210 ARG C O 1
ATOM 2544 N N . SER C 1 66 ? 19.313 -30.922 37.362 1.00 37.79 211 SER C N 1
ATOM 2545 C CA . SER C 1 66 ? 18.797 -31.742 36.271 1.00 34.77 211 SER C CA 1
ATOM 2546 C C . SER C 1 66 ? 19.783 -31.858 35.110 1.00 33.96 211 SER C C 1
ATOM 2547 O O . SER C 1 66 ? 20.189 -32.960 34.740 1.00 34.85 211 SER C O 1
ATOM 2550 N N . ILE C 1 67 ? 20.170 -30.715 34.546 1.00 33.50 212 ILE C N 1
ATOM 2551 C CA . ILE C 1 67 ? 21.108 -30.661 33.423 1.00 33.84 212 ILE C CA 1
ATOM 2552 C C . ILE C 1 67 ? 22.435 -31.393 33.679 1.00 36.72 212 ILE C C 1
ATOM 2553 O O . ILE C 1 67 ? 22.931 -32.112 32.809 1.00 33.95 212 ILE C O 1
ATOM 2558 N N . ASP C 1 68 ? 23.013 -31.201 34.862 1.00 40.90 213 ASP C N 1
ATOM 2559 C CA . ASP C 1 68 ? 24.275 -31.852 35.205 1.00 45.36 213 ASP C CA 1
ATOM 2560 C C . ASP C 1 68 ? 24.096 -33.359 35.288 1.00 41.83 213 ASP C C 1
ATOM 2561 O O . ASP C 1 68 ? 24.932 -34.129 34.809 1.00 39.30 213 ASP C O 1
ATOM 2566 N N . LYS C 1 69 ? 23.002 -33.770 35.915 1.00 37.83 214 LYS C N 1
ATOM 2567 C CA . LYS C 1 69 ? 22.677 -35.181 36.063 1.00 36.08 214 LYS C CA 1
ATOM 2568 C C . LYS C 1 69 ? 22.623 -35.878 34.696 1.00 38.21 214 LYS C C 1
ATOM 2569 O O . LYS C 1 69 ? 23.213 -36.948 34.494 1.00 39.18 214 LYS C O 1
ATOM 2575 N N . GLY C 1 70 ? 21.912 -35.252 33.761 1.00 39.01 215 GLY C N 1
ATOM 2576 C CA . GLY C 1 70 ? 21.767 -35.810 32.430 1.00 40.78 215 GLY C CA 1
ATOM 2577 C C . GLY C 1 70 ? 23.057 -35.811 31.643 1.00 41.29 215 GLY C C 1
ATOM 2578 O O . GLY C 1 70 ? 23.352 -36.778 30.935 1.00 43.69 215 GLY C O 1
ATOM 2579 N N . LEU C 1 71 ? 23.815 -34.721 31.754 1.00 39.83 216 LEU C N 1
ATOM 2580 C CA . LEU C 1 71 ? 25.094 -34.588 31.060 1.00 36.49 216 LEU C CA 1
ATOM 2581 C C . LEU C 1 71 ? 26.086 -35.594 31.633 1.00 37.15 216 LEU C C 1
ATOM 2582 O O . LEU C 1 71 ? 27.091 -35.922 31.005 1.00 37.34 216 LEU C O 1
ATOM 2587 N N . GLY C 1 72 ? 25.783 -36.085 32.829 1.00 38.78 217 GLY C N 1
ATOM 2588 C CA . GLY C 1 72 ? 26.643 -37.055 33.468 1.00 41.63 217 GLY C CA 1
ATOM 2589 C C . GLY C 1 72 ? 26.434 -38.465 32.952 1.00 44.40 217 GLY C C 1
ATOM 2590 O O . GLY C 1 72 ? 27.300 -39.321 33.125 1.00 44.30 217 GLY C O 1
ATOM 2591 N N . SER C 1 73 ? 25.291 -38.723 32.323 1.00 45.84 218 SER C N 1
ATOM 2592 C CA . SER C 1 73 ? 25.015 -40.059 31.795 1.00 47.77 218 SER C CA 1
ATOM 2593 C C . SER C 1 73 ? 24.540 -40.030 30.345 1.00 47.28 218 SER C C 1
ATOM 2594 O O . SER C 1 73 ? 24.103 -41.044 29.801 1.00 48.06 218 SER C O 1
ATOM 2597 N N . SER C 1 74 ? 24.637 -38.865 29.716 1.00 46.80 219 SER C N 1
ATOM 2598 C CA . SER C 1 74 ? 24.212 -38.721 28.334 1.00 44.32 219 SER C CA 1
ATOM 2599 C C . SER C 1 74 ? 25.227 -37.913 27.534 1.00 42.62 219 SER C C 1
ATOM 2600 O O . SER C 1 74 ? 25.882 -37.019 28.064 1.00 39.81 219 SER C O 1
ATOM 2603 N N . ARG C 1 75 ? 25.362 -38.241 26.257 1.00 41.83 220 ARG C N 1
ATOM 2604 C CA . ARG C 1 75 ? 26.310 -37.553 25.398 1.00 43.93 220 ARG C CA 1
ATOM 2605 C C . ARG C 1 75 ? 25.879 -36.123 25.144 1.00 43.39 220 ARG C C 1
ATOM 2606 O O . ARG C 1 75 ? 26.689 -35.197 25.216 1.00 43.13 220 ARG C O 1
ATOM 2614 N N . PHE C 1 76 ? 24.595 -35.948 24.851 1.00 42.81 221 PHE C N 1
ATOM 2615 C CA . PHE C 1 76 ? 24.040 -34.624 24.582 1.00 41.10 221 PHE C CA 1
ATOM 2616 C C . PHE C 1 76 ? 22.739 -34.404 25.341 1.00 39.57 221 PHE C C 1
ATOM 2617 O O . PHE C 1 76 ? 22.158 -35.331 25.907 1.00 42.05 221 PHE C O 1
ATOM 2625 N N . GLY C 1 77 ? 22.284 -33.162 25.343 1.00 37.57 222 GLY C N 1
ATOM 2626 C CA . GLY C 1 77 ? 21.046 -32.848 26.016 1.00 33.17 222 GLY C CA 1
ATOM 2627 C C . GLY C 1 77 ? 20.212 -31.895 25.189 1.00 31.71 222 GLY C C 1
ATOM 2628 O O . GLY C 1 77 ? 20.747 -31.019 24.512 1.00 30.85 222 GLY C O 1
ATOM 2629 N N . ILE C 1 78 ? 18.899 -32.072 25.209 1.00 29.72 223 ILE C N 1
ATOM 2630 C CA . ILE C 1 78 ? 18.038 -31.167 24.473 1.00 27.64 223 ILE C CA 1
ATOM 2631 C C . ILE C 1 78 ? 17.257 -30.380 25.499 1.00 28.00 223 ILE C C 1
ATOM 2632 O O . ILE C 1 78 ? 16.832 -30.935 26.509 1.00 27.34 223 ILE C O 1
ATOM 2637 N N . VAL C 1 79 ? 17.107 -29.082 25.262 1.00 28.60 224 VAL C N 1
ATOM 2638 C CA . VAL C 1 79 ? 16.328 -28.246 26.162 1.00 30.77 224 VAL C CA 1
ATOM 2639 C C . VAL C 1 79 ? 15.186 -27.686 25.332 1.00 30.07 224 VAL C C 1
ATOM 2640 O O . VAL C 1 79 ? 15.425 -27.004 24.329 1.00 31.39 224 VAL C O 1
ATOM 2644 N N . VAL C 1 80 ? 13.952 -27.983 25.732 1.00 27.20 225 VAL C N 1
ATOM 2645 C CA . VAL C 1 80 ? 12.789 -27.493 24.999 1.00 24.15 225 VAL C CA 1
ATOM 2646 C C . VAL C 1 80 ? 12.380 -26.147 25.573 1.00 24.01 225 VAL C C 1
ATOM 2647 O O . VAL C 1 80 ? 11.761 -26.089 26.628 1.00 22.59 225 VAL C O 1
ATOM 2651 N N . LEU C 1 81 ? 12.736 -25.072 24.871 1.00 25.55 226 LEU C N 1
ATOM 2652 C CA . LEU C 1 81 ? 12.414 -23.716 25.302 1.00 25.19 226 LEU C CA 1
ATOM 2653 C C . LEU C 1 81 ? 11.025 -23.320 24.837 1.00 26.03 226 LEU C C 1
ATOM 2654 O O . LEU C 1 81 ? 10.838 -22.911 23.689 1.00 24.38 226 LEU C O 1
ATOM 2659 N N . SER C 1 82 ? 10.064 -23.426 25.749 1.00 25.45 227 SER C N 1
ATOM 2660 C CA . SER C 1 82 ? 8.666 -23.113 25.468 1.00 24.80 227 SER C CA 1
ATOM 2661 C C . SER C 1 82 ? 8.091 -22.148 26.497 1.00 25.56 227 SER C C 1
ATOM 2662 O O . SER C 1 82 ? 8.736 -21.826 27.500 1.00 25.52 227 SER C O 1
ATOM 2665 N N . THR C 1 83 ? 6.869 -21.695 26.255 1.00 26.77 228 THR C N 1
ATOM 2666 C CA . THR C 1 83 ? 6.219 -20.795 27.193 1.00 28.96 228 THR C CA 1
ATOM 2667 C C . THR C 1 83 ? 6.266 -21.438 28.570 1.00 29.23 228 THR C C 1
ATOM 2668 O O . THR C 1 83 ? 6.749 -20.839 29.535 1.00 30.23 228 THR C O 1
ATOM 2672 N N . HIS C 1 84 ? 5.776 -22.671 28.645 1.00 29.06 229 HIS C N 1
ATOM 2673 C CA . HIS C 1 84 ? 5.753 -23.419 29.893 1.00 27.63 229 HIS C CA 1
ATOM 2674 C C . HIS C 1 84 ? 7.132 -23.538 30.535 1.00 26.05 229 HIS C C 1
ATOM 2675 O O . HIS C 1 84 ? 7.245 -23.548 31.753 1.00 22.73 229 HIS C O 1
ATOM 2682 N N . PHE C 1 85 ? 8.184 -23.639 29.732 1.00 25.06 230 PHE C N 1
ATOM 2683 C CA . PHE C 1 85 ? 9.511 -23.734 30.316 1.00 26.51 230 PHE C CA 1
ATOM 2684 C C . PHE C 1 85 ? 9.838 -22.450 31.093 1.00 27.08 230 PHE C C 1
ATOM 2685 O O . PHE C 1 85 ? 10.255 -22.510 32.251 1.00 25.48 230 PHE C O 1
ATOM 2693 N N . PHE C 1 86 ? 9.609 -21.297 30.463 1.00 28.57 231 PHE C N 1
ATOM 2694 C CA . PHE C 1 86 ? 9.896 -19.995 31.073 1.00 28.85 231 PHE C CA 1
ATOM 2695 C C . PHE C 1 86 ? 8.939 -19.570 32.178 1.00 29.52 231 PHE C C 1
ATOM 2696 O O . PHE C 1 86 ? 9.235 -18.646 32.931 1.00 31.28 231 PHE C O 1
ATOM 2704 N N . LYS C 1 87 ? 7.788 -20.224 32.277 1.00 33.13 232 LYS C N 1
ATOM 2705 C CA . LYS C 1 87 ? 6.834 -19.865 33.319 1.00 34.14 232 LYS C CA 1
ATOM 2706 C C . LYS C 1 87 ? 7.255 -20.513 34.612 1.00 33.68 232 LYS C C 1
ATOM 2707 O O . LYS C 1 87 ? 6.622 -20.336 35.645 1.00 33.40 232 LYS C O 1
ATOM 2713 N N . LYS C 1 88 ? 8.354 -21.252 34.543 1.00 35.50 233 LYS C N 1
ATOM 2714 C CA . LYS C 1 88 ? 8.911 -21.922 35.714 1.00 39.80 233 LYS C CA 1
ATOM 2715 C C . LYS C 1 88 ? 9.737 -20.911 36.508 1.00 44.56 233 LYS C C 1
ATOM 2716 O O . LYS C 1 88 ? 9.999 -21.109 37.693 1.00 45.95 233 LYS C O 1
ATOM 2722 N N . GLU C 1 89 ? 10.129 -19.821 35.847 1.00 51.05 234 GLU C N 1
ATOM 2723 C CA . GLU C 1 89 ? 10.909 -18.760 36.485 1.00 55.30 234 GLU C CA 1
ATOM 2724 C C . GLU C 1 89 ? 12.237 -19.254 37.033 1.00 53.91 234 GLU C C 1
ATOM 2725 O O . GLU C 1 89 ? 12.402 -19.388 38.243 1.00 55.93 234 GLU C O 1
ATOM 2731 N N . TRP C 1 90 ? 13.181 -19.516 36.136 1.00 50.96 235 TRP C N 1
ATOM 2732 C CA . TRP C 1 90 ? 14.505 -19.989 36.522 1.00 48.71 235 TRP C CA 1
ATOM 2733 C C . TRP C 1 90 ? 15.418 -18.802 36.819 1.00 51.57 235 TRP C C 1
ATOM 2734 O O . TRP C 1 90 ? 15.223 -17.712 36.274 1.00 53.54 235 TRP C O 1
ATOM 2745 N N . PRO C 1 91 ? 16.417 -18.987 37.701 1.00 51.64 236 PRO C N 1
ATOM 2746 C CA . PRO C 1 91 ? 17.312 -17.864 37.993 1.00 51.34 236 PRO C CA 1
ATOM 2747 C C . PRO C 1 91 ? 18.065 -17.554 36.702 1.00 51.61 236 PRO C C 1
ATOM 2748 O O . PRO C 1 91 ? 18.633 -18.462 36.092 1.00 49.86 236 PRO C O 1
ATOM 2752 N N . GLN C 1 92 ? 18.066 -16.286 36.285 1.00 51.85 237 GLN C N 1
ATOM 2753 C CA . GLN C 1 92 ? 18.716 -15.894 35.031 1.00 53.97 237 GLN C CA 1
ATOM 2754 C C . GLN C 1 92 ? 20.138 -16.407 34.845 1.00 56.71 237 GLN C C 1
ATOM 2755 O O . GLN C 1 92 ? 20.513 -16.789 33.734 1.00 57.17 237 GLN C O 1
ATOM 2761 N N . LYS C 1 93 ? 20.929 -16.423 35.914 1.00 60.76 238 LYS C N 1
ATOM 2762 C CA . LYS C 1 93 ? 22.303 -16.914 35.815 1.00 64.45 238 LYS C CA 1
ATOM 2763 C C . LYS C 1 93 ? 22.262 -18.335 35.250 1.00 61.08 238 LYS C C 1
ATOM 2764 O O . LYS C 1 93 ? 22.981 -18.675 34.309 1.00 58.98 238 LYS C O 1
ATOM 2770 N N . GLU C 1 94 ? 21.397 -19.153 35.839 1.00 57.85 239 GLU C N 1
ATOM 2771 C CA . GLU C 1 94 ? 21.229 -20.539 35.432 1.00 54.17 239 GLU C CA 1
ATOM 2772 C C . GLU C 1 94 ? 20.799 -20.621 33.967 1.00 52.57 239 GLU C C 1
ATOM 2773 O O . GLU C 1 94 ? 21.307 -21.453 33.210 1.00 49.02 239 GLU C O 1
ATOM 2779 N N . LEU C 1 95 ? 19.875 -19.746 33.568 1.00 52.23 240 LEU C N 1
ATOM 2780 C CA . LEU C 1 95 ? 19.390 -19.725 32.192 1.00 54.48 240 LEU C CA 1
ATOM 2781 C C . LEU C 1 95 ? 20.509 -19.432 31.205 1.00 59.66 240 LEU C C 1
ATOM 2782 O O . LEU C 1 95 ? 20.982 -20.330 30.518 1.00 59.29 240 LEU C O 1
ATOM 2787 N N . ASP C 1 96 ? 20.937 -18.175 31.137 1.00 66.56 241 ASP C N 1
ATOM 2788 C CA . ASP C 1 96 ? 21.995 -17.786 30.210 1.00 73.44 241 ASP C CA 1
ATOM 2789 C C . ASP C 1 96 ? 23.283 -18.564 30.433 1.00 71.89 241 ASP C C 1
ATOM 2790 O O . ASP C 1 96 ? 24.145 -18.620 29.557 1.00 73.57 241 ASP C O 1
ATOM 2795 N N . GLY C 1 97 ? 23.414 -19.163 31.608 1.00 69.76 242 GLY C N 1
ATOM 2796 C CA . GLY C 1 97 ? 24.602 -19.941 31.890 1.00 64.93 242 GLY C CA 1
ATOM 2797 C C . GLY C 1 97 ? 24.367 -21.394 31.527 1.00 62.48 242 GLY C C 1
ATOM 2798 O O . GLY C 1 97 ? 25.133 -22.275 31.914 1.00 61.75 242 GLY C O 1
ATOM 2799 N N . LEU C 1 98 ? 23.305 -21.646 30.769 1.00 60.33 243 LEU C N 1
ATOM 2800 C CA . LEU C 1 98 ? 22.951 -23.004 30.367 1.00 59.40 243 LEU C CA 1
ATOM 2801 C C . LEU C 1 98 ? 23.711 -23.467 29.132 1.00 62.86 243 LEU C C 1
ATOM 2802 O O . LEU C 1 98 ? 23.754 -24.662 28.831 1.00 62.31 243 LEU C O 1
ATOM 2807 N N . PHE C 1 99 ? 24.300 -22.512 28.416 1.00 68.17 244 PHE C N 1
ATOM 2808 C CA . PHE C 1 99 ? 25.056 -22.801 27.202 1.00 74.46 244 PHE C CA 1
ATOM 2809 C C . PHE C 1 99 ? 26.520 -22.432 27.423 1.00 75.76 244 PHE C C 1
ATOM 2810 O O . PHE C 1 99 ? 26.831 -21.548 28.227 1.00 76.23 244 PHE C O 1
ATOM 2818 N N . SER C 1 107 ? 27.984 -26.634 21.897 1.00 56.56 252 SER C N 1
ATOM 2819 C CA . SER C 1 107 ? 28.466 -27.440 23.014 1.00 57.22 252 SER C CA 1
ATOM 2820 C C . SER C 1 107 ? 27.768 -28.799 23.047 1.00 56.30 252 SER C C 1
ATOM 2821 O O . SER C 1 107 ? 27.698 -29.500 22.034 1.00 56.66 252 SER C O 1
ATOM 2824 N N . ARG C 1 108 ? 27.255 -29.161 24.220 1.00 52.82 253 ARG C N 1
ATOM 2825 C CA . ARG C 1 108 ? 26.564 -30.431 24.401 1.00 50.15 253 ARG C CA 1
ATOM 2826 C C . ARG C 1 108 ? 25.086 -30.248 24.726 1.00 48.83 253 ARG C C 1
ATOM 2827 O O . ARG C 1 108 ? 24.352 -31.229 24.855 1.00 53.18 253 ARG C O 1
ATOM 2835 N N . ILE C 1 109 ? 24.652 -28.997 24.868 1.00 45.53 254 ILE C N 1
ATOM 2836 C CA . ILE C 1 109 ? 23.250 -28.710 25.154 1.00 38.96 254 ILE C CA 1
ATOM 2837 C C . ILE C 1 109 ? 22.587 -28.144 23.899 1.00 35.62 254 ILE C C 1
ATOM 2838 O O . ILE C 1 109 ? 22.852 -27.020 23.506 1.00 34.91 254 ILE C O 1
ATOM 2843 N N . LEU C 1 110 ? 21.727 -28.936 23.272 1.00 34.26 255 LEU C N 1
ATOM 2844 C CA . LEU C 1 110 ? 21.031 -28.531 22.050 1.00 32.68 255 LEU C CA 1
ATOM 2845 C C . LEU C 1 110 ? 19.627 -27.983 22.330 1.00 31.23 255 LEU C C 1
ATOM 2846 O O . LEU C 1 110 ? 18.726 -28.730 22.718 1.00 27.84 255 LEU C O 1
ATOM 2851 N N . PRO C 1 111 ? 19.433 -26.663 22.143 1.00 31.92 256 PRO C N 1
ATOM 2852 C CA . PRO C 1 111 ? 18.161 -25.955 22.359 1.00 31.16 256 PRO C CA 1
ATOM 2853 C C . PRO C 1 111 ? 17.179 -26.035 21.177 1.00 30.59 256 PRO C C 1
ATOM 2854 O O . PRO C 1 111 ? 17.599 -26.014 20.011 1.00 30.38 256 PRO C O 1
ATOM 2858 N N . ILE C 1 112 ? 15.886 -26.120 21.504 1.00 28.75 257 ILE C N 1
ATOM 2859 C CA . ILE C 1 112 ? 14.795 -26.147 20.525 1.00 25.89 257 ILE C CA 1
ATOM 2860 C C . ILE C 1 112 ? 13.719 -25.152 20.964 1.00 25.56 257 ILE C C 1
ATOM 2861 O O . ILE C 1 112 ? 13.155 -25.273 22.058 1.00 21.22 257 ILE C O 1
ATOM 2866 N N . TRP C 1 113 ? 13.446 -24.168 20.111 1.00 26.41 258 TRP C N 1
ATOM 2867 C CA . TRP C 1 113 ? 12.434 -23.153 20.386 1.00 29.03 258 TRP C CA 1
ATOM 2868 C C . TRP C 1 113 ? 11.056 -23.674 19.972 1.00 29.93 258 TRP C C 1
ATOM 2869 O O . TRP C 1 113 ? 10.821 -24.004 18.801 1.00 30.75 258 TRP C O 1
ATOM 2880 N N . HIS C 1 114 ? 10.145 -23.760 20.934 1.00 28.09 259 HIS C N 1
ATOM 2881 C CA . HIS C 1 114 ? 8.819 -24.268 20.632 1.00 27.50 259 HIS C CA 1
ATOM 2882 C C . HIS C 1 114 ? 7.725 -23.252 20.880 1.00 27.01 259 HIS C C 1
ATOM 2883 O O . HIS C 1 114 ? 7.408 -22.908 22.027 1.00 25.75 259 HIS C O 1
ATOM 2890 N N . LYS C 1 115 ? 7.161 -22.777 19.778 1.00 25.67 260 LYS C N 1
ATOM 2891 C CA . LYS C 1 115 ? 6.088 -21.815 19.800 1.00 26.20 260 LYS C CA 1
ATOM 2892 C C . LYS C 1 115 ? 6.352 -20.616 20.708 1.00 25.45 260 LYS C C 1
ATOM 2893 O O . LYS C 1 115 ? 5.500 -20.205 21.493 1.00 24.15 260 LYS C O 1
ATOM 2899 N N . VAL C 1 116 ? 7.548 -20.051 20.578 1.00 23.73 261 VAL C N 1
ATOM 2900 C CA . VAL C 1 116 ? 7.944 -18.873 21.345 1.00 23.97 261 VAL C CA 1
ATOM 2901 C C . VAL C 1 116 ? 8.554 -17.835 20.401 1.00 23.66 261 VAL C C 1
ATOM 2902 O O . VAL C 1 116 ? 9.080 -18.202 19.351 1.00 23.95 261 VAL C O 1
ATOM 2906 N N . SER C 1 117 ? 8.488 -16.554 20.774 1.00 22.92 262 SER C N 1
ATOM 2907 C CA . SER C 1 117 ? 9.054 -15.492 19.949 1.00 21.68 262 SER C CA 1
ATOM 2908 C C . SER C 1 117 ? 10.427 -15.089 20.493 1.00 22.78 262 SER C C 1
ATOM 2909 O O . SER C 1 117 ? 10.749 -15.390 21.631 1.00 19.21 262 SER C O 1
ATOM 2912 N N . LYS C 1 118 ? 11.232 -14.410 19.683 1.00 25.57 263 LYS C N 1
ATOM 2913 C CA . LYS C 1 118 ? 12.558 -13.986 20.119 1.00 28.61 263 LYS C CA 1
ATOM 2914 C C . LYS C 1 118 ? 12.439 -12.940 21.226 1.00 29.12 263 LYS C C 1
ATOM 2915 O O . LYS C 1 118 ? 13.287 -12.863 22.106 1.00 26.66 263 LYS C O 1
ATOM 2921 N N . ASP C 1 119 ? 11.385 -12.133 21.177 1.00 29.87 264 ASP C N 1
ATOM 2922 C CA . ASP C 1 119 ? 11.164 -11.117 22.200 1.00 31.53 264 ASP C CA 1
ATOM 2923 C C . ASP C 1 119 ? 10.771 -11.826 23.493 1.00 31.91 264 ASP C C 1
ATOM 2924 O O . ASP C 1 119 ? 11.061 -11.351 24.590 1.00 32.41 264 ASP C O 1
ATOM 2929 N N . GLU C 1 120 ? 10.100 -12.966 23.363 1.00 34.61 265 GLU C N 1
ATOM 2930 C CA . GLU C 1 120 ? 9.657 -13.722 24.534 1.00 36.05 265 GLU C CA 1
ATOM 2931 C C . GLU C 1 120 ? 10.857 -14.312 25.260 1.00 33.18 265 GLU C C 1
ATOM 2932 O O . GLU C 1 120 ? 10.987 -14.181 26.475 1.00 32.97 265 GLU C O 1
ATOM 2938 N N . VAL C 1 121 ? 11.737 -14.966 24.512 1.00 30.77 266 VAL C N 1
ATOM 2939 C CA . VAL C 1 121 ? 12.925 -15.544 25.111 1.00 29.58 266 VAL C CA 1
ATOM 2940 C C . VAL C 1 121 ? 13.761 -14.424 25.727 1.00 30.66 266 VAL C C 1
ATOM 2941 O O . VAL C 1 121 ? 14.140 -14.482 26.897 1.00 32.90 266 VAL C O 1
ATOM 2945 N N . ALA C 1 122 ? 14.034 -13.399 24.933 1.00 30.04 267 ALA C N 1
ATOM 2946 C CA . ALA C 1 122 ? 14.832 -12.263 25.385 1.00 29.33 267 ALA C CA 1
ATOM 2947 C C . ALA C 1 122 ? 14.407 -11.733 26.752 1.00 26.47 267 ALA C C 1
ATOM 2948 O O . ALA C 1 122 ? 15.252 -11.474 27.612 1.00 25.68 267 ALA C O 1
ATOM 2950 N N . SER C 1 123 ? 13.101 -11.591 26.953 1.00 23.21 268 SER C N 1
ATOM 2951 C CA . SER C 1 123 ? 12.575 -11.074 28.209 1.00 22.64 268 SER C CA 1
ATOM 2952 C C . SER C 1 123 ? 12.987 -11.907 29.430 1.00 24.10 268 SER C C 1
ATOM 2953 O O . SER C 1 123 ? 12.830 -11.468 30.571 1.00 22.18 268 SER C O 1
ATOM 2956 N N . PHE C 1 124 ? 13.491 -13.111 29.186 1.00 25.72 269 PHE C N 1
ATOM 2957 C CA . PHE C 1 124 ? 13.948 -13.981 30.260 1.00 29.00 269 PHE C CA 1
ATOM 2958 C C . PHE C 1 124 ? 15.468 -14.052 30.212 1.00 30.98 269 PHE C C 1
ATOM 2959 O O . PHE C 1 124 ? 16.128 -14.182 31.242 1.00 32.61 269 PHE C O 1
ATOM 2967 N N . SER C 1 125 ? 16.019 -13.959 29.005 1.00 33.71 270 SER C N 1
ATOM 2968 C CA . SER C 1 125 ? 17.460 -14.051 28.825 1.00 35.11 270 SER C CA 1
ATOM 2969 C C . SER C 1 125 ? 17.897 -13.570 27.443 1.00 34.09 270 SER C C 1
ATOM 2970 O O . SER C 1 125 ? 17.825 -14.311 26.467 1.00 39.86 270 SER C O 1
ATOM 2973 N N . PRO C 1 126 ? 18.360 -12.318 27.345 1.00 31.80 271 PRO C N 1
ATOM 2974 C CA . PRO C 1 126 ? 18.804 -11.776 26.061 1.00 34.03 271 PRO C CA 1
ATOM 2975 C C . PRO C 1 126 ? 19.923 -12.636 25.487 1.00 39.45 271 PRO C C 1
ATOM 2976 O O . PRO C 1 126 ? 20.079 -12.731 24.274 1.00 41.31 271 PRO C O 1
ATOM 2980 N N . THR C 1 127 ? 20.703 -13.259 26.367 1.00 44.94 272 THR C N 1
ATOM 2981 C CA . THR C 1 127 ? 21.797 -14.127 25.939 1.00 50.14 272 THR C CA 1
ATOM 2982 C C . THR C 1 127 ? 21.231 -15.330 25.205 1.00 51.77 272 THR C C 1
ATOM 2983 O O . THR C 1 127 ? 21.634 -15.636 24.081 1.00 54.99 272 THR C O 1
ATOM 2987 N N . MET C 1 128 ? 20.292 -16.004 25.863 1.00 51.83 273 MET C N 1
ATOM 2988 C CA . MET C 1 128 ? 19.635 -17.189 25.324 1.00 49.05 273 MET C CA 1
ATOM 2989 C C . MET C 1 128 ? 18.806 -16.844 24.082 1.00 46.47 273 MET C C 1
ATOM 2990 O O . MET C 1 128 ? 18.532 -17.710 23.241 1.00 46.13 273 MET C O 1
ATOM 2995 N N . ALA C 1 129 ? 18.429 -15.572 23.962 1.00 41.73 274 ALA C N 1
ATOM 2996 C CA . ALA C 1 129 ? 17.641 -15.108 22.827 1.00 39.80 274 ALA C CA 1
ATOM 2997 C C . ALA C 1 129 ? 18.474 -14.871 21.563 1.00 43.52 274 ALA C C 1
ATOM 2998 O O . ALA C 1 129 ? 17.946 -14.882 20.451 1.00 39.72 274 ALA C O 1
ATOM 3000 N N . ASP C 1 130 ? 19.775 -14.665 21.715 1.00 51.04 275 ASP C N 1
ATOM 3001 C CA . ASP C 1 130 ? 20.599 -14.423 20.542 1.00 61.23 275 ASP C CA 1
ATOM 3002 C C . ASP C 1 130 ? 21.400 -15.630 20.069 1.00 62.28 275 ASP C C 1
ATOM 3003 O O . ASP C 1 130 ? 21.942 -15.615 18.966 1.00 61.99 275 ASP C O 1
ATOM 3008 N N . LYS C 1 131 ? 21.472 -16.680 20.883 1.00 62.51 276 LYS C N 1
ATOM 3009 C CA . LYS C 1 131 ? 22.230 -17.861 20.487 1.00 62.40 276 LYS C CA 1
ATOM 3010 C C . LYS C 1 131 ? 21.442 -18.759 19.550 1.00 59.74 276 LYS C C 1
ATOM 3011 O O . LYS C 1 131 ? 20.292 -19.089 19.826 1.00 59.18 276 LYS C O 1
ATOM 3017 N N . LEU C 1 132 ? 22.071 -19.143 18.439 1.00 56.74 277 LEU C N 1
ATOM 3018 C CA . LEU C 1 132 ? 21.439 -19.991 17.429 1.00 51.89 277 LEU C CA 1
ATOM 3019 C C . LEU C 1 132 ? 20.970 -21.322 18.007 1.00 45.07 277 LEU C C 1
ATOM 3020 O O . LEU C 1 132 ? 21.672 -21.950 18.801 1.00 43.31 277 LEU C O 1
ATOM 3025 N N . ALA C 1 133 ? 19.779 -21.747 17.592 1.00 36.28 278 ALA C N 1
ATOM 3026 C CA . ALA C 1 133 ? 19.190 -22.984 18.074 1.00 29.66 278 ALA C CA 1
ATOM 3027 C C . ALA C 1 133 ? 18.136 -23.510 17.118 1.00 29.57 278 ALA C C 1
ATOM 3028 O O . ALA C 1 133 ? 17.674 -22.794 16.223 1.00 28.72 278 ALA C O 1
ATOM 3030 N N . PHE C 1 134 ? 17.766 -24.774 17.304 1.00 32.04 279 PHE C N 1
ATOM 3031 C CA . PHE C 1 134 ? 16.731 -25.380 16.485 1.00 34.89 279 PHE C CA 1
ATOM 3032 C C . PHE C 1 134 ? 15.455 -24.647 16.842 1.00 36.53 279 PHE C C 1
ATOM 3033 O O . PHE C 1 134 ? 15.369 -24.024 17.902 1.00 37.97 279 PHE C O 1
ATOM 3041 N N . ASN C 1 135 ? 14.468 -24.708 15.961 1.00 37.08 280 ASN C N 1
ATOM 3042 C CA . ASN C 1 135 ? 13.219 -24.007 16.189 1.00 36.67 280 ASN C CA 1
ATOM 3043 C C . ASN C 1 135 ? 12.143 -24.720 15.397 1.00 33.89 280 ASN C C 1
ATOM 3044 O O . ASN C 1 135 ? 12.290 -24.869 14.191 1.00 36.05 280 ASN C O 1
ATOM 3049 N N . THR C 1 136 ? 11.077 -25.173 16.061 1.00 29.83 281 THR C N 1
ATOM 3050 C CA . THR C 1 136 ? 10.027 -25.905 15.361 1.00 27.07 281 THR C CA 1
ATOM 3051 C C . THR C 1 136 ? 9.144 -25.043 14.468 1.00 27.79 281 THR C C 1
ATOM 3052 O O . THR C 1 136 ? 8.160 -25.533 13.899 1.00 27.17 281 THR C O 1
ATOM 3056 N N . SER C 1 137 ? 9.478 -23.760 14.342 1.00 28.59 282 SER C N 1
ATOM 3057 C CA . SER C 1 137 ? 8.689 -22.875 13.486 1.00 29.10 282 SER C CA 1
ATOM 3058 C C . SER C 1 137 ? 9.244 -22.891 12.064 1.00 28.34 282 SER C C 1
ATOM 3059 O O . SER C 1 137 ? 8.490 -22.904 11.090 1.00 27.49 282 SER C O 1
ATOM 3062 N N . THR C 1 138 ? 10.570 -22.925 11.963 1.00 27.95 283 THR C N 1
ATOM 3063 C CA . THR C 1 138 ? 11.259 -22.918 10.682 1.00 29.61 283 THR C CA 1
ATOM 3064 C C . THR C 1 138 ? 11.662 -24.317 10.232 1.00 31.64 283 THR C C 1
ATOM 3065 O O . THR C 1 138 ? 12.273 -24.480 9.180 1.00 33.54 283 THR C O 1
ATOM 3069 N N . LYS C 1 139 ? 11.324 -25.325 11.026 1.00 33.24 284 LYS C N 1
ATOM 3070 C CA . LYS C 1 139 ? 11.655 -26.708 10.689 1.00 33.92 284 LYS C CA 1
ATOM 3071 C C . LYS C 1 139 ? 10.681 -27.681 11.328 1.00 34.83 284 LYS C C 1
ATOM 3072 O O . LYS C 1 139 ? 10.171 -27.442 12.424 1.00 35.00 284 LYS C O 1
ATOM 3078 N N . SER C 1 140 ? 10.431 -28.785 10.636 1.00 36.05 285 SER C N 1
ATOM 3079 C CA . SER C 1 140 ? 9.542 -29.808 11.151 1.00 35.55 285 SER C CA 1
ATOM 3080 C C . SER C 1 140 ? 10.366 -30.663 12.109 1.00 32.81 285 SER C C 1
ATOM 3081 O O . SER C 1 140 ? 11.604 -30.638 12.067 1.00 28.24 285 SER C O 1
ATOM 3084 N N . VAL C 1 141 ? 9.685 -31.394 12.987 1.00 30.97 286 VAL C N 1
ATOM 3085 C CA . VAL C 1 141 ? 10.373 -32.260 13.937 1.00 30.00 286 VAL C CA 1
ATOM 3086 C C . VAL C 1 141 ? 11.306 -33.200 13.181 1.00 31.13 286 VAL C C 1
ATOM 3087 O O . VAL C 1 141 ? 12.481 -33.328 13.531 1.00 30.32 286 VAL C O 1
ATOM 3091 N N . ASP C 1 142 ? 10.776 -33.848 12.139 1.00 33.45 287 ASP C N 1
ATOM 3092 C CA . ASP C 1 142 ? 11.572 -34.767 11.328 1.00 36.10 287 ASP C CA 1
ATOM 3093 C C . ASP C 1 142 ? 12.830 -34.082 10.803 1.00 35.20 287 ASP C C 1
ATOM 3094 O O . ASP C 1 142 ? 13.883 -34.704 10.726 1.00 33.90 287 ASP C O 1
ATOM 3099 N N . GLU C 1 143 ? 12.727 -32.806 10.440 1.00 34.98 288 GLU C N 1
ATOM 3100 C CA . GLU C 1 143 ? 13.895 -32.070 9.965 1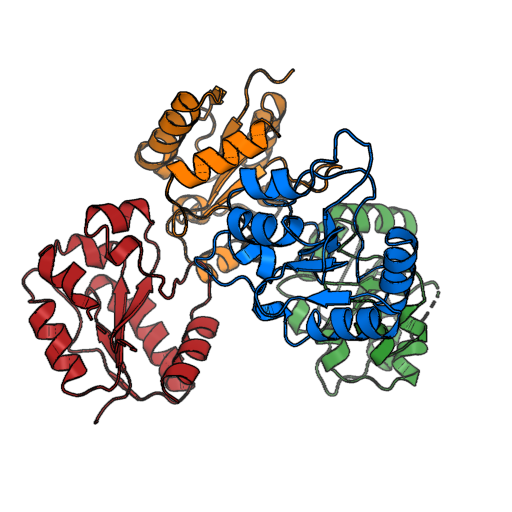.00 36.29 288 GLU C CA 1
ATOM 3101 C C . GLU C 1 143 ? 14.883 -31.852 11.112 1.00 32.28 288 GLU C C 1
ATOM 3102 O O . GLU C 1 143 ? 16.084 -32.075 10.954 1.00 30.03 288 GLU C O 1
ATOM 3108 N N . ILE C 1 144 ? 14.376 -31.410 12.263 1.00 29.01 289 ILE C N 1
ATOM 3109 C CA . ILE C 1 144 ? 15.226 -31.172 13.434 1.00 28.08 289 ILE C CA 1
ATOM 3110 C C . ILE C 1 144 ? 15.926 -32.475 13.841 1.00 29.79 289 ILE C C 1
ATOM 3111 O O . ILE C 1 144 ? 17.106 -32.472 14.190 1.00 28.37 289 ILE C O 1
ATOM 3116 N N . VAL C 1 145 ? 15.195 -33.585 13.774 1.00 32.44 290 VAL C N 1
ATOM 3117 C CA . VAL C 1 145 ? 15.740 -34.885 14.122 1.00 35.09 290 VAL C CA 1
ATOM 3118 C C . VAL C 1 145 ? 16.835 -35.295 13.149 1.00 37.55 290 VAL C C 1
ATOM 3119 O O . VAL C 1 145 ? 17.883 -35.800 13.562 1.00 39.54 290 VAL C O 1
ATOM 3123 N N . ALA C 1 146 ? 16.598 -35.083 11.860 1.00 37.63 291 ALA C N 1
ATOM 3124 C CA . ALA C 1 146 ? 17.593 -35.425 10.847 1.00 39.71 291 ALA C CA 1
ATOM 3125 C C . ALA C 1 146 ? 18.918 -34.744 11.195 1.00 41.70 291 ALA C C 1
ATOM 3126 O O . ALA C 1 146 ? 19.968 -35.387 11.219 1.00 45.97 291 ALA C O 1
ATOM 3128 N N . ASP C 1 147 ? 18.858 -33.442 11.473 1.00 42.67 292 ASP C N 1
ATOM 3129 C CA . ASP C 1 147 ? 20.044 -32.670 11.834 1.00 42.16 292 ASP C CA 1
ATOM 3130 C C . ASP C 1 147 ? 20.686 -33.203 13.117 1.00 40.82 292 ASP C C 1
ATOM 3131 O O . ASP C 1 147 ? 21.913 -33.331 13.215 1.00 39.57 292 ASP C O 1
ATOM 3136 N N . LEU C 1 148 ? 19.840 -33.503 14.098 1.00 38.66 293 LEU C N 1
ATOM 3137 C CA . LEU C 1 148 ? 20.284 -34.024 15.382 1.00 37.16 293 LEU C CA 1
ATOM 3138 C C . LEU C 1 148 ? 21.085 -35.313 15.228 1.00 38.68 293 LEU C C 1
ATOM 3139 O O . LEU C 1 148 ? 22.093 -35.515 15.904 1.00 37.36 293 LEU C O 1
ATOM 3144 N N . MET C 1 149 ? 20.628 -36.192 14.344 1.00 40.66 294 MET C N 1
ATOM 3145 C CA . MET C 1 149 ? 21.330 -37.443 14.121 1.00 42.15 294 MET C CA 1
ATOM 3146 C C . MET C 1 149 ? 22.687 -37.158 13.501 1.00 43.55 294 MET C C 1
ATOM 3147 O O . MET C 1 149 ? 23.655 -37.862 13.776 1.00 45.24 294 MET C O 1
ATOM 3152 N N . ALA C 1 150 ? 22.753 -36.110 12.678 1.00 42.87 295 ALA C N 1
ATOM 3153 C CA . ALA C 1 150 ? 24.005 -35.699 12.037 1.00 42.20 295 ALA C CA 1
ATOM 3154 C C . ALA C 1 150 ? 24.996 -35.236 13.110 1.00 42.66 295 ALA C C 1
ATOM 3155 O O . ALA C 1 150 ? 26.198 -35.462 13.003 1.00 46.25 295 ALA C O 1
ATOM 3157 N N . ILE C 1 151 ? 24.478 -34.581 14.143 1.00 44.61 296 ILE C N 1
ATOM 3158 C CA . ILE C 1 151 ? 25.306 -34.101 15.242 1.00 45.57 296 ILE C CA 1
ATOM 3159 C C . ILE C 1 151 ? 25.824 -35.276 16.069 1.00 52.25 296 ILE C C 1
ATOM 3160 O O . ILE C 1 151 ? 27.011 -35.366 16.344 1.00 50.83 296 ILE C O 1
ATOM 3165 N N . ILE C 1 152 ? 24.927 -36.170 16.470 1.00 61.52 297 ILE C N 1
ATOM 3166 C CA . ILE C 1 152 ? 25.320 -37.329 17.259 1.00 72.25 297 ILE C CA 1
ATOM 3167 C C . ILE C 1 152 ? 26.430 -38.088 16.546 1.00 76.03 297 ILE C C 1
ATOM 3168 O O . ILE C 1 152 ? 27.577 -38.082 16.980 1.00 81.53 297 ILE C O 1
ATOM 3173 N N . ARG C 1 153 ? 26.076 -38.741 15.445 1.00 74.59 298 ARG C N 1
ATOM 3174 C CA . ARG C 1 153 ? 27.027 -39.526 14.665 1.00 70.14 298 ARG C CA 1
ATOM 3175 C C . ARG C 1 153 ? 28.253 -38.732 14.220 1.00 66.82 298 ARG C C 1
ATOM 3176 O O . ARG C 1 153 ? 28.331 -37.525 14.529 1.00 70.04 298 ARG C O 1
ATOM 3184 N N . PRO D 1 19 ? -31.520 -17.909 41.289 1.00 101.2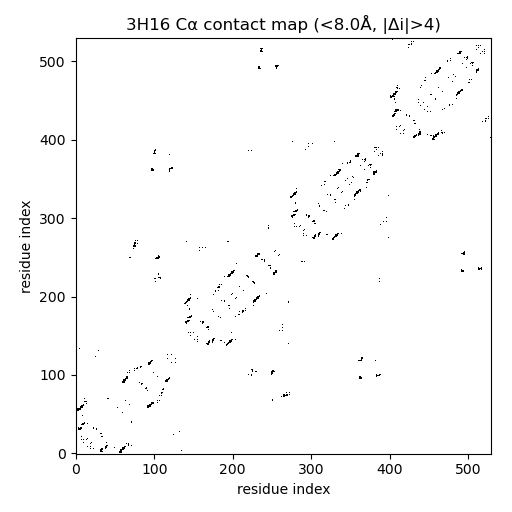3 164 PRO D N 1
ATOM 3185 C CA . PRO D 1 19 ? -32.321 -19.147 41.175 1.00 108.49 164 PRO D CA 1
ATOM 3186 C C . PRO D 1 19 ? -31.598 -20.329 41.810 1.00 117.80 164 PRO D C 1
ATOM 3187 O O . PRO D 1 19 ? -30.386 -20.291 42.017 1.00 122.98 164 PRO D O 1
ATOM 3191 N N . PRO D 1 20 ? -32.338 -21.400 42.127 1.00 120.35 165 PRO D N 1
ATOM 3192 C CA . PRO D 1 20 ? -31.765 -22.598 42.743 1.00 115.99 165 PRO D CA 1
ATOM 3193 C C . PRO D 1 20 ? -30.485 -23.119 42.083 1.00 102.44 165 PRO D C 1
ATOM 3194 O O . PRO D 1 20 ? -29.520 -23.448 42.778 1.00 99.06 165 PRO D O 1
ATOM 3198 N N . HIS D 1 21 ? -30.472 -23.191 40.750 1.00 85.29 166 HIS D N 1
ATOM 3199 C CA . HIS D 1 21 ? -29.299 -23.696 40.034 1.00 66.76 166 HIS D CA 1
ATOM 3200 C C . HIS D 1 21 ? -28.737 -22.769 38.956 1.00 58.99 166 HIS D C 1
ATOM 3201 O O . HIS D 1 21 ? -29.458 -21.967 38.356 1.00 53.97 166 HIS D O 1
ATOM 3208 N N . ASP D 1 22 ? -27.437 -22.905 38.714 1.00 53.26 167 ASP D N 1
ATOM 3209 C CA . ASP D 1 22 ? -26.731 -22.113 37.711 1.00 50.69 167 ASP D CA 1
ATOM 3210 C C . ASP D 1 22 ? -27.045 -22.622 36.317 1.00 49.17 167 ASP D C 1
ATOM 3211 O O . ASP D 1 22 ? -27.485 -21.869 35.445 1.00 49.10 167 ASP D O 1
ATOM 3216 N N . ILE D 1 23 ? -26.800 -23.915 36.124 1.00 46.41 168 ILE D N 1
ATOM 3217 C CA . ILE D 1 23 ? -27.005 -24.574 34.844 1.00 44.34 168 ILE D CA 1
ATOM 3218 C C . ILE D 1 23 ? -27.759 -25.895 34.956 1.00 41.02 168 ILE D C 1
ATOM 3219 O O . ILE D 1 23 ? -27.541 -26.669 35.889 1.00 42.14 168 ILE D O 1
ATOM 3224 N N . PHE D 1 24 ? -28.644 -26.149 34.003 1.00 36.58 169 PHE D N 1
ATOM 3225 C CA . PHE D 1 24 ? -29.342 -27.422 33.949 1.00 33.62 169 PHE D CA 1
ATOM 3226 C C . PHE D 1 24 ? -28.861 -27.989 32.607 1.00 32.37 169 PHE D C 1
ATOM 3227 O O . PHE D 1 24 ? -28.423 -27.229 31.736 1.00 30.38 169 PHE D O 1
ATOM 3235 N N . ILE D 1 25 ? -28.914 -29.303 32.425 1.00 30.69 170 ILE D N 1
ATOM 3236 C CA . ILE D 1 25 ? -28.431 -29.870 31.168 1.00 30.82 170 ILE D CA 1
ATOM 3237 C C . ILE D 1 25 ? -29.455 -30.657 30.350 1.00 29.44 170 ILE D C 1
ATOM 3238 O O . ILE D 1 25 ? -29.798 -31.789 30.681 1.00 30.58 170 ILE D O 1
ATOM 3243 N N . SER D 1 26 ? -29.929 -30.060 29.269 1.00 27.68 171 SER D N 1
ATOM 3244 C CA . SER D 1 26 ? -30.885 -30.731 28.404 1.00 28.43 171 SER D CA 1
ATOM 3245 C C . SER D 1 26 ? -30.121 -31.741 27.541 1.00 27.39 171 SER D C 1
ATOM 3246 O O . SER D 1 26 ? -29.121 -31.389 26.919 1.00 24.86 171 SER D O 1
ATOM 3249 N N . HIS D 1 27 ? -30.585 -32.990 27.496 1.00 26.61 172 HIS D N 1
ATOM 3250 C CA . HIS D 1 27 ? -29.895 -34.018 26.710 1.00 26.53 172 HIS D CA 1
ATOM 3251 C C . HIS D 1 27 ? -30.716 -35.284 26.462 1.00 27.06 172 HIS D C 1
ATOM 3252 O O . HIS D 1 27 ? -31.558 -35.659 27.278 1.00 29.76 172 HIS D O 1
ATOM 3259 N N . ALA D 1 28 ? -30.457 -35.950 25.342 1.00 26.48 173 ALA D N 1
ATOM 3260 C CA . ALA D 1 28 ? -31.152 -37.192 25.039 1.00 25.52 173 ALA D CA 1
ATOM 3261 C C . ALA D 1 28 ? -30.633 -38.187 26.072 1.00 25.60 173 ALA D C 1
ATOM 3262 O O . ALA D 1 28 ? -29.458 -38.154 26.432 1.00 22.93 173 ALA D O 1
ATOM 3264 N N . TRP D 1 29 ? -31.493 -39.075 26.549 1.00 28.18 174 TRP D N 1
ATOM 3265 C CA . TRP D 1 29 ? -31.070 -40.026 27.571 1.00 30.80 174 TRP D CA 1
ATOM 3266 C C . TRP D 1 29 ? -29.772 -40.795 27.264 1.00 31.28 174 TRP D C 1
ATOM 3267 O O . TRP D 1 29 ? -28.935 -40.964 28.145 1.00 31.03 174 TRP D O 1
ATOM 3278 N N . GLU D 1 30 ? -29.588 -41.242 26.024 1.00 33.33 175 GLU D N 1
ATOM 3279 C CA . GLU D 1 30 ? -28.386 -42.008 25.666 1.00 36.82 175 GLU D CA 1
ATOM 3280 C C . GLU D 1 30 ? -27.050 -41.350 26.004 1.00 37.74 175 GLU D C 1
ATOM 3281 O O . GLU D 1 30 ? -26.047 -42.048 26.169 1.00 38.59 175 GLU D O 1
ATOM 3287 N N . ASP D 1 31 ? -27.024 -40.024 26.112 1.00 39.13 176 ASP D N 1
ATOM 3288 C CA . ASP D 1 31 ? -25.779 -39.326 26.424 1.00 40.69 176 ASP D CA 1
ATOM 3289 C C . ASP D 1 31 ? -25.570 -39.055 27.918 1.00 39.74 176 ASP D C 1
ATOM 3290 O O . ASP D 1 31 ? -24.537 -38.523 28.324 1.00 39.66 176 ASP D O 1
ATOM 3295 N N . LYS D 1 32 ? -26.536 -39.436 28.743 1.00 38.64 177 LYS D N 1
ATOM 3296 C CA . LYS D 1 32 ? -26.416 -39.187 30.172 1.00 39.21 177 LYS D CA 1
ATOM 3297 C C . LYS D 1 32 ? -25.327 -40.002 30.875 1.00 40.69 177 LYS D C 1
ATOM 3298 O O . LYS D 1 32 ? -24.562 -39.458 31.674 1.00 41.27 177 LYS D O 1
ATOM 3304 N N . ALA D 1 33 ? -25.257 -41.297 30.581 1.00 40.49 178 ALA D N 1
ATOM 3305 C CA . ALA D 1 33 ? -24.275 -42.165 31.224 1.00 42.22 178 ALA D CA 1
ATOM 3306 C C . ALA D 1 33 ? -22.823 -41.696 31.122 1.00 45.14 178 ALA D C 1
ATOM 3307 O O . ALA D 1 33 ? -22.084 -41.747 32.103 1.00 42.28 178 ALA D O 1
ATOM 3309 N N . ASP D 1 34 ? -22.408 -41.238 29.948 1.00 50.91 179 ASP D N 1
ATOM 3310 C CA . ASP D 1 34 ? -21.030 -40.805 29.781 1.00 57.98 179 ASP D CA 1
ATOM 3311 C C . ASP D 1 34 ? -20.797 -39.298 29.731 1.00 50.91 179 ASP D C 1
ATOM 3312 O O . ASP D 1 34 ? -20.433 -38.685 30.737 1.00 48.98 179 ASP D O 1
ATOM 3317 N N . PHE D 1 35 ? -21.003 -38.703 28.563 1.00 41.48 180 PHE D N 1
ATOM 3318 C CA . PHE D 1 35 ? -20.766 -37.277 28.395 1.00 33.53 180 PHE D CA 1
ATOM 3319 C C . PHE D 1 35 ? -21.396 -36.395 29.470 1.00 30.22 180 PHE D C 1
ATOM 3320 O O . PHE D 1 35 ? -20.686 -35.694 30.192 1.00 29.36 180 PHE D O 1
ATOM 3328 N N . VAL D 1 36 ? -22.721 -36.426 29.586 1.00 27.59 181 VAL D N 1
ATOM 3329 C CA . VAL D 1 36 ? -23.393 -35.586 30.566 1.00 27.56 181 VAL D CA 1
ATOM 3330 C C . VAL D 1 36 ? -22.776 -35.635 31.961 1.00 31.52 181 VAL D C 1
ATOM 3331 O O . VAL D 1 36 ? -22.254 -34.623 32.436 1.00 32.79 181 VAL D O 1
ATOM 3335 N N . GLU D 1 37 ? -22.813 -36.791 32.621 1.00 34.55 182 GLU D N 1
ATOM 3336 C CA . GLU D 1 37 ? -22.240 -36.874 33.964 1.00 38.60 182 GLU D CA 1
ATOM 3337 C C . GLU D 1 37 ? -20.781 -36.426 34.055 1.00 35.10 182 GLU D C 1
ATOM 3338 O O . GLU D 1 37 ? -20.381 -35.850 35.058 1.00 35.36 182 GLU D O 1
ATOM 3344 N N . ALA D 1 38 ? -19.982 -36.669 33.024 1.00 31.01 183 ALA D N 1
ATOM 3345 C CA . ALA D 1 38 ? -18.608 -36.197 33.079 1.00 27.58 183 ALA D CA 1
ATOM 3346 C C . ALA D 1 38 ? -18.724 -34.674 33.087 1.00 29.66 183 ALA D C 1
ATOM 3347 O O . ALA D 1 38 ? -18.236 -34.010 34.000 1.00 29.50 183 ALA D O 1
ATOM 3349 N N . LEU D 1 39 ? -19.406 -34.137 32.077 1.00 32.03 184 LEU D N 1
ATOM 3350 C CA . LEU D 1 39 ? -19.612 -32.701 31.940 1.00 35.55 184 LEU D CA 1
ATOM 3351 C C . LEU D 1 39 ? -20.120 -32.048 33.217 1.00 38.57 184 LEU D C 1
ATOM 3352 O O . LEU D 1 39 ? -19.608 -31.012 33.637 1.00 38.09 184 LEU D O 1
ATOM 3357 N N . ALA D 1 40 ? -21.137 -32.651 33.824 1.00 40.64 185 ALA D N 1
ATOM 3358 C CA . ALA D 1 40 ? -21.717 -32.108 35.048 1.00 43.58 185 ALA D CA 1
ATOM 3359 C C . ALA D 1 40 ? -20.719 -32.110 36.201 1.00 46.24 185 ALA D C 1
ATOM 3360 O O . ALA D 1 40 ? -20.597 -31.116 36.920 1.00 46.60 185 ALA D O 1
ATOM 3362 N N . HIS D 1 41 ? -20.007 -33.219 36.383 1.00 49.53 186 HIS D N 1
ATOM 3363 C CA . HIS D 1 41 ? -19.023 -33.295 37.453 1.00 52.73 186 HIS D CA 1
ATOM 3364 C C . HIS D 1 41 ? -17.859 -32.351 37.180 1.00 47.42 186 HIS D C 1
ATOM 3365 O O . HIS D 1 41 ? -17.345 -31.711 38.094 1.00 43.77 186 HIS D O 1
ATOM 3372 N N . THR D 1 42 ? -17.448 -32.253 35.922 1.00 42.87 187 THR D N 1
ATOM 3373 C CA . THR D 1 42 ? -16.364 -31.350 35.564 1.00 41.05 187 THR D CA 1
ATOM 3374 C C . THR D 1 42 ? -16.790 -29.920 35.899 1.00 40.48 187 THR D C 1
ATOM 3375 O O . THR D 1 42 ? -15.971 -29.107 36.322 1.00 39.70 187 THR D O 1
ATOM 3379 N N . LEU D 1 43 ? -18.075 -29.620 35.707 1.00 41.14 188 LEU D N 1
ATOM 3380 C CA . LEU D 1 43 ? -18.615 -28.290 35.993 1.00 43.01 188 LEU D CA 1
ATOM 3381 C C . LEU D 1 43 ? -18.669 -28.018 37.488 1.00 44.65 188 LEU D C 1
ATOM 3382 O O . LEU D 1 43 ? -18.501 -26.883 37.928 1.00 46.85 188 LEU D O 1
ATOM 3387 N N . ARG D 1 44 ? -18.912 -29.059 38.271 1.00 45.62 189 ARG D N 1
ATOM 3388 C CA . ARG D 1 44 ? -18.979 -28.896 39.716 1.00 45.87 189 ARG D CA 1
ATOM 3389 C C . ARG D 1 44 ? -17.587 -28.689 40.335 1.00 45.07 189 ARG D C 1
ATOM 3390 O O . ARG D 1 44 ? -17.427 -27.881 41.254 1.00 46.96 189 ARG D O 1
ATOM 3398 N N . ALA D 1 45 ? -16.582 -29.396 39.817 1.00 42.02 190 ALA D N 1
ATOM 3399 C CA . ALA D 1 45 ? -15.219 -29.255 40.321 1.00 39.35 190 ALA D CA 1
ATOM 3400 C C . ALA D 1 45 ? -14.684 -27.870 39.967 1.00 41.62 190 ALA D C 1
ATOM 3401 O O . ALA D 1 45 ? -13.526 -27.550 40.236 1.00 44.41 190 ALA D O 1
ATOM 3403 N N . ALA D 1 46 ? -15.537 -27.057 39.349 1.00 44.13 191 ALA D N 1
ATOM 3404 C CA . ALA D 1 46 ? -15.181 -25.694 38.958 1.00 45.90 191 ALA D CA 1
ATOM 3405 C C . ALA D 1 46 ? -16.059 -24.711 39.736 1.00 46.81 191 ALA D C 1
ATOM 3406 O O . ALA D 1 46 ? -15.976 -23.497 39.547 1.00 48.69 191 ALA D O 1
ATOM 3408 N N . GLY D 1 47 ? -16.909 -25.256 40.601 1.00 47.66 192 GLY D N 1
ATOM 3409 C CA . GLY D 1 47 ? -17.768 -24.431 41.430 1.00 46.88 192 GLY D CA 1
ATOM 3410 C C . GLY D 1 47 ? -19.147 -24.056 40.927 1.00 46.23 192 GLY D C 1
ATOM 3411 O O . GLY D 1 47 ? -19.777 -23.167 41.486 1.00 46.42 192 GLY D O 1
ATOM 3412 N N . ALA D 1 48 ? -19.642 -24.710 39.889 1.00 45.41 193 ALA D N 1
ATOM 3413 C CA . ALA D 1 48 ? -20.968 -24.367 39.393 1.00 45.86 193 ALA D CA 1
ATOM 3414 C C . ALA D 1 48 ? -22.067 -25.248 39.999 1.00 49.89 193 ALA D C 1
ATOM 3415 O O . ALA D 1 48 ? -21.826 -26.401 40.378 1.00 49.33 193 ALA D O 1
ATOM 3417 N N . GLU D 1 49 ? -23.268 -24.683 40.100 1.00 55.49 194 GLU D N 1
ATOM 3418 C CA . GLU D 1 49 ? -24.432 -25.393 40.620 1.00 61.72 194 GLU D CA 1
ATOM 3419 C C . GLU D 1 49 ? -25.142 -26.021 39.417 1.00 57.44 194 GLU D C 1
ATOM 3420 O O . GLU D 1 49 ? -25.729 -25.309 38.601 1.00 55.00 194 GLU D O 1
ATOM 3426 N N . VAL D 1 50 ? -25.089 -27.350 39.311 1.00 52.13 195 VAL D N 1
ATOM 3427 C CA . VAL D 1 50 ? -25.694 -28.059 38.183 1.00 48.76 195 VAL D CA 1
ATOM 3428 C C . VAL D 1 50 ? -26.612 -29.197 38.606 1.00 49.28 195 VAL D C 1
ATOM 3429 O O . VAL D 1 50 ? -26.393 -29.824 39.639 1.00 54.56 195 VAL D O 1
ATOM 3433 N N . TRP D 1 51 ? -27.639 -29.457 37.801 1.00 48.39 196 TRP D N 1
ATOM 3434 C CA . TRP D 1 51 ? -28.562 -30.569 38.040 1.00 46.75 196 TRP D CA 1
ATOM 3435 C C . TRP D 1 51 ? -29.012 -31.046 36.657 1.00 43.90 196 TRP D C 1
ATOM 3436 O O . TRP D 1 51 ? -29.040 -30.249 35.715 1.00 40.62 196 TRP D O 1
ATOM 3447 N N . TYR D 1 52 ? -29.337 -32.335 36.520 1.00 40.78 197 TYR D N 1
ATOM 3448 C CA . TYR D 1 52 ? -29.712 -32.864 35.205 1.00 39.09 197 TYR D CA 1
ATOM 3449 C C . TYR D 1 52 ? -30.624 -34.105 35.158 1.00 39.43 197 TYR D C 1
ATOM 3450 O O . TYR D 1 52 ? -31.089 -34.488 34.079 1.00 36.13 197 TYR D O 1
ATOM 3459 N N . ASP D 1 53 ? -30.883 -34.737 36.300 1.00 40.53 198 ASP D N 1
ATOM 3460 C CA . ASP D 1 53 ? -31.731 -35.931 36.308 1.00 42.25 198 ASP D CA 1
ATOM 3461 C C . ASP D 1 53 ? -33.111 -35.729 35.670 1.00 42.63 198 ASP D C 1
ATOM 3462 O O . ASP D 1 53 ? -33.658 -36.651 35.066 1.00 41.17 198 ASP D O 1
ATOM 3467 N N . ASP D 1 54 ? -33.672 -34.528 35.798 1.00 42.47 199 ASP D N 1
ATOM 3468 C CA . ASP D 1 54 ? -34.990 -34.253 35.233 1.00 43.58 199 ASP D CA 1
ATOM 3469 C C . ASP D 1 54 ? -34.952 -33.751 33.800 1.00 42.26 199 ASP D C 1
ATOM 3470 O O . ASP D 1 54 ? -35.977 -33.293 33.288 1.00 39.79 199 ASP D O 1
ATOM 3475 N N . PHE D 1 55 ? -33.798 -33.841 33.143 1.00 40.96 200 PHE D N 1
ATOM 3476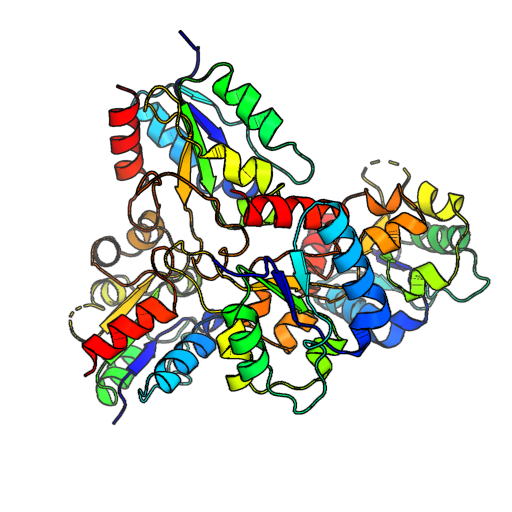 C CA . PHE D 1 55 ? -33.702 -33.326 31.783 1.00 41.56 200 PHE D CA 1
ATOM 3477 C C . PHE D 1 55 ? -33.236 -34.285 30.688 1.00 42.28 200 PHE D C 1
ATOM 3478 O O . PHE D 1 55 ? -32.817 -33.850 29.615 1.00 45.08 200 PHE D O 1
ATOM 3486 N N . SER D 1 56 ? -33.299 -35.585 30.954 1.00 40.66 201 SER D N 1
ATOM 3487 C CA . SER D 1 56 ? -32.932 -36.570 29.948 1.00 38.87 201 SER D CA 1
ATOM 3488 C C . SER D 1 56 ? -34.141 -36.632 29.022 1.00 39.20 201 SER D C 1
ATOM 3489 O O . SER D 1 56 ? -35.268 -36.809 29.475 1.00 42.88 201 SER D O 1
ATOM 3492 N N . LEU D 1 57 ? -33.915 -36.483 27.729 1.00 37.53 202 LEU D N 1
ATOM 3493 C CA . LEU D 1 57 ? -35.013 -36.504 26.789 1.00 34.50 202 LEU D CA 1
ATOM 3494 C C . LEU D 1 57 ? -35.204 -37.901 26.222 1.00 35.76 202 LEU D C 1
ATOM 3495 O O . LEU D 1 57 ? -34.242 -38.552 25.804 1.00 32.34 202 LEU D O 1
ATOM 3500 N N . ARG D 1 58 ? -36.452 -38.361 26.236 1.00 38.56 203 ARG D N 1
ATOM 3501 C CA . ARG D 1 58 ? -36.818 -39.676 25.716 1.00 42.35 203 ARG D CA 1
ATOM 3502 C C . ARG D 1 58 ? -37.896 -39.511 24.651 1.00 39.13 203 ARG D C 1
ATOM 3503 O O . ARG D 1 58 ? -38.619 -38.516 24.644 1.00 40.68 203 ARG D O 1
ATOM 3511 N N . PRO D 1 59 ? -38.024 -40.489 23.739 1.00 37.61 204 PRO D N 1
ATOM 3512 C CA . PRO D 1 59 ? -39.036 -40.399 22.679 1.00 37.98 204 PRO D CA 1
ATOM 3513 C C . PRO D 1 59 ? -40.420 -40.124 23.247 1.00 41.87 204 PRO D C 1
ATOM 3514 O O . PRO D 1 59 ? -40.960 -40.936 23.988 1.00 42.22 204 PRO D O 1
ATOM 3518 N N . GLY D 1 60 ? -40.985 -38.973 22.902 1.00 47.74 205 GLY D N 1
ATOM 3519 C CA . GLY D 1 60 ? -42.304 -38.627 23.397 1.00 55.40 205 GLY D CA 1
ATOM 3520 C C . GLY D 1 60 ? -42.305 -37.470 24.380 1.00 57.96 205 GLY D C 1
ATOM 3521 O O . GLY D 1 60 ? -43.354 -37.083 24.890 1.00 61.80 205 GLY D O 1
ATOM 3522 N N . ASP D 1 61 ? -41.132 -36.914 24.652 1.00 58.65 206 ASP D N 1
ATOM 3523 C CA . ASP D 1 61 ? -41.025 -35.796 25.575 1.00 57.10 206 ASP D CA 1
ATOM 3524 C C . ASP D 1 61 ? -41.138 -34.492 24.804 1.00 57.27 206 ASP D C 1
ATOM 3525 O O . ASP D 1 61 ? -40.829 -34.440 23.612 1.00 57.63 206 ASP D O 1
ATOM 3530 N N . SER D 1 62 ? -41.583 -33.442 25.485 1.00 56.32 207 SER D N 1
ATOM 3531 C CA . SER D 1 62 ? -41.732 -32.128 24.866 1.00 54.51 207 SER D CA 1
ATOM 3532 C C . SER D 1 62 ? -40.500 -31.256 25.091 1.00 50.61 207 SER D C 1
ATOM 3533 O O . SER D 1 62 ? -40.346 -30.646 26.156 1.00 49.51 207 SER D O 1
ATOM 3536 N N . LEU D 1 63 ? -39.633 -31.187 24.084 1.00 44.68 208 LEU D N 1
ATOM 3537 C CA . LEU D 1 63 ? -38.417 -30.391 24.187 1.00 38.62 208 LEU D CA 1
ATOM 3538 C C . LEU D 1 63 ? -38.718 -29.017 24.758 1.00 39.72 208 LEU D C 1
ATOM 3539 O O . LEU D 1 63 ? -38.068 -28.580 25.700 1.00 35.86 208 LEU D O 1
ATOM 3544 N N . ARG D 1 64 ? -39.712 -28.343 24.187 1.00 45.01 209 ARG D N 1
ATOM 3545 C CA . ARG D 1 64 ? -40.097 -27.009 24.639 1.00 51.14 209 ARG D CA 1
ATOM 3546 C C . ARG D 1 64 ? -40.417 -27.039 26.131 1.00 51.86 209 ARG D C 1
ATOM 3547 O O . ARG D 1 64 ? -39.859 -26.263 26.911 1.00 48.34 209 ARG D O 1
ATOM 3555 N N . ARG D 1 65 ? -41.308 -27.946 26.524 1.00 53.36 210 ARG D N 1
ATOM 3556 C CA . ARG D 1 65 ? -41.705 -28.077 27.922 1.00 54.04 210 ARG D CA 1
ATOM 3557 C C . ARG D 1 65 ? -40.465 -28.200 28.804 1.00 46.99 210 ARG D C 1
ATOM 3558 O O . ARG D 1 65 ? -40.211 -27.348 29.656 1.00 39.47 210 ARG D O 1
ATOM 3566 N N . SER D 1 66 ? -39.702 -29.269 28.586 1.00 42.79 211 SER D N 1
ATOM 3567 C CA . SER D 1 66 ? -38.483 -29.532 29.340 1.00 40.52 211 SER D CA 1
ATOM 3568 C C . SER D 1 66 ? -37.633 -28.274 29.517 1.00 39.09 211 SER D C 1
ATOM 3569 O O . SER D 1 66 ? -37.368 -27.849 30.650 1.00 35.23 211 SER D O 1
ATOM 3572 N N . ILE D 1 67 ? -37.215 -27.687 28.393 1.00 38.60 212 ILE D N 1
ATOM 3573 C CA . ILE D 1 67 ? -36.386 -26.481 28.386 1.00 40.48 212 ILE D CA 1
ATOM 3574 C C . ILE D 1 67 ? -36.877 -25.378 29.330 1.00 45.86 212 ILE D C 1
ATOM 3575 O O . ILE D 1 67 ? -36.079 -24.767 30.045 1.00 44.93 212 ILE D O 1
ATOM 3580 N N . ASP D 1 68 ? -38.180 -25.109 29.333 1.00 53.30 213 ASP D N 1
ATOM 3581 C CA . ASP D 1 68 ? -38.711 -24.073 30.213 1.00 61.19 213 ASP D CA 1
ATOM 3582 C C . ASP D 1 68 ? -38.569 -24.461 31.682 1.00 59.26 213 ASP D C 1
ATOM 3583 O O . ASP D 1 68 ? -38.141 -23.644 32.505 1.00 57.91 213 ASP D O 1
ATOM 3588 N N . LYS D 1 69 ? -38.916 -25.704 32.012 1.00 56.01 214 LYS D N 1
ATOM 3589 C CA . LYS D 1 69 ? -38.787 -26.160 33.388 1.00 52.18 214 LYS D CA 1
ATOM 3590 C C . LYS D 1 69 ? -37.376 -25.843 33.860 1.00 49.72 214 LYS D C 1
ATOM 3591 O O . LYS D 1 69 ? -37.166 -25.457 35.007 1.00 50.01 214 LYS D O 1
ATOM 3597 N N . GLY D 1 70 ? -36.408 -26.010 32.967 1.00 48.71 215 GLY D N 1
ATOM 3598 C CA . GLY D 1 70 ? -35.031 -25.722 33.315 1.00 48.55 215 GLY D CA 1
ATOM 3599 C C . GLY D 1 70 ? -34.805 -24.239 33.569 1.00 49.72 215 GLY D C 1
ATOM 3600 O O . GLY D 1 70 ? -34.347 -23.850 34.649 1.00 48.29 215 GLY D O 1
ATOM 3601 N N . LEU D 1 71 ? -35.131 -23.412 32.575 1.00 50.36 216 LEU D N 1
ATOM 3602 C CA . LEU D 1 71 ? -34.961 -21.960 32.667 1.00 52.71 216 LEU D CA 1
ATOM 3603 C C . LEU D 1 71 ? -35.757 -21.348 33.815 1.00 55.88 216 LEU D C 1
ATOM 3604 O O . LEU D 1 71 ? -35.358 -20.334 34.385 1.00 59.52 216 LEU D O 1
ATOM 3609 N N . GLY D 1 72 ? -36.884 -21.969 34.147 1.00 58.18 217 GLY D N 1
ATOM 3610 C CA . GLY D 1 72 ? -37.706 -21.467 35.227 1.00 56.67 217 GLY D CA 1
ATOM 3611 C C . GLY D 1 72 ? -37.175 -21.878 36.587 1.00 56.91 217 GLY D C 1
ATOM 3612 O O . GLY D 1 72 ? -37.922 -21.913 37.564 1.00 56.07 217 GLY D O 1
ATOM 3613 N N . SER D 1 73 ? -35.886 -22.192 36.662 1.00 57.03 218 SER D N 1
ATOM 3614 C CA . SER D 1 73 ? -35.289 -22.603 37.930 1.00 57.47 218 SER D CA 1
ATOM 3615 C C . SER D 1 73 ? -33.768 -22.602 37.862 1.00 54.25 218 SER D C 1
ATOM 3616 O O . SER D 1 73 ? -33.091 -22.886 38.851 1.00 52.98 218 SER D O 1
ATOM 3619 N N . SER D 1 74 ? -33.240 -22.286 36.684 1.00 51.19 219 SER D N 1
ATOM 3620 C CA . SER D 1 74 ? -31.796 -22.236 36.469 1.00 48.04 219 SER D CA 1
ATOM 3621 C C . SER D 1 74 ? -31.456 -20.952 35.746 1.00 46.65 219 SER D C 1
ATOM 3622 O O . SER D 1 74 ? -32.296 -20.376 35.053 1.00 47.18 219 SER D O 1
ATOM 3625 N N . ARG D 1 75 ? -30.223 -20.501 35.903 1.00 45.93 220 ARG D N 1
ATOM 3626 C CA . ARG D 1 75 ? -29.802 -19.289 35.229 1.00 44.66 220 ARG D CA 1
ATOM 3627 C C . ARG D 1 75 ? -29.565 -19.597 33.749 1.00 43.59 220 ARG D C 1
ATOM 3628 O O . ARG D 1 75 ? -30.065 -18.892 32.874 1.00 40.45 220 ARG D O 1
ATOM 3636 N N . PHE D 1 76 ? -28.822 -20.665 33.472 1.00 42.44 221 PHE D N 1
ATOM 3637 C CA . PHE D 1 76 ? -28.525 -21.049 32.093 1.00 42.69 221 PHE D CA 1
ATOM 3638 C C . PHE D 1 76 ? -28.842 -22.509 31.792 1.00 41.10 221 PHE D C 1
ATOM 3639 O O . PHE D 1 76 ? -28.936 -23.346 32.689 1.00 43.26 221 PHE D O 1
ATOM 3647 N N . GLY D 1 77 ? -28.986 -22.805 30.508 1.00 39.42 222 GLY D N 1
ATOM 3648 C CA . GLY D 1 77 ? -29.260 -24.159 30.085 1.00 33.86 222 GLY D CA 1
ATOM 3649 C C . GLY D 1 77 ? -28.294 -24.597 29.003 1.00 32.22 222 GLY D C 1
ATOM 3650 O O . GLY D 1 77 ? -28.088 -23.902 28.004 1.00 31.27 222 GLY D O 1
ATOM 3651 N N . ILE D 1 78 ? -27.678 -25.750 29.213 1.00 30.47 223 ILE D N 1
ATOM 3652 C CA . ILE D 1 78 ? -26.750 -26.309 28.249 1.00 28.06 223 ILE D CA 1
ATOM 3653 C C . ILE D 1 78 ? -27.546 -27.354 27.493 1.00 26.46 223 ILE D C 1
ATOM 3654 O O . ILE D 1 78 ? -28.240 -28.148 28.112 1.00 28.34 223 ILE D O 1
ATOM 3659 N N . VAL D 1 79 ? -27.487 -27.350 26.169 1.00 24.20 224 VAL D N 1
ATOM 3660 C CA . VAL D 1 79 ? -28.201 -28.371 25.411 1.00 23.09 224 VAL D CA 1
ATOM 3661 C C . VAL D 1 79 ? -27.163 -29.142 24.626 1.00 23.18 224 VAL D C 1
ATOM 3662 O O . VAL D 1 79 ? -26.478 -28.569 23.769 1.00 23.59 224 VAL D O 1
ATOM 3666 N N . VAL D 1 80 ? -27.035 -30.433 24.928 1.00 23.14 225 VAL D N 1
ATOM 3667 C CA . VAL D 1 80 ? -26.066 -31.287 24.246 1.00 22.81 225 VAL D CA 1
ATOM 3668 C C . VAL D 1 80 ? -26.654 -31.745 22.922 1.00 23.41 225 VAL D C 1
ATOM 3669 O O . VAL D 1 80 ? -27.537 -32.601 22.899 1.00 24.57 225 VAL D O 1
ATOM 3673 N N . LEU D 1 81 ? -26.181 -31.157 21.824 1.00 25.92 226 LEU D N 1
ATOM 3674 C CA . LEU D 1 81 ? -26.655 -31.532 20.489 1.00 27.64 226 LEU D CA 1
ATOM 3675 C C . LEU D 1 81 ? -25.796 -32.659 19.919 1.00 28.82 226 LEU D C 1
ATOM 3676 O O . LEU D 1 81 ? -24.645 -32.439 19.524 1.00 29.90 226 LEU D O 1
ATOM 3681 N N . SER D 1 82 ? -26.355 -33.861 19.868 1.00 28.92 227 SER D N 1
ATOM 3682 C CA . SER D 1 82 ? -25.627 -35.009 19.337 1.00 29.80 227 SER D CA 1
ATOM 3683 C C . SER D 1 82 ? -26.518 -35.825 18.415 1.00 29.26 227 SER D C 1
ATOM 3684 O O . SER D 1 82 ? -27.666 -35.444 18.156 1.00 27.48 227 SER D O 1
ATOM 3687 N N . THR D 1 83 ? -25.995 -36.944 17.919 1.00 28.86 228 THR D N 1
ATOM 3688 C CA . THR D 1 83 ? -26.780 -37.796 17.036 1.00 29.10 228 THR D CA 1
ATOM 3689 C C . THR D 1 83 ? -28.020 -38.269 17.783 1.00 30.07 228 THR D C 1
ATOM 3690 O O . THR D 1 83 ? -29.135 -38.135 17.288 1.00 28.91 228 THR D O 1
ATOM 3694 N N . HIS D 1 84 ? -27.823 -38.805 18.981 1.00 33.16 229 HIS D N 1
ATOM 3695 C CA . HIS D 1 84 ? -28.941 -39.283 19.789 1.00 36.37 229 HIS D CA 1
ATOM 3696 C C . HIS D 1 84 ? -29.983 -38.196 20.042 1.00 34.50 229 HIS D C 1
ATOM 3697 O O . HIS D 1 84 ? -31.174 -38.485 20.163 1.00 33.17 229 HIS D O 1
ATOM 3704 N N . PHE D 1 85 ? -29.543 -36.944 20.124 1.00 32.36 230 PHE D N 1
ATOM 3705 C CA . PHE D 1 85 ? -30.475 -35.861 20.368 1.00 30.54 230 PHE D CA 1
ATOM 3706 C C . PHE D 1 85 ? -31.356 -35.575 19.149 1.00 32.26 230 PHE D C 1
ATOM 3707 O O . PHE D 1 85 ? -32.537 -35.254 19.297 1.00 36.87 230 PHE D O 1
ATOM 3715 N N . PHE D 1 86 ? -30.805 -35.692 17.946 1.00 33.11 231 PHE D N 1
ATOM 3716 C CA . PHE D 1 86 ? -31.600 -35.436 16.747 1.00 33.74 231 PHE D CA 1
ATOM 3717 C C . PHE D 1 86 ? -32.488 -36.609 16.369 1.00 35.47 231 PHE D C 1
ATOM 3718 O O . PHE D 1 86 ? -33.573 -36.410 15.824 1.00 34.18 231 PHE D O 1
ATOM 3726 N N . LYS D 1 87 ? -32.034 -37.824 16.672 1.00 38.39 232 LYS D N 1
ATOM 3727 C CA . LYS D 1 87 ? -32.798 -39.031 16.376 1.00 41.45 232 LYS D CA 1
ATOM 3728 C C . LYS D 1 87 ? -34.146 -38.977 17.084 1.00 40.19 232 LYS D C 1
ATOM 3729 O O . LYS D 1 87 ? -35.083 -39.685 16.719 1.00 40.78 232 LYS D O 1
ATOM 3735 N N . LYS D 1 88 ? -34.241 -38.139 18.106 1.00 38.46 233 LYS D N 1
ATOM 3736 C CA . LYS D 1 88 ? -35.485 -37.993 18.847 1.00 37.82 233 LYS D CA 1
ATOM 3737 C C . LYS D 1 88 ? -36.539 -37.331 17.955 1.00 39.45 233 LYS D C 1
ATOM 3738 O O . LYS D 1 88 ? -37.690 -37.165 18.359 1.00 40.24 233 LYS D O 1
ATOM 3744 N N . GLU D 1 89 ? -36.125 -36.957 16.744 1.00 40.73 234 GLU D N 1
ATOM 3745 C CA . GLU D 1 89 ? -36.988 -36.315 15.748 1.00 41.73 234 GLU D CA 1
ATOM 3746 C C . GLU D 1 89 ? -37.896 -35.214 16.270 1.00 40.95 234 GLU D C 1
ATOM 3747 O O . GLU D 1 89 ? -39.113 -35.289 16.155 1.00 37.43 234 GLU D O 1
ATOM 3753 N N . TRP D 1 90 ? -37.289 -34.178 16.825 1.00 43.16 235 TRP D N 1
ATOM 3754 C CA . TRP D 1 90 ? -38.030 -33.048 17.361 1.00 45.35 235 TRP D CA 1
ATOM 3755 C C . TRP D 1 90 ? -38.744 -32.263 16.262 1.00 48.12 235 TRP D C 1
ATOM 3756 O O . TRP D 1 90 ? -38.438 -32.412 15.077 1.00 46.72 235 TRP D O 1
ATOM 3767 N N . PRO D 1 91 ? -39.732 -31.434 16.645 1.00 54.83 236 PRO D N 1
ATOM 3768 C CA . PRO D 1 91 ? -40.485 -30.611 15.691 1.00 59.38 236 PRO D CA 1
ATOM 3769 C C . PRO D 1 91 ? -39.632 -29.399 15.311 1.00 65.69 236 PRO D C 1
ATOM 3770 O O . PRO D 1 91 ? -39.083 -28.722 16.184 1.00 69.87 236 PRO D O 1
ATOM 3774 N N . GLN D 1 92 ? -39.524 -29.136 14.012 1.00 71.18 237 GLN D N 1
ATOM 3775 C CA . GLN D 1 92 ? -38.730 -28.020 13.491 1.00 74.99 237 GLN D CA 1
ATOM 3776 C C . GLN D 1 92 ? -38.802 -26.694 14.266 1.00 75.18 237 GLN D C 1
ATOM 3777 O O . GLN D 1 92 ? -37.769 -26.070 14.513 1.00 76.71 237 GLN D O 1
ATOM 3783 N N . LYS D 1 93 ? -40.006 -26.259 14.642 1.00 74.66 238 LYS D N 1
ATOM 3784 C CA . LYS D 1 93 ? -40.167 -24.994 15.366 1.00 70.17 238 LYS D CA 1
ATOM 3785 C C . LYS D 1 93 ? -39.465 -24.944 16.717 1.00 63.83 238 LYS D C 1
ATOM 3786 O O . LYS D 1 93 ? -38.751 -23.982 17.013 1.00 58.30 238 LYS D O 1
ATOM 3792 N N . GLU D 1 94 ? -39.675 -25.974 17.535 1.00 59.45 239 GLU D N 1
ATOM 3793 C CA . GLU D 1 94 ? -39.053 -26.057 18.855 1.00 56.35 239 GLU D CA 1
ATOM 3794 C C . GLU D 1 94 ? -37.537 -25.889 18.755 1.00 53.74 239 GLU D C 1
ATOM 3795 O O . GLU D 1 94 ? -36.922 -25.209 19.582 1.00 48.80 239 GLU D O 1
ATOM 3801 N N . LEU D 1 95 ? -36.948 -26.509 17.735 1.00 52.36 240 LEU D N 1
ATOM 3802 C CA . LEU D 1 95 ? -35.509 -26.432 17.503 1.00 54.19 240 LEU D CA 1
ATOM 3803 C C . LEU D 1 95 ? -35.063 -25.023 17.146 1.00 59.76 240 LEU D C 1
ATOM 3804 O O . LEU D 1 95 ? -34.146 -24.487 17.762 1.00 63.24 240 LEU D O 1
ATOM 3809 N N . ASP D 1 96 ? -35.701 -24.436 16.137 1.00 65.59 241 ASP D N 1
ATOM 3810 C CA . ASP D 1 96 ? -35.359 -23.088 15.700 1.00 71.40 241 ASP D CA 1
ATOM 3811 C C . ASP D 1 96 ? -35.647 -22.061 16.783 1.00 75.06 241 ASP D C 1
ATOM 3812 O O . ASP D 1 96 ? -34.830 -21.176 17.043 1.00 79.53 241 ASP D O 1
ATOM 3817 N N . GLY D 1 97 ? -36.809 -22.185 17.416 1.00 76.31 242 GLY D N 1
ATOM 3818 C CA . GLY D 1 97 ? -37.180 -21.251 18.464 1.00 74.09 242 GLY D CA 1
ATOM 3819 C C . GLY D 1 97 ? -36.454 -21.509 19.768 1.00 71.23 242 GLY D C 1
ATOM 3820 O O . GLY D 1 97 ? -36.649 -20.792 20.749 1.00 72.35 242 GLY D O 1
ATOM 3821 N N . LEU D 1 98 ? -35.601 -22.527 19.771 1.00 70.64 243 LEU D N 1
ATOM 3822 C CA . LEU D 1 98 ? -34.843 -22.906 20.958 1.00 68.22 243 LEU D CA 1
ATOM 3823 C C . LEU D 1 98 ? -33.726 -21.929 21.311 1.00 72.86 243 LEU D C 1
ATOM 3824 O O . LEU D 1 98 ? -33.175 -21.990 22.406 1.00 67.87 243 LEU D O 1
ATOM 3829 N N . PHE D 1 99 ? -33.396 -21.023 20.398 1.00 80.04 244 PHE D N 1
ATOM 3830 C CA . PHE D 1 99 ? -32.318 -20.071 20.653 1.00 93.66 244 PHE D CA 1
ATOM 3831 C C . PHE D 1 99 ? -32.722 -18.602 20.620 1.00 97.96 244 PHE D C 1
ATOM 3832 O O . PHE D 1 99 ? -31.867 -17.721 20.704 1.00 102.95 244 PHE D O 1
ATOM 3840 N N . GLN D 1 100 ? -34.016 -18.333 20.505 1.00 101.93 245 GLN D N 1
ATOM 3841 C CA . GLN D 1 100 ? -34.488 -16.958 20.459 1.00 100.59 245 GLN D CA 1
ATOM 3842 C C . GLN D 1 100 ? -35.021 -16.518 21.813 1.00 93.71 245 GLN D C 1
ATOM 3843 O O . GLN D 1 100 ? -35.406 -17.347 22.632 1.00 86.28 245 GLN D O 1
ATOM 3849 N N . ARG D 1 106 ? -26.674 -12.834 24.185 1.00 88.74 251 ARG D N 1
ATOM 3850 C CA . ARG D 1 106 ? -27.487 -12.561 25.361 1.00 83.31 251 ARG D CA 1
ATOM 3851 C C . ARG D 1 106 ? -28.515 -13.655 25.630 1.00 80.41 251 ARG D C 1
ATOM 3852 O O . ARG D 1 106 ? -29.410 -13.470 26.452 1.00 85.73 251 ARG D O 1
ATOM 3860 N N . SER D 1 107 ? -28.389 -14.787 24.940 1.00 73.87 252 SER D N 1
ATOM 3861 C CA . SER D 1 107 ? -29.320 -15.902 25.122 1.00 60.40 252 SER D CA 1
ATOM 3862 C C . SER D 1 107 ? -28.995 -16.661 26.410 1.00 53.93 252 SER D C 1
ATOM 3863 O O . SER D 1 107 ? -27.885 -16.566 26.935 1.00 47.40 252 SER D O 1
ATOM 3866 N N . ARG D 1 108 ? -29.963 -17.416 26.916 1.00 48.22 253 ARG D N 1
ATOM 3867 C CA . ARG D 1 108 ? -29.775 -18.159 28.159 1.00 47.77 253 ARG D CA 1
ATOM 3868 C C . ARG D 1 108 ? -29.483 -19.636 27.939 1.00 48.11 253 ARG D C 1
ATOM 3869 O O . ARG D 1 108 ? -29.069 -20.334 28.862 1.00 49.26 253 ARG D O 1
ATOM 3877 N N . ILE D 1 109 ? -29.705 -20.110 26.720 1.00 47.88 254 ILE D N 1
ATOM 3878 C CA . ILE D 1 109 ? -29.441 -21.500 26.385 1.00 47.62 254 ILE D CA 1
ATOM 3879 C C . ILE D 1 109 ? -28.127 -21.603 25.621 1.00 43.29 254 ILE D C 1
ATOM 3880 O O . ILE D 1 109 ? -27.941 -20.966 24.582 1.00 42.83 254 ILE D O 1
ATOM 3885 N N . LEU D 1 110 ? -27.221 -22.418 26.146 1.00 37.83 255 LEU D N 1
ATOM 3886 C CA . LEU D 1 110 ? -25.905 -22.587 25.553 1.00 31.00 255 LEU D CA 1
ATOM 3887 C C . LEU D 1 110 ? -25.721 -23.985 24.960 1.00 27.87 255 LEU D C 1
ATOM 3888 O O . LEU D 1 110 ? -25.579 -24.967 25.687 1.00 27.26 255 LEU D O 1
ATOM 3893 N N . PRO D 1 111 ? -25.733 -24.095 23.625 1.00 25.44 256 PRO D N 1
ATOM 3894 C CA . PRO D 1 111 ? -25.555 -25.416 23.019 1.00 25.70 256 PRO D CA 1
ATOM 3895 C C . PRO D 1 111 ? -24.097 -25.895 22.943 1.00 26.08 256 PRO D C 1
ATOM 3896 O O . PRO D 1 111 ? -23.158 -25.100 22.887 1.00 26.82 256 PRO D O 1
ATOM 3900 N N . ILE D 1 112 ? -23.932 -27.210 22.952 1.00 26.20 257 ILE D N 1
ATOM 3901 C CA . ILE D 1 112 ? -22.624 -27.835 22.852 1.00 26.87 257 ILE D CA 1
ATOM 3902 C C . ILE D 1 112 ? -22.737 -28.912 21.778 1.00 27.01 257 ILE D C 1
ATOM 3903 O O . ILE D 1 112 ? -23.532 -29.850 21.919 1.00 27.85 257 ILE D O 1
ATOM 3908 N N . TRP D 1 113 ? -21.965 -28.780 20.706 1.00 25.27 258 TRP D N 1
ATOM 3909 C CA . TRP D 1 113 ? -21.990 -29.782 19.651 1.00 24.78 258 TRP D CA 1
ATOM 3910 C C . TRP D 1 113 ? -21.089 -30.928 20.089 1.00 26.35 258 TRP D C 1
ATOM 3911 O O . TRP D 1 113 ? -19.941 -30.719 20.510 1.00 26.61 258 TRP D O 1
ATOM 3922 N N . HIS D 1 114 ? -21.608 -32.143 19.993 1.00 25.41 259 HIS D N 1
ATOM 3923 C CA . HIS D 1 114 ? -20.836 -33.306 20.383 1.00 25.40 259 HIS D CA 1
ATOM 3924 C C . HIS D 1 114 ? -20.953 -34.428 19.356 1.00 24.23 259 HIS D C 1
ATOM 3925 O O . HIS D 1 114 ? -22.000 -35.052 19.220 1.00 26.44 259 HIS D O 1
ATOM 3932 N N . LYS D 1 115 ? -19.869 -34.659 18.626 1.00 24.54 260 LYS D N 1
ATOM 3933 C CA . LYS D 1 115 ? -19.797 -35.714 17.620 1.00 23.52 260 LYS D CA 1
ATOM 3934 C C . LYS D 1 115 ? -20.876 -35.692 16.537 1.00 23.02 260 LYS D C 1
ATOM 3935 O O . LYS D 1 115 ? -21.350 -36.745 16.122 1.00 22.36 260 LYS D O 1
ATOM 3941 N N . VAL D 1 116 ? -21.276 -34.502 16.092 1.00 22.82 261 VAL D N 1
ATOM 3942 C CA . VAL D 1 116 ? -22.261 -34.374 15.005 1.00 23.33 261 VAL D CA 1
ATOM 3943 C C . VAL D 1 116 ? -21.615 -33.571 13.879 1.00 25.28 261 VAL D C 1
ATOM 3944 O O . VAL D 1 116 ? -20.684 -32.818 14.121 1.00 28.65 261 VAL D O 1
ATOM 3948 N N . SER D 1 117 ? -22.086 -33.726 12.649 1.00 28.41 262 SER D N 1
ATOM 3949 C CA . SER D 1 117 ? -21.493 -32.957 11.551 1.00 30.55 262 SER D CA 1
ATOM 3950 C C . SER D 1 117 ? -22.379 -31.758 11.207 1.00 30.49 262 SER D C 1
ATOM 3951 O O . SER D 1 117 ? -23.575 -31.756 11.502 1.00 31.84 262 SER D O 1
ATOM 3954 N N . LYS D 1 118 ? -21.797 -30.732 10.597 1.00 31.71 263 LYS D N 1
ATOM 3955 C CA . LYS D 1 118 ? -22.578 -29.557 10.237 1.00 31.60 263 LYS D CA 1
ATOM 3956 C C . LYS D 1 118 ? -23.711 -29.985 9.299 1.00 31.78 263 LYS D C 1
ATOM 3957 O O . LYS D 1 118 ? -24.859 -29.582 9.493 1.00 28.56 263 LYS D O 1
ATOM 3963 N N . ASP D 1 119 ? -23.390 -30.821 8.309 1.00 33.55 264 ASP D N 1
ATOM 3964 C CA . ASP D 1 119 ? -24.396 -31.318 7.361 1.00 36.77 264 ASP D CA 1
ATOM 3965 C C . ASP D 1 119 ? -25.483 -32.147 8.055 1.00 38.38 264 ASP D C 1
ATOM 3966 O O . ASP D 1 119 ? -26.625 -32.204 7.595 1.00 41.27 264 ASP D O 1
ATOM 3971 N N . GLU D 1 120 ? -25.120 -32.792 9.160 1.00 38.35 265 GLU D N 1
ATOM 3972 C CA . GLU D 1 120 ? -26.053 -33.598 9.939 1.00 36.09 265 GLU D CA 1
ATOM 3973 C C . GLU D 1 120 ? -27.031 -32.640 10.632 1.00 34.46 265 GLU D C 1
ATOM 3974 O O . GLU D 1 120 ? -28.244 -32.716 10.432 1.00 35.53 265 GLU D O 1
ATOM 3980 N N . VAL D 1 121 ? -26.487 -31.728 11.433 1.00 30.49 266 VAL D N 1
ATOM 3981 C CA . VAL D 1 121 ? -27.284 -30.745 12.153 1.00 28.31 266 VAL D CA 1
ATOM 3982 C C . VAL D 1 121 ? -28.168 -29.940 11.195 1.00 32.11 266 VAL D C 1
ATOM 3983 O O . VAL D 1 121 ? -29.338 -29.672 11.483 1.00 30.17 266 VAL D O 1
ATOM 3987 N N . ALA D 1 122 ? -27.602 -29.565 10.051 1.00 35.16 267 ALA D N 1
ATOM 3988 C CA . ALA D 1 122 ? -28.319 -28.787 9.048 1.00 39.04 267 ALA D CA 1
ATOM 3989 C C . ALA D 1 122 ? -29.567 -29.473 8.488 1.00 38.56 267 ALA D C 1
ATOM 3990 O O . ALA D 1 122 ? -30.455 -28.806 7.967 1.00 40.47 267 ALA D O 1
ATOM 3992 N N . SER D 1 123 ? -29.652 -30.794 8.589 1.00 37.30 268 SER D N 1
ATOM 3993 C CA . SER D 1 123 ? -30.821 -31.466 8.045 1.00 36.53 268 SER D CA 1
ATOM 3994 C C . SER D 1 123 ? -32.009 -31.501 9.002 1.00 36.64 268 SER D C 1
ATOM 3995 O O . SER D 1 123 ? -33.072 -31.997 8.643 1.00 37.80 268 SER D O 1
ATOM 3998 N N . PHE D 1 124 ? -31.829 -30.980 10.214 1.00 35.14 269 PHE D N 1
ATOM 3999 C CA . PHE D 1 124 ? -32.907 -30.939 11.204 1.00 34.12 269 PHE D CA 1
ATOM 4000 C C . PHE D 1 124 ? -33.282 -29.484 11.470 1.00 35.92 269 PHE D C 1
ATOM 4001 O O . PHE D 1 124 ? -34.426 -29.169 11.809 1.00 37.98 269 PHE D O 1
ATOM 4009 N N . SER D 1 125 ? -32.308 -28.597 11.298 1.00 35.90 270 SER D N 1
ATOM 4010 C CA . SER D 1 125 ? -32.515 -27.175 11.523 1.00 35.61 270 SER D CA 1
ATOM 4011 C C . SER D 1 125 ? -31.376 -26.332 10.959 1.00 34.52 270 SER D C 1
ATOM 4012 O O . SER D 1 125 ? -30.357 -26.158 11.618 1.00 36.50 270 SER D O 1
ATOM 4015 N N . PRO D 1 126 ? -31.527 -25.808 9.729 1.00 34.31 271 PRO D N 1
ATOM 4016 C CA . PRO D 1 126 ? -30.478 -24.977 9.120 1.00 35.38 271 PRO D CA 1
ATOM 4017 C C . PRO D 1 126 ? -30.051 -23.842 10.052 1.00 38.35 271 PRO D C 1
ATOM 4018 O O . PRO D 1 126 ? -28.887 -23.437 10.071 1.00 38.29 271 PRO D O 1
ATOM 4022 N N . THR D 1 127 ? -31.006 -23.334 10.823 1.00 42.08 272 THR D N 1
ATOM 4023 C CA . THR D 1 127 ? -30.738 -22.264 11.775 1.00 46.95 272 THR D CA 1
ATOM 4024 C C . THR D 1 127 ? -29.696 -22.725 12.794 1.00 45.91 272 THR D C 1
ATOM 4025 O O . THR D 1 127 ? -28.593 -22.180 12.867 1.00 45.28 272 THR D O 1
ATOM 4029 N N . MET D 1 128 ? -30.073 -23.735 13.572 1.00 43.89 273 MET D N 1
ATOM 4030 C CA . MET D 1 128 ? -29.227 -24.321 14.605 1.00 40.62 273 MET D CA 1
ATOM 4031 C C . MET D 1 128 ? -27.828 -24.613 14.076 1.00 37.66 273 MET D C 1
ATOM 4032 O O . MET D 1 128 ? -26.835 -24.371 14.759 1.00 35.46 273 MET D O 1
ATOM 4037 N N . ALA D 1 129 ? -27.756 -25.124 12.850 1.00 33.48 274 ALA D N 1
ATOM 4038 C CA . ALA D 1 129 ? -26.478 -25.467 12.229 1.00 33.92 274 ALA D CA 1
ATOM 4039 C C . ALA D 1 129 ? -25.620 -24.272 11.840 1.00 37.97 274 ALA D C 1
ATOM 4040 O O . ALA D 1 129 ? -24.496 -24.450 11.364 1.00 37.97 274 ALA D O 1
ATOM 4042 N N . ASP D 1 130 ? -26.141 -23.063 12.027 1.00 44.34 275 ASP D N 1
ATOM 4043 C CA . ASP D 1 130 ? -25.386 -21.868 11.684 1.00 52.34 275 ASP D CA 1
ATOM 4044 C C . ASP D 1 130 ? -25.041 -21.024 12.898 1.00 55.84 275 ASP D C 1
ATOM 4045 O O . ASP D 1 130 ? -24.155 -20.176 12.833 1.00 55.59 275 ASP D O 1
ATOM 4050 N N . LYS D 1 131 ? -25.736 -21.246 14.007 1.00 59.40 276 LYS D N 1
ATOM 4051 C CA . LYS D 1 131 ? -25.443 -20.483 15.209 1.00 65.70 276 LYS D CA 1
ATOM 4052 C C . LYS D 1 131 ? -24.156 -21.002 15.842 1.00 66.35 276 LYS D C 1
ATOM 4053 O O . LYS D 1 131 ? -24.089 -22.164 16.243 1.00 69.98 276 LYS D O 1
ATOM 4059 N N . LEU D 1 132 ? -23.137 -20.150 15.925 1.00 64.19 277 LEU D N 1
ATOM 4060 C CA . LEU D 1 132 ? -21.879 -20.549 16.543 1.00 59.25 277 LEU D CA 1
ATOM 4061 C C . LEU D 1 132 ? -22.226 -21.048 17.950 1.00 53.05 277 LEU D C 1
ATOM 4062 O O . LEU D 1 132 ? -23.054 -20.438 18.639 1.00 53.66 277 LEU D O 1
ATOM 4067 N N . ALA D 1 133 ? -21.614 -22.162 18.359 1.00 42.84 278 ALA D N 1
ATOM 4068 C CA . ALA D 1 133 ? -21.876 -22.765 19.667 1.00 33.58 278 ALA D CA 1
ATOM 4069 C C . ALA D 1 133 ? -20.629 -23.467 20.193 1.00 30.06 278 ALA D C 1
ATOM 4070 O O . ALA D 1 133 ? -19.604 -23.485 19.520 1.00 29.94 278 ALA D O 1
ATOM 4072 N N . PHE D 1 134 ? -20.709 -24.035 21.394 1.00 27.07 279 PHE D N 1
ATOM 4073 C CA . PHE D 1 134 ? -19.573 -24.767 21.943 1.00 26.84 279 PHE D CA 1
ATOM 4074 C C . PHE D 1 134 ? -19.501 -26.081 21.175 1.00 27.38 279 PHE D C 1
ATOM 4075 O O . PHE D 1 134 ? -20.521 -26.595 20.730 1.00 26.89 279 PHE D O 1
ATOM 4083 N N . ASN D 1 135 ? -18.304 -26.637 21.032 1.00 27.60 280 ASN D N 1
ATOM 4084 C CA . ASN D 1 135 ? -18.141 -27.839 20.230 1.00 25.95 280 ASN D CA 1
ATOM 4085 C C . ASN D 1 135 ? -16.993 -28.720 20.729 1.00 25.00 280 ASN D C 1
ATOM 4086 O O . ASN D 1 135 ? -15.821 -28.353 20.597 1.00 25.27 280 ASN D O 1
ATOM 4091 N N . THR D 1 136 ? -17.328 -29.893 21.267 1.00 23.44 281 THR D N 1
ATOM 4092 C CA . THR D 1 136 ? -16.318 -30.805 21.792 1.00 21.37 281 THR D CA 1
ATOM 4093 C C . THR D 1 136 ? -15.265 -31.278 20.787 1.00 22.18 281 THR D C 1
ATOM 4094 O O . THR D 1 136 ? -14.346 -32.008 21.158 1.00 23.25 281 THR D O 1
ATOM 4098 N N . SER D 1 137 ? -15.376 -30.870 19.527 1.00 24.00 282 SER D N 1
ATOM 4099 C CA . SER D 1 137 ? -14.388 -31.292 18.542 1.00 26.62 282 SER D CA 1
ATOM 4100 C C . SER D 1 137 ? -13.344 -30.210 18.347 1.00 28.91 282 SER D C 1
ATOM 4101 O O . SER D 1 137 ? -12.284 -30.468 17.774 1.00 31.97 282 SER D O 1
ATOM 4104 N N . THR D 1 138 ? -13.642 -28.992 18.799 1.00 32.82 283 THR D N 1
ATOM 4105 C CA . THR D 1 138 ? -12.684 -27.893 18.675 1.00 36.45 283 THR D CA 1
ATOM 4106 C C . THR D 1 138 ? -12.104 -27.514 20.042 1.00 38.25 283 THR D C 1
ATOM 4107 O O . THR D 1 138 ? -10.987 -27.018 20.134 1.00 41.80 283 THR D O 1
ATOM 4111 N N . LYS D 1 139 ? -12.861 -27.768 21.103 1.00 39.89 284 LYS D N 1
ATOM 4112 C CA . LYS D 1 139 ? -12.412 -27.481 22.463 1.00 40.86 284 LYS D CA 1
ATOM 4113 C C . LYS D 1 139 ? -12.622 -28.730 23.314 1.00 42.22 284 LYS D C 1
ATOM 4114 O O . LYS D 1 139 ? -13.478 -29.557 23.001 1.00 43.13 284 LYS D O 1
ATOM 4120 N N . SER D 1 140 ? -11.847 -28.875 24.383 1.00 42.78 285 SER D N 1
ATOM 4121 C CA . SER D 1 140 ? -11.999 -30.026 25.275 1.00 41.86 285 SER D CA 1
ATOM 4122 C C . SER D 1 140 ? -13.097 -29.667 26.268 1.00 38.13 285 SER D C 1
ATOM 4123 O O . SER D 1 140 ? -13.505 -28.508 26.331 1.00 36.13 285 SER D O 1
ATOM 4126 N N . VAL D 1 141 ? -13.585 -30.631 27.043 1.00 34.60 286 VAL D N 1
ATOM 4127 C CA . VAL D 1 141 ? -14.627 -30.306 28.012 1.00 33.06 286 VAL D CA 1
ATOM 4128 C C . VAL D 1 141 ? -14.065 -29.343 29.062 1.00 35.43 286 VAL D C 1
ATOM 4129 O O . VAL D 1 141 ? -14.785 -28.468 29.567 1.00 37.33 286 VAL D O 1
ATOM 4133 N N . ASP D 1 142 ? -12.780 -29.502 29.384 1.00 37.35 287 ASP D N 1
ATOM 4134 C CA . ASP D 1 142 ? -12.121 -28.629 30.353 1.00 39.04 287 ASP D CA 1
ATOM 4135 C C . ASP D 1 142 ? -12.227 -27.191 29.854 1.00 40.14 287 ASP D C 1
ATOM 4136 O O . ASP D 1 142 ? -12.811 -26.325 30.516 1.00 38.16 287 ASP D O 1
ATOM 4141 N N . GLU D 1 143 ? -11.664 -26.954 28.673 1.00 41.43 288 GLU D N 1
ATOM 4142 C CA . GLU D 1 143 ? -11.677 -25.636 28.056 1.00 44.93 288 GLU D CA 1
ATOM 4143 C C . GLU D 1 143 ? -13.088 -25.061 27.968 1.00 41.42 288 GLU D C 1
ATOM 4144 O O . GLU D 1 143 ? -13.298 -23.873 28.209 1.00 41.50 288 GLU D O 1
ATOM 4150 N N . ILE D 1 144 ? -14.055 -25.908 27.633 1.00 38.79 289 ILE D N 1
ATOM 4151 C CA . ILE D 1 144 ? -15.443 -25.470 27.513 1.00 36.88 289 ILE D CA 1
ATOM 4152 C C . ILE D 1 144 ? -16.010 -25.078 28.872 1.00 36.31 289 ILE D C 1
ATOM 4153 O O . ILE D 1 144 ? -16.717 -24.077 28.989 1.00 35.33 289 ILE D O 1
ATOM 4158 N N . VAL D 1 145 ? -15.703 -25.863 29.900 1.00 35.64 290 VAL D N 1
ATOM 4159 C CA . VAL D 1 145 ? -16.195 -25.551 31.233 1.00 36.91 290 VAL D CA 1
ATOM 4160 C C . VAL D 1 145 ? -15.601 -24.221 31.711 1.00 40.24 290 VAL D C 1
ATOM 4161 O O . VAL D 1 145 ? -16.275 -23.443 32.395 1.00 41.00 290 VAL D O 1
ATOM 4165 N N . ALA D 1 146 ? -14.346 -23.959 31.340 1.00 41.60 291 ALA D N 1
ATOM 4166 C CA . ALA D 1 146 ? -13.680 -22.710 31.713 1.00 41.74 291 ALA D CA 1
ATOM 4167 C C . ALA D 1 146 ? -14.456 -21.554 31.092 1.00 42.10 291 ALA D C 1
ATOM 4168 O O . ALA D 1 146 ? -14.851 -20.609 31.779 1.00 40.62 291 ALA D O 1
ATOM 4170 N N . ASP D 1 147 ? -14.674 -21.634 29.783 1.00 41.07 292 ASP D N 1
ATOM 4171 C CA . ASP D 1 147 ? -15.421 -20.594 29.099 1.00 40.29 292 ASP D CA 1
ATOM 4172 C C . ASP D 1 147 ? -16.809 -20.481 29.718 1.00 38.13 292 ASP D C 1
ATOM 4173 O O . ASP D 1 147 ? -17.374 -19.393 29.770 1.00 40.48 292 ASP D O 1
ATOM 4178 N N . LEU D 1 148 ? -17.355 -21.597 30.195 1.00 35.01 293 LEU D N 1
ATOM 4179 C CA . LEU D 1 148 ? -18.681 -21.587 30.806 1.00 33.65 293 LEU D CA 1
ATOM 4180 C C . LEU D 1 148 ? -18.706 -20.898 32.179 1.00 36.00 293 LEU D C 1
ATOM 4181 O O . LEU D 1 148 ? -19.674 -20.205 32.513 1.00 31.54 293 LEU D O 1
ATOM 4186 N N . MET D 1 149 ? -17.652 -21.078 32.973 1.00 39.28 294 MET D N 1
ATOM 4187 C CA . MET D 1 149 ? -17.602 -20.430 34.277 1.00 45.32 294 MET D CA 1
ATOM 4188 C C . MET D 1 149 ? -17.532 -18.913 34.095 1.00 45.83 294 MET D C 1
ATOM 4189 O O . MET D 1 149 ? -18.097 -18.155 34.891 1.00 44.45 294 MET D O 1
ATOM 4194 N N . ALA D 1 150 ? -16.844 -18.476 33.039 1.00 45.61 295 ALA D N 1
ATOM 4195 C CA . ALA D 1 150 ? -16.725 -17.052 32.743 1.00 45.42 295 ALA D CA 1
ATOM 4196 C C . ALA D 1 150 ? -18.110 -16.478 32.457 1.00 46.92 295 ALA D C 1
ATOM 4197 O O . ALA D 1 150 ? -18.422 -15.366 32.869 1.00 49.68 295 ALA D O 1
ATOM 4199 N N . ILE D 1 151 ? -18.937 -17.247 31.754 1.00 49.77 296 ILE D N 1
ATOM 4200 C CA . ILE D 1 151 ? -20.295 -16.828 31.416 1.00 52.02 296 ILE D CA 1
ATOM 4201 C C . ILE D 1 151 ? -21.206 -16.829 32.650 1.00 59.21 296 ILE D C 1
ATOM 4202 O O . ILE D 1 151 ? -22.130 -16.021 32.752 1.00 59.59 296 ILE D O 1
ATOM 4207 N N . ILE D 1 152 ? -20.958 -17.745 33.581 1.00 67.55 297 ILE D N 1
ATOM 4208 C CA . ILE D 1 152 ? -21.758 -17.807 34.800 1.00 75.85 297 ILE D CA 1
ATOM 4209 C C . ILE D 1 152 ? -21.348 -16.631 35.671 1.00 78.71 297 ILE D C 1
ATOM 4210 O O . ILE D 1 152 ? -22.191 -15.912 36.200 1.00 81.38 297 ILE D O 1
ATOM 4215 N N . ARG D 1 153 ? -20.041 -16.442 35.807 1.00 77.48 298 ARG D N 1
ATOM 4216 C CA . ARG D 1 153 ? -19.505 -15.357 36.615 1.00 75.33 298 ARG D CA 1
ATOM 4217 C C . ARG D 1 153 ? -19.541 -14.034 35.847 1.00 72.78 298 ARG D C 1
ATOM 4218 O O . ARG D 1 153 ? -20.405 -13.190 36.174 1.00 77.32 298 ARG D O 1
#

Nearest PDB structures (foldseek):
  3h16-assembly1_A  TM=1.007E+00  e=2.487E-29  Paracoccus denitrificans PD1222
  3h16-assembly3_D  TM=9.620E-01  e=4.797E-23  Paracoccus denitrificans PD1222
  7uxr-assembly1_B  TM=9.240E-01  e=5.790E-16  Bacteroides thetaiotaomicron
  8g83-assembly1_A  TM=8.890E-01  e=2.267E-14  Acinetobacter baumannii 1295743
  7uwg-assembly2_B  TM=8.789E-01  e=1.103E-14  Acinetobacter baumannii

CATH classification: 3.40.50.10140

Foldseek 3Di:
DFPFAEEEAEAQVVVPPHVVVLVVLLVVVPGGYDYPVRHHYQPDAPQVSVCVGVVRHQAYEYEAEPNRVVSPHDLVVVLVQADADPVNQGRYEYEYEHDDCVRCVVNDHDHDDPRYHYCVVPPSNRVSVVVVVSSD/DFPFAEEEAEAQVCVVPPVVVLQVLLVVVPGGYDYPVRHDAQPDQLQVSVVVRVVRHQAYEYEDEPRVLVSDDDPVSCVVQPDADPVRHRRYAYEYEPDDLVRVCVSPVVRSPDDHHYCVPPPSNRVSVVSVVVSPD/DFAEEEAEAQVPCPVHVVVLCVLLVVVPGGYYYPQRHDDQVDAPQVSLVVCVVPYQAYEYEDEPSRCVSPHDLCCVLVVDNRYAYEYEPADLVRVVVSPVNNSPDDHHYCVVHPSNRVSVVVVVVRD/DQFAEEEAEAQVCCVPPVVVLQVLLVVVPGGYDYPQHHDDQPDALQVSVVVGVVRHQAYEYEDEPSRCVSVHDACCQLVVFVVGRYAYEYEHADLVRVCVSYVNNSPDDGHYCVVDPSNRVSVVVVVVSD

Secondary structure (DSSP, 8-state):
--SEEEEEEEEGGGIIIIIHHHHHHHHHHT--EE-GGGEE-TT--HHHHHHHHHTSEEEEEEEEEHHHHTT---HHHHHHHTPPPTTS---EEEEEES--TGGGTTT-----SS--EETTTS-HHHHHHHHHHHH-/--SEEEEEEEEGGGIIIIIHHHHHHHHHTT--EE-GGGEE-TTS-HHHHHHHHHHHEEEEEEEE-HHHHTT---HHHHGGGG-B-TTS-BSEEEEE-S--HHHHHHH-HHHHTS--EETTTS-HHHHHHHHHHHHH-/--SEEEEEEGGGIIIIIHHHHHHHHHTS--EE-GGGEE-TTS-HHHHHHHHHTT-SEEEEEEEHHHHTT---HHHHHTT---EEEEEES--HHHHHTT-HHHHHS--EETTTS-HHHHHHHHHHHH-/--EEEEEEEEGGGIIIIIHHHHHHHHTTT--EE-GGGEE-TT--HHHHHHHHHTTEEEEEEEE-HHHHTT---HHHHHGGG---SEEEEE-S--HHHHHTT-TTTTTS--EETTTS-HHHHHHHHHHHH-

B-factor: mean 40.59, std 18.25, range [8.43, 166.69]

GO terms:
  GO:0003953 NAD+ nucleosidase activity (F, IDA)
  GO:0019677 NAD+ catabolic process (P, IDA)

Radius of gyration: 24.96 Å; Cα contacts (8 Å, |Δi|>4): 926; chains: 4; bounding box: 71×64×56 Å

InterPro domains:
  IPR000157 Toll/interleukin-1 receptor homology (TIR) domain [PF13676] (168-262)
  IPR000157 Toll/interleukin-1 receptor homology (TIR) domain [PS50104] (164-297)
  IPR000157 Toll/interleukin-1 receptor homology (TIR) domain [SM00255] (165-297)
  IPR035897 Toll/interleukin-1 receptor homology (TIR) domain superfamily [G3DSA:3.40.50.10140] (89-297)
  IPR035897 Toll/interleukin-1 receptor homology (TIR) domain superfamily [SSF52200] (162-281)

Sequence (530 aa):
APPHDIFISHAWEDKADFVEALAHTLRAAGAEVWYDDFSLRPGDSLRRSIDKGLGSSRFGIVVLSTHFFKKEWPQKELDGLFQLESSGRSRILPIWHKVSKDEVASFSPTMADKLAFNTSTKSVDEIVADLMAIIRAPPHDIFISHAWEDKADFVEALAHTLRAAGAEVWYDDFSLRPGDSLRRSIDKGLGSSRFGIVVLSTHFFKKEWPQKELDGLFQLESSGRSRILPIWHKVSKDEVASFSPTMADKLAFNTSTKSVDEIVADLMAIIRDPHDIFISHAWEDKADFVEALAHTLRAAGAEVWYDDFSLRPGDSLRRSIDKGLGSSRFGIVVLSTHFFKKEWPQKELDGLFSRILPIWHKVSKDEVASFSPTMADKLAFNTSTKSVDEIVADLMAIIRPPHDIFISHAWEDKADFVEALAHTLRAAGAEVWYDDFSLRPGDSLRRSIDKGLGSSRFGIVVLSTHFFKKEWPQKELDGLFQRSRILPIWHKVSKDEVASFSPTMADKLAFNTSTKSVDEIVADLMAIIR

Solvent-accessible surface area: 23768 Å² total; per-residue (Å²): 147,56,91,36,32,0,0,0,0,0,0,112,47,5,60,83,108,9,0,66,49,0,0,97,42,0,106,95,38,61,6,87,6,51,23,103,97,1,19,4,129,73,76,62,36,1,77,179,18,0,74,105,0,36,64,29,1,91,12,0,0,0,0,0,3,29,80,0,2,110,30,43,22,59,3,154,50,3,12,33,7,5,138,61,74,134,86,48,150,25,67,15,3,0,0,39,9,70,5,6,51,35,27,8,0,0,14,14,6,60,49,36,140,208,34,35,23,18,1,9,67,69,19,20,102,65,1,6,63,46,1,12,71,63,18,196,148,58,91,36,24,2,0,0,0,0,0,138,50,6,48,74,91,16,0,87,53,1,2,137,35,0,124,86,37,57,6,78,5,58,29,97,99,1,33,5,153,95,75,50,29,0,98,178,18,8,84,100,0,26,66,32,1,88,39,0,1,0,0,0,5,36,77,0,22,155,9,155,19,86,90,155,29,5,40,14,4,37,119,34,79,116,82,3,21,2,66,5,2,2,0,16,17,61,2,12,38,73,43,0,40,102,38,5,54,61,3,8,56,14,21,14,4,10,1,8,37,18,19,24,96,73,2,6,61,4,1,12,8,16,14,168,88,126,40,25,0,0,0,0,0,0,106,48,6,56,67,75,14,0,86,36,2,0,54,32,0,118,81,32,49,10,88,6,66,28,103,85,2,19,5,121,97,84,68,29,0,134,149,14,7,82,115,0,45,68,37,5,94,32,0,0,0,0,0,4,40,72,0,2,146,21,146,23,51,102,154,36,3,38,55,17,62,125,101,14,20,13,0,14,17,65,0,8,41,55,29,0,31,90,63,0,81,58,1,4,110,87,179,28,31,12,0,15,61,69,6,33,87,75,2,5,62,52,0,12,76,67,15,193,108,101,35,23,1,0,0,0,0,0,110,61,17,59,78,115,22,0,61,56,1,0,100,40,0,100,100,31,65,8,80,4,59,20,105,82,1,21,2,121,105,84,61,36,0,175,174,18,8,80,106,0,36,69,24,1,83,36,0,0,0,0,0,5,36,77,0,2,139,25,140,26,74,89,149,40,2,28,38,13,23,194,295,47,106,10,22,7,1,16,22,62,0,10,45,57,34,0,37,86,62,0,81,70,2,5,104,70,126,40,33,12,3,4,58,81,18,26,103,78,1,5,60,50,1,14,74,76,14,195

Organism: Paracoccus denitrificans (strain Pd 1222) (NCBI:txid318586)